Protein AF-0000000085169325 (afdb_homodimer)

Structure (mmCIF, N/CA/C/O backbone):
data_AF-0000000085169325-model_v1
#
loop_
_entity.id
_entity.type
_entity.pdbx_description
1 polymer 'Disulfide bond formation protein B'
#
loop_
_atom_site.group_PDB
_atom_site.id
_atom_site.type_symbol
_atom_site.label_atom_id
_atom_site.label_alt_id
_atom_site.label_comp_id
_atom_site.label_asym_id
_atom_site.label_entity_id
_atom_site.label_seq_id
_atom_site.pdbx_PDB_ins_code
_atom_site.Cartn_x
_atom_site.Cartn_y
_atom_site.Cartn_z
_atom_site.occupancy
_atom_site.B_iso_or_equiv
_atom_site.auth_seq_id
_atom_site.auth_comp_id
_atom_site.auth_asym_id
_atom_site.auth_atom_id
_atom_site.pdbx_PDB_model_num
ATOM 1 N N . MET A 1 1 ? -10.57 23.484 34.562 1 22.92 1 MET A N 1
ATOM 2 C CA . MET A 1 1 ? -9.234 23.125 34.125 1 22.92 1 MET A CA 1
ATOM 3 C C . MET A 1 1 ? -9.242 22.812 32.625 1 22.92 1 MET A C 1
ATOM 5 O O . MET A 1 1 ? -9.945 21.906 32.156 1 22.92 1 MET A O 1
ATOM 9 N N . ASN A 1 2 ? -9.086 23.844 31.766 1 22.2 2 ASN A N 1
ATOM 10 C CA . ASN A 1 2 ? -9.203 24.062 30.328 1 22.2 2 ASN A CA 1
ATOM 11 C C . ASN A 1 2 ? -8.273 23.141 29.547 1 22.2 2 ASN A C 1
ATOM 13 O O . ASN A 1 2 ? -7.055 23.203 29.688 1 22.2 2 ASN A O 1
ATOM 17 N N . ARG A 1 3 ? -8.594 21.938 29.391 1 32 3 ARG A N 1
ATOM 18 C CA . ARG A 1 3 ? -7.738 20.953 28.719 1 32 3 ARG A CA 1
ATOM 19 C C . ARG A 1 3 ? -7.27 21.484 27.359 1 32 3 ARG A C 1
ATOM 21 O O . ARG A 1 3 ? -8.039 21.516 26.391 1 32 3 ARG A O 1
ATOM 28 N N . SER A 1 4 ? -6.395 22.594 27.422 1 27.17 4 SER A N 1
ATOM 29 C CA . SER A 1 4 ? -5.684 23.125 26.25 1 27.17 4 SER A CA 1
ATOM 30 C C . SER A 1 4 ? -5.113 22 25.406 1 27.17 4 SER A C 1
ATOM 32 O O . SER A 1 4 ? -4.348 21.156 25.891 1 27.17 4 SER A O 1
ATOM 34 N N . ILE A 1 5 ? -5.977 21.375 24.75 1 31.83 5 ILE A N 1
ATOM 35 C CA . ILE A 1 5 ? -5.488 20.422 23.75 1 31.83 5 ILE A CA 1
ATOM 36 C C . ILE A 1 5 ? -4.227 20.969 23.094 1 31.83 5 ILE A C 1
ATOM 38 O O . ILE A 1 5 ? -4.273 21.984 22.391 1 31.83 5 ILE A O 1
ATOM 42 N N . VAL A 1 6 ? -3.115 21 23.844 1 28.98 6 VAL A N 1
ATOM 43 C CA . VAL A 1 6 ? -1.795 21.453 23.406 1 28.98 6 VAL A CA 1
ATOM 44 C C . VAL A 1 6 ? -1.494 20.906 22.016 1 28.98 6 VAL A C 1
ATOM 46 O O . VAL A 1 6 ? -1.464 19.688 21.797 1 28.98 6 VAL A O 1
ATOM 49 N N . PHE A 1 7 ? -2.117 21.484 20.984 1 29.97 7 PHE A N 1
ATOM 50 C CA . PHE A 1 7 ? -1.663 21.328 19.609 1 29.97 7 PHE A CA 1
ATOM 51 C C . PHE A 1 7 ? -0.144 21.219 19.547 1 29.97 7 PHE A C 1
ATOM 53 O O . PHE A 1 7 ? 0.561 22.109 20.047 1 29.97 7 PHE A O 1
ATOM 60 N N . THR A 1 8 ? 0.347 20.062 19.828 1 33.53 8 THR A N 1
ATOM 61 C CA . THR A 1 8 ? 1.801 19.969 19.75 1 33.53 8 THR A CA 1
ATOM 62 C C . THR A 1 8 ? 2.33 20.75 18.547 1 33.53 8 THR A C 1
ATOM 64 O O . THR A 1 8 ? 1.838 20.578 17.422 1 33.53 8 THR A O 1
ATOM 67 N N . PRO A 1 9 ? 2.73 21.875 18.734 1 31.84 9 PRO A N 1
ATOM 68 C CA . PRO A 1 9 ? 3.252 22.781 17.719 1 31.84 9 PRO A CA 1
ATOM 69 C C . PRO A 1 9 ? 4.082 22.078 16.656 1 31.84 9 PRO A C 1
ATOM 71 O O . PRO A 1 9 ? 4.66 21.016 16.922 1 31.84 9 PRO A O 1
ATOM 74 N N . ARG A 1 10 ? 3.758 22.203 15.359 1 37.91 10 ARG A N 1
ATOM 75 C CA . ARG A 1 10 ? 4.594 21.828 14.219 1 37.91 10 ARG A CA 1
ATOM 76 C C . ARG A 1 10 ? 6.074 21.969 14.562 1 37.91 10 ARG A C 1
ATOM 78 O O . ARG A 1 10 ? 6.543 23.062 14.867 1 37.91 10 ARG A O 1
ATOM 85 N N . GLU A 1 11 ? 6.66 21.156 15.344 1 38.28 11 GLU A N 1
ATOM 86 C CA . GLU A 1 11 ? 8.047 21.266 15.789 1 38.28 11 GLU A CA 1
ATOM 87 C C . GLU A 1 11 ? 8.992 21.484 14.609 1 38.28 11 GLU A C 1
ATOM 89 O O . GLU A 1 11 ? 8.812 20.891 13.547 1 38.28 11 GLU A O 1
ATOM 94 N N . PRO A 1 12 ? 9.641 22.562 14.539 1 36.84 12 PRO A N 1
ATOM 95 C CA . PRO A 1 12 ? 10.516 22.938 13.43 1 36.84 12 PRO A CA 1
ATOM 96 C C . PRO A 1 12 ? 11.453 21.812 13.008 1 36.84 12 PRO A C 1
ATOM 98 O O . PRO A 1 12 ? 11.93 21.047 13.852 1 36.84 12 PRO A O 1
ATOM 101 N N . VAL A 1 13 ? 11.336 21.156 11.984 1 42.78 13 VAL A N 1
ATOM 102 C CA . VAL A 1 13 ? 12.164 20.109 11.383 1 42.78 13 VAL A CA 1
ATOM 103 C C . VAL A 1 13 ? 13.633 20.547 11.406 1 42.78 13 VAL A C 1
ATOM 105 O O . VAL A 1 13 ? 13.977 21.625 10.898 1 42.78 13 VAL A O 1
ATOM 108 N N . MET A 1 14 ? 14.43 20.406 12.461 1 44.47 14 MET A N 1
ATOM 109 C CA . MET A 1 14 ? 15.875 20.641 12.414 1 44.47 14 MET A CA 1
ATOM 110 C C . MET A 1 14 ? 16.469 20.109 11.117 1 44.47 14 MET A C 1
ATOM 112 O O . MET A 1 14 ? 15.93 19.172 10.516 1 44.47 14 MET A O 1
ATOM 116 N N . PRO A 1 15 ? 17.453 20.953 10.484 1 49.97 15 PRO A N 1
ATOM 117 C CA . PRO A 1 15 ? 18.078 20.609 9.211 1 49.97 15 PRO A CA 1
ATOM 118 C C . PRO A 1 15 ? 18.5 19.141 9.133 1 49.97 15 PRO A C 1
ATOM 120 O O . PRO A 1 15 ? 18.359 18.5 8.094 1 49.97 15 PRO A O 1
ATOM 123 N N . GLY A 1 16 ? 19.125 18.719 10.383 1 54.97 16 GLY A N 1
ATOM 124 C CA . GLY A 1 16 ? 19.562 17.344 10.391 1 54.97 16 GLY A CA 1
ATOM 125 C C . GLY A 1 16 ? 18.422 16.359 10.211 1 54.97 16 GLY A C 1
ATOM 126 O O . GLY A 1 16 ? 18.594 15.305 9.586 1 54.97 16 GLY A O 1
ATOM 127 N N . GLY A 1 17 ? 17.312 16.797 10.703 1 65.31 17 GLY A N 1
ATOM 128 C CA . GLY A 1 17 ? 16.141 15.938 10.609 1 65.31 17 GLY A CA 1
ATOM 129 C C . GLY A 1 17 ? 15.602 15.82 9.195 1 65.31 17 GLY A C 1
ATOM 130 O O . GLY A 1 17 ? 15.219 14.734 8.758 1 65.31 17 GLY A O 1
ATOM 131 N N . LEU A 1 18 ? 15.914 16.906 8.539 1 77.31 18 LEU A N 1
ATOM 132 C CA . LEU A 1 18 ? 15.43 16.922 7.16 1 77.31 18 LEU A CA 1
ATOM 133 C C . LEU A 1 18 ? 16.344 16.094 6.258 1 77.31 18 LEU A C 1
ATOM 135 O O . LEU A 1 18 ? 15.867 15.398 5.355 1 77.31 18 LEU A O 1
ATOM 139 N N . VAL A 1 19 ? 17.672 16.203 6.59 1 78.81 19 VAL A N 1
ATOM 140 C CA . VAL A 1 19 ? 18.625 15.461 5.785 1 78.81 19 VAL A CA 1
ATOM 141 C C . VAL A 1 19 ? 18.438 13.961 6.008 1 78.81 19 VAL A C 1
ATOM 143 O O . VAL A 1 19 ? 18.469 13.18 5.059 1 78.81 19 VAL A O 1
ATOM 146 N N . LEU A 1 20 ? 18.25 13.602 7.266 1 83.06 20 LEU A N 1
ATOM 147 C CA . LEU A 1 20 ? 18.062 12.188 7.578 1 83.06 20 LEU A CA 1
ATOM 148 C C . LEU A 1 20 ? 16.781 11.656 6.945 1 83.06 20 LEU A C 1
ATOM 150 O O . LEU A 1 20 ? 16.766 10.555 6.406 1 83.06 20 LEU A O 1
ATOM 154 N N . ASN A 1 21 ? 15.766 12.484 7.004 1 88.88 21 ASN A N 1
ATOM 155 C CA . ASN A 1 21 ? 14.516 12.078 6.367 1 88.88 21 ASN A CA 1
ATOM 156 C C . ASN A 1 21 ? 14.672 11.969 4.852 1 88.88 21 ASN A C 1
ATOM 158 O O . ASN A 1 21 ? 14.094 11.07 4.23 1 88.88 21 ASN A O 1
ATOM 162 N N . GLY A 1 22 ? 15.445 12.852 4.297 1 89.62 22 GLY A N 1
ATOM 163 C CA . GLY A 1 22 ? 15.703 12.789 2.867 1 89.62 22 GLY A CA 1
ATOM 164 C C . GLY A 1 22 ? 16.5 11.562 2.455 1 89.62 22 GLY A C 1
ATOM 165 O O . GLY A 1 22 ? 16.188 10.93 1.445 1 89.62 22 GLY A O 1
ATOM 166 N N . LEU A 1 23 ? 17.484 11.25 3.197 1 88.25 23 LEU A N 1
ATOM 167 C CA . LEU A 1 23 ? 18.328 10.086 2.916 1 88.25 23 LEU A CA 1
ATOM 168 C C . LEU A 1 23 ? 17.516 8.797 3.031 1 88.25 23 LEU A C 1
ATOM 170 O O . LEU A 1 23 ? 17.656 7.887 2.211 1 88.25 23 LEU A O 1
ATOM 174 N N . CYS A 1 24 ? 16.688 8.734 4.043 1 91.56 24 CYS A N 1
ATOM 175 C CA . CYS A 1 24 ? 15.836 7.562 4.223 1 91.56 24 CYS A CA 1
ATOM 176 C C . CYS A 1 24 ? 14.844 7.422 3.07 1 91.56 24 CYS A C 1
ATOM 178 O O . CYS A 1 24 ? 14.609 6.316 2.586 1 91.56 24 CYS A O 1
ATOM 180 N N . LEU A 1 25 ? 14.344 8.523 2.684 1 94.25 25 LEU A N 1
ATOM 181 C CA . LEU A 1 25 ? 13.406 8.477 1.567 1 94.25 25 LEU A CA 1
ATOM 182 C C . LEU A 1 25 ? 14.109 8.039 0.286 1 94.25 25 LEU A C 1
ATOM 184 O O . LEU A 1 25 ? 13.531 7.297 -0.517 1 94.25 25 LEU A O 1
ATOM 188 N N . LEU A 1 26 ? 15.336 8.453 0.123 1 93.19 26 LEU A N 1
ATOM 189 C CA . LEU A 1 26 ? 16.109 8.023 -1.042 1 93.19 26 LEU A CA 1
ATOM 190 C C . LEU A 1 26 ? 16.375 6.523 -0.992 1 93.19 26 LEU A C 1
ATOM 192 O O . LEU A 1 26 ? 16.328 5.844 -2.02 1 93.19 26 LEU A O 1
ATOM 196 N N . ALA A 1 27 ? 16.641 6.055 0.183 1 92.75 27 ALA A N 1
ATOM 197 C CA . ALA A 1 27 ? 16.859 4.621 0.353 1 92.75 27 ALA A CA 1
ATOM 198 C C . ALA A 1 27 ? 15.617 3.826 -0.007 1 92.75 27 ALA A C 1
ATOM 200 O O . ALA A 1 27 ? 15.695 2.801 -0.686 1 92.75 27 ALA A O 1
ATOM 201 N N . VAL A 1 28 ? 14.516 4.32 0.446 1 94.88 28 VAL A N 1
ATOM 202 C CA . VAL A 1 28 ? 13.242 3.67 0.164 1 94.88 28 VAL A CA 1
ATOM 203 C C . VAL A 1 28 ? 12.969 3.691 -1.339 1 94.88 28 VAL A C 1
ATOM 205 O O . VAL A 1 28 ? 12.539 2.688 -1.913 1 94.88 28 VAL A O 1
ATOM 208 N N . SER A 1 29 ? 13.234 4.809 -2.004 1 95.75 29 SER A N 1
ATOM 209 C CA . SER A 1 29 ? 13.047 4.918 -3.447 1 95.75 29 SER A CA 1
ATOM 210 C C . SER A 1 29 ? 13.938 3.928 -4.195 1 95.75 29 SER A C 1
ATOM 212 O O . SER A 1 29 ? 13.516 3.332 -5.188 1 95.75 29 SER A O 1
ATOM 214 N N . ASN A 1 30 ? 15.094 3.756 -3.699 1 94.88 30 ASN A N 1
ATOM 215 C CA . ASN A 1 30 ? 16 2.807 -4.324 1 94.88 30 ASN A CA 1
ATOM 216 C C . ASN A 1 30 ? 15.492 1.374 -4.207 1 94.88 30 ASN A C 1
ATOM 218 O O . ASN A 1 30 ? 15.711 0.557 -5.102 1 94.88 30 ASN A O 1
ATOM 222 N N . CYS A 1 31 ? 14.883 1.047 -3.092 1 93.94 31 CYS A N 1
ATOM 223 C CA . CYS A 1 31 ? 14.297 -0.278 -2.926 1 93.94 31 CYS A CA 1
ATOM 224 C C . CYS A 1 31 ? 13.219 -0.533 -3.973 1 93.94 31 CYS A C 1
ATOM 226 O O . CYS A 1 31 ? 13.133 -1.629 -4.531 1 93.94 31 CYS A O 1
ATOM 228 N N . LEU A 1 32 ? 12.445 0.467 -4.266 1 94.06 32 LEU A N 1
ATOM 229 C CA . LEU A 1 32 ? 11.398 0.331 -5.27 1 94.06 32 LEU A CA 1
ATOM 230 C C . LEU A 1 32 ? 12 0.147 -6.66 1 94.06 32 LEU A C 1
ATOM 232 O O . LEU A 1 32 ? 11.5 -0.652 -7.457 1 94.06 32 LEU A O 1
ATOM 236 N N . VAL A 1 33 ? 13.078 0.841 -6.918 1 93.38 33 VAL A N 1
ATOM 237 C CA . VAL A 1 33 ? 13.758 0.707 -8.203 1 93.38 33 VAL A CA 1
ATOM 238 C C . VAL A 1 33 ? 14.336 -0.702 -8.336 1 93.38 33 VAL A C 1
ATOM 240 O O . VAL A 1 33 ? 14.312 -1.292 -9.414 1 93.38 33 VAL A O 1
ATOM 243 N N . ALA A 1 34 ? 14.844 -1.224 -7.285 1 90.5 34 ALA A N 1
ATOM 244 C CA . ALA A 1 34 ? 15.383 -2.58 -7.285 1 90.5 34 ALA A CA 1
ATOM 245 C C . ALA A 1 34 ? 14.305 -3.602 -7.621 1 90.5 34 ALA A C 1
ATOM 247 O O . ALA A 1 34 ? 14.555 -4.57 -8.344 1 90.5 34 ALA A O 1
ATOM 248 N N . LEU A 1 35 ? 13.133 -3.381 -7.078 1 88.44 35 LEU A N 1
ATOM 249 C CA . LEU A 1 35 ? 12.023 -4.277 -7.383 1 88.44 35 LEU A CA 1
ATOM 250 C C . LEU A 1 35 ? 11.648 -4.195 -8.859 1 88.44 35 LEU A C 1
ATOM 252 O O . LEU A 1 35 ? 11.352 -5.215 -9.484 1 88.44 35 LEU A O 1
ATOM 256 N N . LEU A 1 36 ? 11.664 -3.008 -9.383 1 87.69 36 LEU A N 1
ATOM 257 C CA . LEU A 1 36 ? 11.391 -2.82 -10.805 1 87.69 36 LEU A CA 1
ATOM 258 C C . LEU A 1 36 ? 12.445 -3.504 -11.664 1 87.69 36 LEU A C 1
ATOM 260 O O . LEU A 1 36 ? 12.133 -4.094 -12.695 1 87.69 36 LEU A O 1
ATOM 264 N N . TYR A 1 37 ? 13.664 -3.422 -11.219 1 88.88 37 TYR A N 1
ATOM 265 C CA . TYR A 1 37 ? 14.781 -4.047 -11.914 1 88.88 37 TYR A CA 1
ATOM 266 C C . TYR A 1 37 ? 14.594 -5.559 -12 1 88.88 37 TYR A C 1
ATOM 268 O O . TYR A 1 37 ? 14.812 -6.16 -13.055 1 88.88 37 TYR A O 1
ATOM 276 N N . THR A 1 38 ? 14.148 -6.191 -10.961 1 84.12 38 THR A N 1
ATOM 277 C CA . THR A 1 38 ? 13.961 -7.637 -10.945 1 84.12 38 THR A CA 1
ATOM 278 C C . THR A 1 38 ? 12.773 -8.039 -11.82 1 84.12 38 THR A C 1
ATOM 280 O O . THR A 1 38 ? 12.82 -9.062 -12.508 1 84.12 38 THR A O 1
ATOM 283 N N . GLU A 1 39 ? 11.828 -7.203 -11.852 1 83.38 39 GLU A N 1
ATOM 284 C CA . GLU A 1 39 ? 10.617 -7.531 -12.602 1 83.38 39 GLU A CA 1
ATOM 285 C C . GLU A 1 39 ? 10.805 -7.297 -14.094 1 83.38 39 GLU A C 1
ATOM 287 O O . GLU A 1 39 ? 10.375 -8.109 -14.914 1 83.38 39 GLU A O 1
ATOM 292 N N . TRP A 1 40 ? 11.492 -6.27 -14.5 1 85.5 40 TRP A N 1
ATOM 293 C CA . TRP A 1 40 ? 11.523 -5.879 -15.906 1 85.5 40 TRP A CA 1
ATOM 294 C C . TRP A 1 40 ? 12.836 -6.285 -16.562 1 85.5 40 TRP A C 1
ATOM 296 O O . TRP A 1 40 ? 12.875 -6.578 -17.766 1 85.5 40 TRP A O 1
ATOM 306 N N . TYR A 1 41 ? 13.859 -6.273 -15.812 1 85.44 41 TYR A N 1
ATOM 307 C CA . TYR A 1 41 ? 15.148 -6.641 -16.375 1 85.44 41 TYR A CA 1
ATOM 308 C C . TYR A 1 41 ? 15.406 -8.133 -16.219 1 85.44 41 TYR A C 1
ATOM 310 O O . TYR A 1 41 ? 15.758 -8.82 -17.172 1 85.44 41 TYR A O 1
ATOM 318 N N . LEU A 1 42 ? 15.188 -8.75 -15.039 1 83.5 42 LEU A N 1
ATOM 319 C CA . LEU A 1 42 ? 15.414 -10.164 -14.781 1 83.5 42 LEU A CA 1
ATOM 320 C C . LEU A 1 42 ? 14.188 -10.992 -15.148 1 83.5 42 LEU A C 1
ATOM 322 O O . LEU A 1 42 ? 14.242 -12.219 -15.172 1 83.5 42 LEU A O 1
ATOM 326 N N . ARG A 1 43 ? 13.031 -10.266 -15.406 1 82.31 43 ARG A N 1
ATOM 327 C CA . ARG A 1 43 ? 11.797 -10.875 -15.891 1 82.31 43 ARG A CA 1
ATOM 328 C C . ARG A 1 43 ? 11.266 -11.898 -14.891 1 82.31 43 ARG A C 1
ATOM 330 O O . ARG A 1 43 ? 10.82 -12.984 -15.289 1 82.31 43 ARG A O 1
ATOM 337 N N . VAL A 1 44 ? 11.469 -11.688 -13.586 1 77.88 44 VAL A N 1
ATOM 338 C CA . VAL A 1 44 ? 10.898 -12.516 -12.531 1 77.88 44 VAL A CA 1
ATOM 339 C C . VAL A 1 44 ? 9.438 -12.133 -12.312 1 77.88 44 VAL A C 1
ATOM 341 O O . VAL A 1 44 ? 9.109 -10.953 -12.141 1 77.88 44 VAL A O 1
ATOM 344 N N . PRO A 1 45 ? 8.594 -13.086 -12.461 1 77.44 45 PRO A N 1
ATOM 345 C CA . PRO A 1 45 ? 7.176 -12.766 -12.266 1 77.44 45 PRO A CA 1
ATOM 346 C C . PRO A 1 45 ? 6.879 -12.242 -10.859 1 77.44 45 PRO A C 1
ATOM 348 O O . PRO A 1 45 ? 7.539 -12.648 -9.898 1 77.44 45 PRO A O 1
ATOM 351 N N . PRO A 1 46 ? 5.965 -11.367 -10.859 1 78.12 46 PRO A N 1
ATOM 352 C CA . PRO A 1 46 ? 5.602 -10.859 -9.539 1 78.12 46 PRO A CA 1
ATOM 353 C C . PRO A 1 46 ? 4.984 -11.93 -8.641 1 78.12 46 PRO A C 1
ATOM 355 O O . PRO A 1 46 ? 4.273 -12.812 -9.125 1 78.12 46 PRO A O 1
ATOM 358 N N . CYS A 1 47 ? 5.344 -11.93 -7.434 1 77.81 47 CYS A N 1
ATOM 359 C CA . CYS A 1 47 ? 4.812 -12.891 -6.477 1 77.81 47 CYS A CA 1
ATOM 360 C C . CYS A 1 47 ? 3.994 -12.195 -5.398 1 77.81 47 CYS A C 1
ATOM 362 O O . CYS A 1 47 ? 4.086 -10.977 -5.234 1 77.81 47 CYS A O 1
ATOM 364 N N . GLU A 1 48 ? 3.273 -12.828 -4.699 1 83.19 48 GLU A N 1
ATOM 365 C CA . GLU A 1 48 ? 2.344 -12.266 -3.725 1 83.19 48 GLU A CA 1
ATOM 366 C C . GLU A 1 48 ? 3.088 -11.602 -2.57 1 83.19 48 GLU A C 1
ATOM 368 O O . GLU A 1 48 ? 2.715 -10.516 -2.125 1 83.19 48 GLU A O 1
ATOM 373 N N . LEU A 1 49 ? 4.156 -12.258 -2.123 1 83.19 49 LEU A N 1
ATOM 374 C CA . LEU A 1 49 ? 4.906 -11.695 -1.005 1 83.19 49 LEU A CA 1
ATOM 375 C C . LEU A 1 49 ? 5.68 -10.453 -1.438 1 83.19 49 LEU A C 1
ATOM 377 O O . LEU A 1 49 ? 5.828 -9.508 -0.663 1 83.19 49 LEU A O 1
ATOM 381 N N . CYS A 1 50 ? 6.074 -10.445 -2.676 1 83.62 50 CYS A N 1
ATOM 382 C CA . CYS A 1 50 ? 6.766 -9.273 -3.195 1 83.62 50 CYS A CA 1
ATOM 383 C C . CYS A 1 50 ? 5.82 -8.086 -3.289 1 83.62 50 CYS A C 1
ATOM 385 O O . CYS A 1 50 ? 6.219 -6.945 -3.035 1 83.62 50 CYS A O 1
ATOM 387 N N . MET A 1 51 ? 4.648 -8.367 -3.633 1 86.94 51 MET A N 1
ATOM 388 C CA . MET A 1 51 ? 3.662 -7.289 -3.703 1 86.94 51 MET A CA 1
ATOM 389 C C . MET A 1 51 ? 3.352 -6.742 -2.312 1 86.94 51 MET A C 1
ATOM 391 O O . MET A 1 51 ? 3.168 -5.539 -2.141 1 86.94 51 MET A O 1
ATOM 395 N N . LEU A 1 52 ? 3.303 -7.633 -1.382 1 87.62 52 LEU A N 1
ATOM 396 C CA . LEU A 1 52 ? 3.07 -7.195 -0.009 1 87.62 52 LEU A CA 1
ATOM 397 C C . LEU A 1 52 ? 4.246 -6.367 0.504 1 87.62 52 LEU A C 1
ATOM 399 O O . LEU A 1 52 ? 4.055 -5.391 1.232 1 87.62 52 LEU A O 1
ATOM 403 N N . GLN A 1 53 ? 5.418 -6.762 0.151 1 88.88 53 GLN A N 1
ATOM 404 C CA . GLN A 1 53 ? 6.605 -6.008 0.536 1 88.88 53 GLN A CA 1
ATOM 405 C C . GLN A 1 53 ? 6.566 -4.594 -0.034 1 88.88 53 GLN A C 1
ATOM 407 O O . GLN A 1 53 ? 6.961 -3.635 0.635 1 88.88 53 GLN A O 1
ATOM 412 N N . ARG A 1 54 ? 6.062 -4.473 -1.251 1 89.25 54 ARG A N 1
ATOM 413 C CA . ARG A 1 54 ? 5.961 -3.162 -1.883 1 89.25 54 ARG A CA 1
ATOM 414 C C . ARG A 1 54 ? 5.047 -2.238 -1.083 1 89.25 54 ARG A C 1
ATOM 416 O O . ARG A 1 54 ? 5.32 -1.044 -0.955 1 89.25 54 ARG A O 1
ATOM 423 N N . THR A 1 55 ? 4.039 -2.805 -0.589 1 91 55 THR A N 1
ATOM 424 C CA . THR A 1 55 ? 3.117 -2.014 0.219 1 91 55 THR A CA 1
ATOM 425 C C . THR A 1 55 ? 3.816 -1.471 1.462 1 91 55 THR A C 1
ATOM 427 O O . THR A 1 55 ? 3.643 -0.304 1.818 1 91 55 THR A O 1
ATOM 430 N N . GLY A 1 56 ? 4.57 -2.318 2.139 1 93.44 56 GLY A N 1
ATOM 431 C CA . GLY A 1 56 ? 5.312 -1.872 3.307 1 93.44 56 GLY A CA 1
ATOM 432 C C . GLY A 1 56 ? 6.332 -0.794 2.988 1 93.44 56 GLY A C 1
ATOM 433 O O . GLY A 1 56 ? 6.473 0.177 3.734 1 93.44 56 GLY A O 1
ATOM 434 N N . ILE A 1 57 ? 7 -0.98 1.877 1 94.81 57 ILE A N 1
ATOM 435 C CA . ILE A 1 57 ? 8.023 -0.03 1.459 1 94.81 57 ILE A CA 1
ATOM 436 C C . ILE A 1 57 ? 7.379 1.315 1.136 1 94.81 57 ILE A C 1
ATOM 438 O O . ILE A 1 57 ? 7.887 2.365 1.537 1 94.81 57 ILE A O 1
ATOM 442 N N . ILE A 1 58 ? 6.258 1.315 0.469 1 92.88 58 ILE A N 1
ATOM 443 C CA . ILE A 1 58 ? 5.539 2.537 0.12 1 92.88 58 ILE A CA 1
ATOM 444 C C . ILE A 1 58 ? 5.055 3.232 1.391 1 92.88 58 ILE A C 1
ATOM 446 O O . ILE A 1 58 ? 5.191 4.449 1.529 1 92.88 58 ILE A O 1
ATOM 450 N N . LEU A 1 59 ? 4.543 2.461 2.316 1 91.56 59 LEU A N 1
ATOM 451 C CA . LEU A 1 59 ? 4.09 3.031 3.58 1 91.56 59 LEU A CA 1
ATOM 452 C C . LEU A 1 59 ? 5.246 3.701 4.32 1 91.56 59 LEU A C 1
ATOM 454 O O . LEU A 1 59 ? 5.082 4.789 4.879 1 91.56 59 LEU A O 1
ATOM 458 N N . THR A 1 60 ? 6.352 3.025 4.348 1 94 60 THR A N 1
ATOM 459 C CA . THR A 1 60 ? 7.539 3.592 4.98 1 94 60 THR A CA 1
ATOM 460 C C . THR A 1 60 ? 7.922 4.918 4.328 1 94 60 THR A C 1
ATOM 462 O O . THR A 1 60 ? 8.18 5.902 5.02 1 94 60 THR A O 1
ATOM 465 N N . GLY A 1 61 ? 7.926 4.961 3.006 1 95 61 GLY A N 1
ATOM 466 C CA . GLY A 1 61 ? 8.258 6.168 2.27 1 95 61 GLY A CA 1
ATOM 467 C C . GLY A 1 61 ? 7.277 7.301 2.504 1 95 61 GLY A C 1
ATOM 468 O O . GLY A 1 61 ? 7.672 8.461 2.586 1 95 61 GLY A O 1
ATOM 469 N N . MET A 1 62 ? 6.039 6.938 2.617 1 91.62 62 MET A N 1
ATOM 470 C CA . MET A 1 62 ? 5.02 7.949 2.885 1 91.62 62 MET A CA 1
ATOM 471 C C . MET A 1 62 ? 5.285 8.648 4.211 1 91.62 62 MET A C 1
ATOM 473 O O . MET A 1 62 ? 5.098 9.859 4.328 1 91.62 62 MET A O 1
ATOM 477 N N . GLY A 1 63 ? 5.695 7.891 5.168 1 89.81 63 GLY A N 1
ATOM 478 C CA . GLY A 1 63 ? 6.031 8.484 6.453 1 89.81 63 GLY A CA 1
ATOM 479 C C . GLY A 1 63 ? 7.156 9.5 6.363 1 89.81 63 GLY A C 1
ATOM 480 O O . GLY A 1 63 ? 7.035 10.609 6.879 1 89.81 63 GLY A O 1
ATOM 481 N N . PHE A 1 64 ? 8.172 9.109 5.699 1 92.19 64 PHE A N 1
ATOM 482 C CA . PHE A 1 64 ? 9.312 10.008 5.57 1 92.19 64 PHE A CA 1
ATOM 483 C C . PHE A 1 64 ? 8.977 11.195 4.676 1 92.19 64 PHE A C 1
ATOM 485 O O . PHE A 1 64 ? 9.438 12.312 4.918 1 92.19 64 PHE A O 1
ATOM 492 N N . MET A 1 65 ? 8.219 10.977 3.643 1 91.69 65 MET A N 1
ATOM 493 C CA . MET A 1 65 ? 7.82 12.062 2.752 1 91.69 65 MET A CA 1
ATOM 494 C C . MET A 1 65 ? 6.988 13.102 3.498 1 91.69 65 MET A C 1
ATOM 496 O O . MET A 1 65 ? 7.16 14.305 3.299 1 91.69 65 MET A O 1
ATOM 500 N N . LYS A 1 66 ? 6.152 12.688 4.363 1 87.19 66 LYS A N 1
ATOM 501 C CA . LYS A 1 66 ? 5.32 13.609 5.125 1 87.19 66 LYS A CA 1
ATOM 502 C C . LYS A 1 66 ? 6.168 14.469 6.062 1 87.19 66 LYS A C 1
ATOM 504 O O . LYS A 1 66 ? 5.855 15.633 6.297 1 87.19 66 LYS A O 1
ATOM 509 N N . ASN A 1 67 ? 7.164 13.828 6.594 1 84.81 67 ASN A N 1
ATOM 510 C CA . ASN A 1 67 ? 8.07 14.609 7.43 1 84.81 67 ASN A CA 1
ATOM 511 C C . ASN A 1 67 ? 8.766 15.703 6.629 1 84.81 67 ASN A C 1
ATOM 513 O O . ASN A 1 67 ? 8.961 16.812 7.125 1 84.81 67 ASN A O 1
ATOM 517 N N . LEU A 1 68 ? 9.078 15.453 5.41 1 85.12 68 LEU A N 1
ATOM 518 C CA . LEU A 1 68 ? 9.75 16.422 4.551 1 85.12 68 LEU A CA 1
ATOM 519 C C . LEU A 1 68 ? 8.789 17.5 4.082 1 85.12 68 LEU A C 1
ATOM 521 O O . LEU A 1 68 ? 9.188 18.641 3.875 1 85.12 68 LEU A O 1
ATOM 525 N N . CYS A 1 69 ? 7.523 17.156 3.988 1 79 69 CYS A N 1
ATOM 526 C CA . CYS A 1 69 ? 6.543 18.094 3.447 1 79 69 CYS A CA 1
ATOM 527 C C . CYS A 1 69 ? 5.852 18.875 4.562 1 79 69 CYS A C 1
ATOM 529 O O . CYS A 1 69 ? 5.543 20.047 4.41 1 79 69 CYS A O 1
ATOM 531 N N . GLN A 1 70 ? 5.516 18.281 5.684 1 76.25 70 GLN A N 1
ATOM 532 C CA . GLN A 1 70 ? 4.664 18.875 6.703 1 76.25 70 GLN A CA 1
ATOM 533 C C . GLN A 1 70 ? 5.426 19.078 8.008 1 76.25 70 GLN A C 1
ATOM 535 O O . GLN A 1 70 ? 4.863 19.547 9 1 76.25 70 GLN A O 1
ATOM 540 N N . GLY A 1 71 ? 6.605 18.781 7.945 1 77.25 71 GLY A N 1
ATOM 541 C CA . GLY A 1 71 ? 7.363 18.875 9.18 1 77.25 71 GLY A CA 1
ATOM 542 C C . GLY A 1 71 ? 7.422 17.578 9.953 1 77.25 71 GLY A C 1
ATOM 543 O O . GLY A 1 71 ? 6.617 16.672 9.719 1 77.25 71 GLY A O 1
ATOM 544 N N . VAL A 1 72 ? 8.375 17.5 10.812 1 76.75 72 VAL A N 1
ATOM 545 C CA . VAL A 1 72 ? 8.656 16.281 11.539 1 76.75 72 VAL A CA 1
ATOM 546 C C . VAL A 1 72 ? 7.598 16.062 12.625 1 76.75 72 VAL A C 1
ATOM 548 O O . VAL A 1 72 ? 7.379 16.938 13.461 1 76.75 72 VAL A O 1
ATOM 551 N N . LYS A 1 73 ? 6.863 15.055 12.508 1 78.12 73 LYS A N 1
ATOM 552 C CA . LYS A 1 73 ? 5.875 14.656 13.508 1 78.12 73 LYS A CA 1
ATOM 553 C C . LYS A 1 73 ? 6.066 13.195 13.906 1 78.12 73 LYS A C 1
ATOM 555 O O . LYS A 1 73 ? 6.461 12.367 13.086 1 78.12 73 LYS A O 1
ATOM 560 N N . SER A 1 74 ? 5.844 12.875 15.172 1 79.88 74 SER A N 1
ATOM 561 C CA . SER A 1 74 ? 5.977 11.516 15.672 1 79.88 74 SER A CA 1
ATOM 562 C C . SER A 1 74 ? 5.031 10.562 14.961 1 79.88 74 SER A C 1
ATOM 564 O O . SER A 1 74 ? 5.348 9.383 14.773 1 79.88 74 SER A O 1
ATOM 566 N N . ALA A 1 75 ? 3.926 11.039 14.578 1 77.31 75 ALA A N 1
ATOM 567 C CA . ALA A 1 75 ? 2.943 10.211 13.883 1 77.31 75 ALA A CA 1
ATOM 568 C C . ALA A 1 75 ? 3.482 9.742 12.531 1 77.31 75 ALA A C 1
ATOM 570 O O . ALA A 1 75 ? 3.193 8.625 12.094 1 77.31 75 ALA A O 1
ATOM 571 N N . HIS A 1 76 ? 4.285 10.609 11.883 1 84.5 76 HIS A N 1
ATOM 572 C CA . HIS A 1 76 ? 4.871 10.242 10.594 1 84.5 76 HIS A CA 1
ATOM 573 C C . HIS A 1 76 ? 5.891 9.117 10.75 1 84.5 76 HIS A C 1
ATOM 575 O O . HIS A 1 76 ? 5.934 8.195 9.938 1 84.5 76 HIS A O 1
ATOM 581 N N . TYR A 1 77 ? 6.594 9.172 11.82 1 85.56 77 TYR A N 1
ATOM 582 C CA . TYR A 1 77 ? 7.566 8.125 12.094 1 85.56 77 TYR A CA 1
ATOM 583 C C . TYR A 1 77 ? 6.875 6.812 12.453 1 85.56 77 TYR A C 1
ATOM 585 O O . TYR A 1 77 ? 7.383 5.73 12.156 1 85.56 77 TYR A O 1
ATOM 593 N N . GLY A 1 78 ? 5.711 6.949 13.109 1 85.19 78 GLY A N 1
ATOM 594 C CA . GLY A 1 78 ? 4.93 5.754 13.383 1 85.19 78 GLY A CA 1
ATOM 595 C C . GLY A 1 78 ? 4.516 5.008 12.125 1 85.19 78 GLY A C 1
ATOM 596 O O . GLY A 1 78 ? 4.598 3.779 12.07 1 85.19 78 GLY A O 1
ATOM 597 N N . VAL A 1 79 ? 4.102 5.75 11.164 1 85.31 79 VAL A N 1
ATOM 598 C CA . VAL A 1 79 ? 3.713 5.16 9.891 1 85.31 79 VAL A CA 1
ATOM 599 C C . VAL A 1 79 ? 4.922 4.496 9.234 1 85.31 79 VAL A C 1
ATOM 601 O O . VAL A 1 79 ? 4.82 3.383 8.719 1 85.31 79 VAL A O 1
ATOM 604 N N . ALA A 1 80 ? 6.02 5.199 9.242 1 92.31 80 ALA A N 1
ATOM 605 C CA . ALA A 1 80 ? 7.246 4.652 8.672 1 92.31 80 ALA A CA 1
ATOM 606 C C . ALA A 1 80 ? 7.664 3.369 9.383 1 92.31 80 ALA A C 1
ATOM 608 O O . ALA A 1 80 ? 8.102 2.41 8.742 1 92.31 80 ALA A O 1
ATOM 609 N N . LEU A 1 81 ? 7.488 3.377 10.68 1 90.12 81 LEU A N 1
ATOM 610 C CA . LEU A 1 81 ? 7.859 2.213 11.477 1 90.12 81 LEU A CA 1
ATOM 611 C C . LEU A 1 81 ? 6.969 1.021 11.148 1 90.12 81 LEU A C 1
ATOM 613 O O . LEU A 1 81 ? 7.457 -0.101 10.992 1 90.12 81 LEU A O 1
ATOM 617 N N . LEU A 1 82 ? 5.742 1.31 11.07 1 87.94 82 LEU A N 1
ATOM 618 C CA . LEU A 1 82 ? 4.801 0.25 10.727 1 87.94 82 LEU A CA 1
ATOM 619 C C . LEU A 1 82 ? 5.129 -0.339 9.359 1 87.94 82 LEU A C 1
ATOM 621 O O . LEU A 1 82 ? 5.086 -1.559 9.172 1 87.94 82 LEU A O 1
ATOM 625 N N . GLY A 1 83 ? 5.422 0.578 8.438 1 93.38 83 GLY A N 1
ATOM 626 C CA . GLY A 1 83 ? 5.805 0.12 7.109 1 93.38 83 GLY A CA 1
ATOM 627 C C . GLY A 1 83 ? 7.07 -0.716 7.105 1 93.38 83 GLY A C 1
ATOM 628 O O . GLY A 1 83 ? 7.133 -1.757 6.445 1 93.38 83 GLY A O 1
ATOM 629 N N . ALA A 1 84 ? 8.008 -0.262 7.828 1 94.56 84 ALA A N 1
ATOM 630 C CA . ALA A 1 84 ? 9.281 -0.975 7.898 1 94.56 84 ALA A CA 1
ATOM 631 C C . ALA A 1 84 ? 9.109 -2.344 8.555 1 94.56 84 ALA A C 1
ATOM 633 O O . ALA A 1 84 ? 9.711 -3.328 8.109 1 94.56 84 ALA A O 1
ATOM 634 N N . LEU A 1 85 ? 8.32 -2.42 9.57 1 92.38 85 LEU A N 1
ATOM 635 C CA . LEU A 1 85 ? 8.039 -3.684 10.242 1 92.38 85 LEU A CA 1
ATOM 636 C C . LEU A 1 85 ? 7.359 -4.664 9.297 1 92.38 85 LEU A C 1
ATOM 638 O O . LEU A 1 85 ? 7.711 -5.844 9.258 1 92.38 85 LEU A O 1
ATOM 642 N N . LEU A 1 86 ? 6.449 -4.133 8.594 1 91.5 86 LEU A N 1
ATOM 643 C CA . LEU A 1 86 ? 5.754 -4.965 7.617 1 91.5 86 LEU A CA 1
ATOM 644 C C . LEU A 1 86 ? 6.723 -5.504 6.57 1 91.5 86 LEU A C 1
ATOM 646 O O . LEU A 1 86 ? 6.727 -6.703 6.277 1 91.5 86 LEU A O 1
ATOM 650 N N . THR A 1 87 ? 7.52 -4.598 6.043 1 93.62 87 THR A N 1
ATOM 651 C CA . THR A 1 87 ? 8.484 -4.98 5.02 1 93.62 87 THR A CA 1
ATOM 652 C C . THR A 1 87 ? 9.453 -6.035 5.555 1 93.62 87 THR A C 1
ATOM 654 O O . THR A 1 87 ? 9.695 -7.047 4.898 1 93.62 87 THR A O 1
ATOM 657 N N . GLY A 1 88 ? 9.969 -5.82 6.695 1 93.69 88 GLY A N 1
ATOM 658 C CA . GLY A 1 88 ? 10.914 -6.746 7.293 1 93.69 88 GLY A CA 1
ATOM 659 C C . GLY A 1 88 ? 10.32 -8.109 7.578 1 93.69 88 GLY A C 1
ATOM 660 O O . GLY A 1 88 ? 10.938 -9.141 7.297 1 93.69 88 GLY A O 1
ATOM 661 N N . LEU A 1 89 ? 9.156 -8.148 8.125 1 92.19 89 LEU A N 1
ATOM 662 C CA . LEU A 1 89 ? 8.5 -9.406 8.461 1 92.19 89 LEU A CA 1
ATOM 663 C C . LEU A 1 89 ? 8.203 -10.219 7.203 1 92.19 89 LEU A C 1
ATOM 665 O O . LEU A 1 89 ? 8.398 -11.438 7.184 1 92.19 89 LEU A O 1
ATOM 669 N N . ILE A 1 90 ? 7.738 -9.539 6.191 1 90.69 90 ILE A N 1
ATOM 670 C CA . ILE A 1 90 ? 7.398 -10.227 4.949 1 90.69 90 ILE A CA 1
ATOM 671 C C . ILE A 1 90 ? 8.672 -10.734 4.277 1 90.69 90 ILE A C 1
ATOM 673 O O . ILE A 1 90 ? 8.695 -11.844 3.725 1 90.69 90 ILE A O 1
ATOM 677 N N . ALA A 1 91 ? 9.68 -9.883 4.297 1 90.88 91 ALA A N 1
ATOM 678 C CA . ALA A 1 91 ? 10.961 -10.297 3.727 1 90.88 91 ALA A CA 1
ATOM 679 C C . ALA A 1 91 ? 11.5 -11.531 4.441 1 90.88 91 ALA A C 1
ATOM 681 O O . ALA A 1 91 ? 12.016 -12.453 3.805 1 90.88 91 ALA A O 1
ATOM 682 N N . LEU A 1 92 ? 11.391 -11.586 5.707 1 88.25 92 LEU A N 1
ATOM 683 C CA . LEU A 1 92 ? 11.844 -12.727 6.492 1 88.25 92 LEU A CA 1
ATOM 684 C C . LEU A 1 92 ? 11.016 -13.969 6.18 1 88.25 92 LEU A C 1
ATOM 686 O O . LEU A 1 92 ? 11.555 -15.078 6.121 1 88.25 92 LEU A O 1
ATOM 690 N N . ARG A 1 93 ? 9.75 -13.719 6.023 1 86.19 93 ARG A N 1
ATOM 691 C CA . ARG A 1 93 ? 8.875 -14.828 5.648 1 86.19 93 ARG A CA 1
A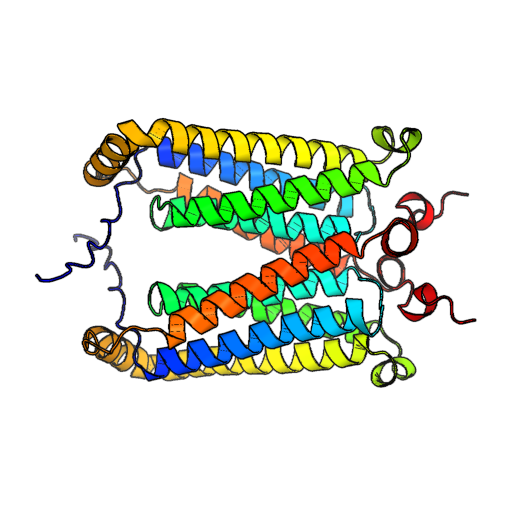TOM 692 C C . ARG A 1 93 ? 9.266 -15.391 4.285 1 86.19 93 ARG A C 1
ATOM 694 O O . ARG A 1 93 ? 9.242 -16.609 4.082 1 86.19 93 ARG A O 1
ATOM 701 N N . GLN A 1 94 ? 9.594 -14.555 3.377 1 83.25 94 GLN A N 1
ATOM 702 C CA . GLN A 1 94 ? 10.031 -14.977 2.049 1 83.25 94 GLN A CA 1
ATOM 703 C C . GLN A 1 94 ? 11.305 -15.812 2.125 1 83.25 94 GLN A C 1
ATOM 705 O O . GLN A 1 94 ? 11.445 -16.812 1.418 1 83.25 94 GLN A O 1
ATOM 710 N N . LEU A 1 95 ? 12.188 -15.414 2.965 1 83.19 95 LEU A N 1
ATOM 711 C CA . LEU A 1 95 ? 13.453 -16.125 3.131 1 83.19 95 LEU A CA 1
ATOM 712 C C . LEU A 1 95 ? 13.242 -17.453 3.844 1 83.19 95 LEU A C 1
ATOM 714 O O . LEU A 1 95 ? 13.945 -18.438 3.568 1 83.19 95 LEU A O 1
ATOM 718 N N . TRP A 1 96 ? 12.289 -17.484 4.66 1 82.5 96 TRP A N 1
ATOM 719 C CA . TRP A 1 96 ? 12.016 -18.688 5.441 1 82.5 96 TRP A CA 1
ATOM 720 C C . TRP A 1 96 ? 11.414 -19.781 4.566 1 82.5 96 TRP A C 1
ATOM 722 O O . TRP A 1 96 ? 11.617 -20.969 4.816 1 82.5 96 TRP A O 1
ATOM 732 N N . MET A 1 97 ? 10.664 -19.422 3.537 1 77.56 97 MET A N 1
ATOM 733 C CA . MET A 1 97 ? 9.961 -20.375 2.684 1 77.56 97 MET A CA 1
ATOM 734 C C . MET A 1 97 ? 10.891 -20.953 1.626 1 77.56 97 MET A C 1
ATOM 736 O O . MET A 1 97 ? 10.594 -22 1.023 1 77.56 97 MET A O 1
ATOM 740 N N . GLN A 1 98 ? 12.031 -20.406 1.359 1 74.31 98 GLN A N 1
ATOM 741 C CA . GLN A 1 98 ? 12.914 -20.844 0.281 1 74.31 98 GLN A CA 1
ATOM 742 C C . GLN A 1 98 ? 14.008 -21.766 0.807 1 74.31 98 GLN A C 1
ATOM 744 O O . GLN A 1 98 ? 14.508 -21.578 1.918 1 74.31 98 GLN A O 1
ATOM 749 N N . PRO A 1 99 ? 14.133 -22.828 -0.023 1 72.31 99 PRO A N 1
ATOM 750 C CA . PRO A 1 99 ? 15.25 -23.688 0.356 1 72.31 99 PRO A CA 1
ATOM 751 C C . PRO A 1 99 ? 16.594 -22.953 0.379 1 72.31 99 PRO A C 1
ATOM 753 O O . PRO A 1 99 ? 16.781 -22 -0.376 1 72.31 99 PRO A O 1
ATOM 756 N N . VAL A 1 100 ? 17.375 -23.391 1.251 1 66.81 100 VAL A N 1
ATOM 757 C CA . VAL A 1 100 ? 18.672 -22.75 1.497 1 66.81 100 VAL A CA 1
ATOM 758 C C . VAL A 1 100 ? 19.469 -22.688 0.2 1 66.81 100 VAL A C 1
ATOM 760 O O . VAL A 1 100 ? 20.188 -21.719 -0.059 1 66.81 100 VAL A O 1
ATOM 763 N N . ALA A 1 101 ? 19.312 -23.75 -0.621 1 66.81 101 ALA A N 1
ATOM 764 C CA . ALA A 1 101 ? 20.047 -23.797 -1.881 1 66.81 101 ALA A CA 1
ATOM 765 C C . ALA A 1 101 ? 19.625 -22.656 -2.807 1 66.81 101 ALA A C 1
ATOM 767 O O . ALA A 1 101 ? 20.422 -22.156 -3.596 1 66.81 101 ALA A O 1
ATOM 768 N N . ALA A 1 102 ? 18.438 -22.156 -2.693 1 68.94 102 ALA A N 1
ATOM 769 C CA . ALA A 1 102 ? 17.859 -21.156 -3.58 1 68.94 102 ALA A CA 1
ATOM 770 C C . ALA A 1 102 ? 18.141 -19.75 -3.055 1 68.94 102 ALA A C 1
ATOM 772 O O . ALA A 1 102 ? 18.047 -18.766 -3.801 1 68.94 102 ALA A O 1
ATOM 773 N N . MET A 1 103 ? 18.656 -19.641 -1.846 1 65.75 103 MET A N 1
ATOM 774 C CA . MET A 1 103 ? 18.797 -18.344 -1.184 1 65.75 103 MET A CA 1
ATOM 775 C C . MET A 1 103 ? 19.844 -17.484 -1.883 1 65.75 103 MET A C 1
ATOM 777 O O . MET A 1 103 ? 19.656 -16.281 -2.061 1 65.75 103 MET A O 1
ATOM 781 N N . LEU A 1 104 ? 20.719 -18.172 -2.35 1 67.12 104 LEU A N 1
ATOM 782 C CA . LEU A 1 104 ? 21.797 -17.391 -2.936 1 67.12 104 LEU A CA 1
ATOM 783 C C . LEU A 1 104 ? 21.688 -17.359 -4.457 1 67.12 104 LEU A C 1
ATOM 785 O O . LEU A 1 104 ? 22.281 -16.5 -5.113 1 67.12 104 LEU A O 1
ATOM 789 N N . SER A 1 105 ? 20.844 -18.109 -4.98 1 72.31 105 SER A N 1
ATOM 790 C CA . SER A 1 105 ? 20.828 -18.203 -6.438 1 72.31 105 SER A CA 1
ATOM 791 C C . SER A 1 105 ? 19.625 -17.484 -7.031 1 72.31 105 SER A C 1
ATOM 793 O O . SER A 1 105 ? 19.703 -16.969 -8.156 1 72.31 105 SER A O 1
ATOM 795 N N . GLN A 1 106 ? 18.688 -17.312 -6.227 1 76.81 106 GLN A N 1
ATOM 796 C CA . GLN A 1 106 ? 17.469 -16.719 -6.781 1 76.81 106 GLN A CA 1
ATOM 797 C C . GLN A 1 106 ? 17.406 -15.227 -6.484 1 76.81 106 GLN A C 1
ATOM 799 O O . GLN A 1 106 ? 17.562 -14.812 -5.336 1 76.81 106 GLN A O 1
ATOM 804 N N . PRO A 1 107 ? 17.281 -14.43 -7.496 1 80.19 107 PRO A N 1
ATOM 805 C CA . PRO A 1 107 ? 17.203 -12.977 -7.32 1 80.19 107 PRO A CA 1
ATOM 806 C C . PRO A 1 107 ? 16.141 -12.562 -6.301 1 80.19 107 PRO A C 1
ATOM 808 O O . PRO A 1 107 ? 16.344 -11.609 -5.547 1 80.19 107 PRO A O 1
ATOM 811 N N . VAL A 1 108 ? 15.07 -13.312 -6.195 1 77.44 108 VAL A N 1
ATOM 812 C CA . VAL A 1 108 ? 13.977 -12.969 -5.289 1 77.44 108 VAL A CA 1
ATOM 813 C C . VAL A 1 108 ? 14.453 -13.078 -3.844 1 77.44 108 VAL A C 1
ATOM 815 O O . VAL A 1 108 ? 14.141 -12.219 -3.016 1 77.44 108 VAL A O 1
ATOM 818 N N . CYS A 1 109 ? 15.289 -14.047 -3.602 1 78.75 109 CYS A N 1
ATOM 819 C CA . CYS A 1 109 ? 15.812 -14.234 -2.254 1 78.75 109 CYS A CA 1
ATOM 820 C C . CYS A 1 109 ? 16.859 -13.18 -1.916 1 78.75 109 CYS A C 1
ATOM 822 O O . CYS A 1 109 ? 16.922 -12.711 -0.78 1 78.75 109 CYS A O 1
ATOM 824 N N . LEU A 1 110 ? 17.641 -12.852 -2.9 1 81.5 110 LEU A N 1
ATOM 825 C CA . LEU A 1 110 ? 18.656 -11.836 -2.693 1 81.5 110 LEU A CA 1
ATOM 826 C C . LEU A 1 110 ? 18.031 -10.492 -2.346 1 81.5 110 LEU A C 1
ATOM 828 O O . LEU A 1 110 ? 18.469 -9.82 -1.404 1 81.5 110 LEU A O 1
ATOM 832 N N . PHE A 1 111 ? 17.047 -10.172 -2.973 1 87 111 PHE A N 1
ATOM 833 C CA . PHE A 1 111 ? 16.406 -8.891 -2.727 1 87 111 PHE A CA 1
ATOM 834 C C . PHE A 1 111 ? 15.586 -8.93 -1.44 1 87 111 PHE A C 1
ATOM 836 O O . PHE A 1 111 ? 15.492 -7.93 -0.724 1 87 111 PHE A O 1
ATOM 843 N N . ALA A 1 112 ? 15.07 -10.055 -1.17 1 87.25 112 ALA A N 1
ATOM 844 C CA . ALA A 1 112 ? 14.375 -10.188 0.109 1 87.25 112 ALA A CA 1
ATOM 845 C C . ALA A 1 112 ? 15.336 -9.961 1.277 1 87.25 112 ALA A C 1
ATOM 847 O O . ALA A 1 112 ? 14.984 -9.297 2.254 1 87.25 112 ALA A O 1
ATOM 848 N N . ALA A 1 113 ? 16.531 -10.508 1.17 1 88.31 113 ALA A N 1
ATOM 849 C CA . ALA A 1 113 ? 17.547 -10.32 2.209 1 88.31 113 ALA A CA 1
ATOM 850 C C . ALA A 1 113 ? 17.938 -8.852 2.324 1 88.31 113 ALA A C 1
ATOM 852 O O . ALA A 1 113 ? 18.094 -8.328 3.432 1 88.31 113 ALA A O 1
ATOM 853 N N . LEU A 1 114 ? 18.094 -8.211 1.169 1 89.06 114 LEU A N 1
ATOM 854 C CA . LEU A 1 114 ? 18.453 -6.793 1.149 1 89.06 114 LEU A CA 1
ATOM 855 C C . LEU A 1 114 ? 17.344 -5.957 1.799 1 89.06 114 LEU A C 1
ATOM 857 O O . LEU A 1 114 ? 17.641 -5.051 2.582 1 89.06 114 LEU A O 1
ATOM 861 N N . PHE A 1 115 ? 16.125 -6.254 1.493 1 92.38 115 PHE A N 1
ATOM 862 C CA . PHE A 1 115 ? 15.008 -5.488 2.035 1 92.38 115 PHE A CA 1
ATOM 863 C C . PHE A 1 115 ? 14.867 -5.73 3.533 1 92.38 115 PHE A C 1
ATOM 865 O O . PHE A 1 115 ? 14.516 -4.816 4.285 1 92.38 115 PHE A O 1
ATOM 872 N N . ALA A 1 116 ? 15.18 -6.949 3.961 1 92.31 116 ALA A N 1
ATOM 873 C CA . ALA A 1 116 ? 15.164 -7.234 5.395 1 92.31 116 ALA A CA 1
ATOM 874 C C . ALA A 1 116 ? 16.219 -6.402 6.125 1 92.31 116 ALA A C 1
ATOM 876 O O . ALA A 1 116 ? 15.945 -5.848 7.195 1 92.31 116 ALA A O 1
ATOM 877 N N . LEU A 1 117 ? 17.359 -6.285 5.504 1 92.25 117 LEU A N 1
ATOM 878 C CA . LEU A 1 117 ? 18.438 -5.508 6.102 1 92.25 117 LEU A CA 1
ATOM 879 C C . LEU A 1 117 ? 18.078 -4.027 6.16 1 92.25 117 LEU A C 1
ATOM 881 O O . LEU A 1 117 ? 18.281 -3.373 7.18 1 92.25 117 LEU A O 1
ATOM 885 N N . VAL A 1 118 ? 17.547 -3.555 5.09 1 92.75 118 VAL A N 1
ATOM 886 C CA . VAL A 1 118 ? 17.172 -2.148 5.043 1 92.75 118 VAL A CA 1
ATOM 887 C C . VAL A 1 118 ? 16.062 -1.875 6.062 1 92.75 118 VAL A C 1
ATOM 889 O O . VAL A 1 118 ? 16.078 -0.84 6.734 1 92.75 118 VAL A O 1
ATOM 892 N N . ALA A 1 119 ? 15.156 -2.748 6.168 1 94.56 119 ALA A N 1
ATOM 893 C CA . ALA A 1 119 ? 14.086 -2.594 7.145 1 94.56 119 ALA A CA 1
ATOM 894 C C . ALA A 1 119 ? 14.641 -2.549 8.562 1 94.56 119 ALA A C 1
ATOM 896 O O . ALA A 1 119 ? 14.227 -1.714 9.375 1 94.56 119 ALA A O 1
ATOM 897 N N . ILE A 1 120 ? 15.594 -3.387 8.875 1 92.56 120 ILE A N 1
ATOM 898 C CA . ILE A 1 120 ? 16.203 -3.432 10.195 1 92.56 120 ILE A CA 1
ATOM 899 C C . ILE A 1 120 ? 16.938 -2.119 10.469 1 92.56 120 ILE A C 1
ATOM 901 O O . ILE A 1 120 ? 16.844 -1.57 11.57 1 92.56 120 ILE A O 1
ATOM 905 N N . ILE A 1 121 ? 17.578 -1.636 9.5 1 91.25 121 ILE A N 1
ATOM 906 C CA . ILE A 1 121 ? 18.328 -0.389 9.648 1 91.25 121 ILE A CA 1
ATOM 907 C C . ILE A 1 121 ? 17.359 0.763 9.898 1 91.25 121 ILE A C 1
ATOM 909 O O . ILE A 1 121 ? 17.594 1.599 10.773 1 91.25 121 ILE A O 1
ATOM 913 N N . VAL A 1 122 ? 16.297 0.828 9.141 1 90.56 122 VAL A N 1
ATOM 914 C CA . VAL A 1 122 ? 15.305 1.881 9.305 1 90.56 122 VAL A CA 1
ATOM 915 C C . VAL A 1 122 ? 14.672 1.785 10.695 1 90.56 122 VAL A C 1
ATOM 917 O O . VAL A 1 122 ? 14.5 2.799 11.375 1 90.56 122 VAL A O 1
ATOM 920 N N . ILE A 1 123 ? 14.367 0.591 11.133 1 90.75 123 ILE A N 1
ATOM 921 C CA . ILE A 1 123 ? 13.773 0.396 12.453 1 90.75 123 ILE A CA 1
ATOM 922 C C . ILE A 1 123 ? 14.758 0.831 13.539 1 90.75 123 ILE A C 1
ATOM 924 O O . ILE A 1 123 ? 14.391 1.536 14.477 1 90.75 123 ILE A O 1
ATOM 928 N N . ALA A 1 124 ? 15.992 0.463 13.375 1 89.38 124 ALA A N 1
ATOM 929 C CA . ALA A 1 124 ? 17.031 0.833 14.328 1 89.38 124 ALA A CA 1
ATOM 930 C C . ALA A 1 124 ? 17.219 2.346 14.375 1 89.38 124 ALA A C 1
ATOM 932 O O . ALA A 1 124 ? 17.344 2.93 15.453 1 89.38 124 ALA A O 1
ATOM 933 N N . CYS A 1 125 ? 17.203 2.961 13.234 1 83.31 125 CYS A N 1
ATOM 934 C CA . CYS A 1 125 ? 17.375 4.406 13.156 1 83.31 125 CYS A CA 1
ATOM 935 C C . CYS A 1 125 ? 16.203 5.133 13.781 1 83.31 125 CYS A C 1
ATOM 937 O O . CYS A 1 125 ? 16.375 6.133 14.484 1 83.31 125 CYS A O 1
ATOM 939 N N . LEU A 1 126 ? 15.062 4.637 13.586 1 84.94 126 LEU A N 1
ATOM 940 C CA . LEU A 1 126 ? 13.867 5.273 14.141 1 84.94 126 LEU A CA 1
ATOM 941 C C . LEU A 1 126 ? 13.797 5.074 15.648 1 84.94 126 LEU A C 1
ATOM 943 O O . LEU A 1 126 ? 13.406 5.988 16.375 1 84.94 126 LEU A O 1
ATOM 947 N N . LEU A 1 127 ? 14.109 3.895 16.062 1 82.5 127 LEU A N 1
ATOM 948 C CA . LEU A 1 127 ? 14.117 3.645 17.5 1 82.5 127 LEU A CA 1
ATOM 949 C C . LEU A 1 127 ? 15.242 4.414 18.172 1 82.5 127 LEU A C 1
ATOM 951 O O . LEU A 1 127 ? 15.086 4.875 19.312 1 82.5 127 LEU A O 1
ATOM 955 N N . GLY A 1 128 ? 16.391 4.484 17.5 1 75 128 GLY A N 1
ATOM 956 C CA . GLY A 1 128 ? 17.484 5.281 18.031 1 75 128 GLY A CA 1
ATOM 957 C C . GLY A 1 128 ? 17.156 6.758 18.141 1 75 128 GLY A C 1
ATOM 958 O O . GLY A 1 128 ? 17.5 7.406 19.125 1 75 128 GLY A O 1
ATOM 959 N N . VAL A 1 129 ? 16.5 7.25 17.141 1 66.31 129 VAL A N 1
ATOM 960 C CA . VAL A 1 129 ? 16.078 8.648 17.172 1 66.31 129 VAL A CA 1
ATOM 961 C C . VAL A 1 129 ? 15.094 8.875 18.312 1 66.31 129 VAL A C 1
ATOM 963 O O . VAL A 1 129 ? 15.164 9.883 19.016 1 66.31 129 VAL A O 1
ATOM 966 N N . LYS A 1 130 ? 14.125 8.023 18.5 1 65.44 130 LYS A N 1
ATOM 967 C CA . LYS A 1 130 ? 13.18 8.156 19.594 1 65.44 130 LYS A CA 1
ATOM 968 C C . LYS A 1 130 ? 13.883 8.07 20.938 1 65.44 130 LYS A C 1
ATOM 970 O O . LYS A 1 130 ? 13.555 8.812 21.875 1 65.44 130 LYS A O 1
ATOM 975 N N . SER A 1 131 ? 14.766 7.094 20.969 1 60.41 131 SER A N 1
ATOM 976 C CA . SER A 1 131 ? 15.508 6.965 22.219 1 60.41 131 SER A CA 1
ATOM 977 C C . SER A 1 131 ? 16.375 8.195 22.484 1 60.41 131 SER A C 1
ATOM 979 O O . SER A 1 131 ? 16.516 8.625 23.625 1 60.41 131 SER A O 1
ATOM 981 N N . ALA A 1 132 ? 16.906 8.711 21.469 1 54.53 132 ALA A N 1
ATOM 982 C CA . ALA A 1 132 ? 17.719 9.914 21.609 1 54.53 132 ALA A CA 1
ATOM 983 C C . ALA A 1 132 ? 16.828 11.141 21.859 1 54.53 132 ALA A C 1
ATOM 985 O O . ALA A 1 132 ? 17.266 12.117 22.469 1 54.53 132 ALA A O 1
ATOM 986 N N . GLU A 1 133 ? 15.672 11.21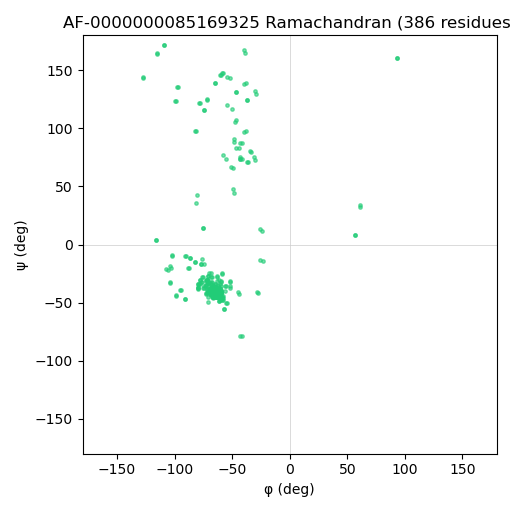1 21.266 1 51.75 133 GLU A N 1
ATOM 987 C CA . GLU A 1 133 ? 14.742 12.328 21.453 1 51.75 133 GLU A CA 1
ATOM 988 C C . GLU A 1 133 ? 14.172 12.32 22.875 1 51.75 133 GLU A C 1
ATOM 990 O O . GLU A 1 133 ? 13.57 13.305 23.312 1 51.75 133 GLU A O 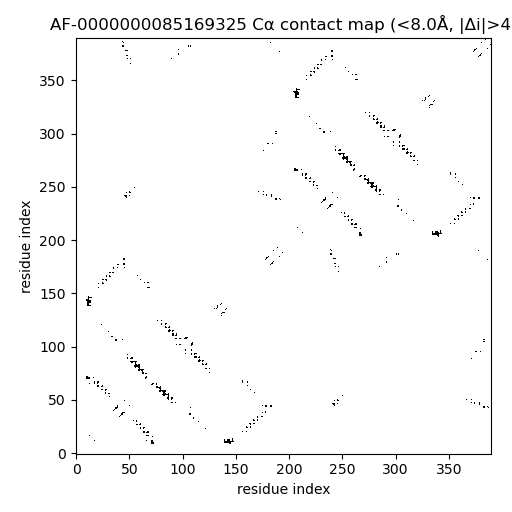1
ATOM 995 N N . TYR A 1 134 ? 14.039 11.352 23.688 1 46.72 134 TYR A N 1
ATOM 996 C CA . TYR A 1 134 ? 13.625 11.578 25.062 1 46.72 134 TYR A CA 1
ATOM 997 C C . TYR A 1 134 ? 14.344 12.781 25.656 1 46.72 134 TYR A C 1
ATOM 999 O O . TYR A 1 134 ? 13.711 13.695 26.188 1 46.72 134 TYR A O 1
ATOM 1007 N N . PRO A 1 135 ? 15.57 12.883 26.125 1 43.97 135 PRO A N 1
ATOM 1008 C CA . PRO A 1 135 ? 16.141 14.172 26.531 1 43.97 135 PRO A CA 1
ATOM 1009 C C . PRO A 1 135 ? 16.188 15.18 25.375 1 43.97 135 PRO A C 1
ATOM 1011 O O . PRO A 1 135 ? 16.016 16.391 25.609 1 43.97 135 PRO A O 1
ATOM 1014 N N . GLY A 1 136 ? 16.391 14.938 24.141 1 40.16 136 GLY A N 1
ATOM 1015 C CA . GLY A 1 136 ? 16.547 15.672 22.891 1 40.16 136 GLY A CA 1
ATOM 1016 C C . GLY A 1 136 ? 15.242 15.961 22.188 1 40.16 136 GLY A C 1
ATOM 1017 O O . GLY A 1 136 ? 15.219 16.641 21.172 1 40.16 136 GLY A O 1
ATOM 1018 N N . THR A 1 137 ? 14.195 15.352 22.375 1 41.97 137 THR A N 1
ATOM 1019 C CA . THR A 1 137 ? 12.875 15.781 21.938 1 41.97 137 THR A CA 1
ATOM 1020 C C . THR A 1 137 ? 12.594 17.219 22.391 1 41.97 137 THR A C 1
ATOM 1022 O O . THR A 1 137 ? 11.852 17.938 21.734 1 41.97 137 THR A O 1
ATOM 1025 N N . LEU A 1 138 ? 13.07 17.562 23.609 1 38.5 138 LEU A N 1
ATOM 1026 C CA . LEU A 1 138 ? 13.117 18.953 24.031 1 38.5 138 LEU A CA 1
ATOM 1027 C C . LEU A 1 138 ? 13.938 19.797 23.047 1 38.5 138 LEU A C 1
ATOM 1029 O O . LEU A 1 138 ? 13.539 20.891 22.688 1 38.5 138 LEU A O 1
ATOM 1033 N N . LEU A 1 139 ? 15.211 19.359 22.812 1 38.09 139 LEU A N 1
ATOM 1034 C CA . LEU A 1 139 ? 16.094 20.078 21.906 1 38.09 139 LEU A CA 1
ATOM 1035 C C . LEU A 1 139 ? 15.57 20.031 20.484 1 38.09 139 LEU A C 1
ATOM 1037 O O . LEU A 1 139 ? 15.648 21.016 19.75 1 38.09 139 LEU A O 1
ATOM 1041 N N . LEU A 1 140 ? 15.094 18.938 20.016 1 39.25 140 LEU A N 1
ATOM 1042 C CA . LEU A 1 140 ? 14.531 18.828 18.688 1 39.25 140 LEU A CA 1
ATOM 1043 C C . LEU A 1 140 ? 13.219 19.609 18.578 1 39.25 140 LEU A C 1
ATOM 1045 O O . LEU A 1 140 ? 12.938 20.219 17.547 1 39.25 140 LEU A O 1
ATOM 1049 N N . LEU A 1 141 ? 12.383 19.578 19.547 1 39.56 141 LEU A N 1
ATOM 1050 C CA . LEU A 1 141 ? 11.273 20.516 19.703 1 39.56 141 LEU A CA 1
ATOM 1051 C C . LEU A 1 141 ? 11.781 21.953 19.766 1 39.56 141 LEU A C 1
ATOM 1053 O O . LEU A 1 141 ? 11.141 22.875 19.234 1 39.56 141 LEU A O 1
ATOM 1057 N N . GLN A 1 142 ? 12.805 22.188 20.594 1 39.22 142 GLN A N 1
ATOM 1058 C CA . GLN A 1 142 ? 13.406 23.516 20.688 1 39.22 142 GLN A CA 1
ATOM 1059 C C . GLN A 1 142 ? 14.047 23.938 19.359 1 39.22 142 GLN A C 1
ATOM 1061 O O . GLN A 1 142 ? 13.984 25.109 18.984 1 39.22 142 GLN A O 1
ATOM 1066 N N . THR A 1 143 ? 14.781 23.047 18.703 1 39.66 143 THR A N 1
ATOM 1067 C CA . THR A 1 143 ? 15.414 23.406 17.438 1 39.66 143 THR A CA 1
ATOM 1068 C C . THR A 1 143 ? 14.398 23.375 16.297 1 39.66 143 THR A C 1
ATOM 1070 O O . THR A 1 143 ? 14.609 24 15.258 1 39.66 143 THR A O 1
ATOM 1073 N N . ALA A 1 144 ? 13.367 22.578 16.266 1 41.06 144 ALA A N 1
ATOM 1074 C CA . ALA A 1 144 ? 12.25 22.688 15.336 1 41.06 144 ALA A CA 1
ATOM 1075 C C . ALA A 1 144 ? 11.57 24.047 15.453 1 41.06 144 ALA A C 1
ATOM 1077 O O . ALA A 1 144 ? 11.078 24.578 14.453 1 41.06 144 ALA A O 1
ATOM 1078 N N . GLU A 1 145 ? 11.305 24.578 16.594 1 39.94 145 GLU A N 1
ATOM 1079 C CA . GLU A 1 145 ? 10.859 25.953 16.781 1 39.94 145 GLU A CA 1
ATOM 1080 C C . GLU A 1 145 ? 11.836 26.938 16.141 1 39.94 145 GLU A C 1
ATOM 1082 O O . GLU A 1 145 ? 11.422 27.969 15.609 1 39.94 145 GLU A O 1
ATOM 1087 N N . ALA A 1 146 ? 13.125 26.828 16.422 1 39.75 146 ALA A N 1
ATOM 1088 C CA . ALA A 1 146 ? 14.031 27.906 16.016 1 39.75 146 ALA A CA 1
ATOM 1089 C C . ALA A 1 146 ? 14.227 27.922 14.508 1 39.75 146 ALA A C 1
ATOM 1091 O O . ALA A 1 146 ? 14.523 28.969 13.922 1 39.75 146 ALA A O 1
ATOM 1092 N N . THR A 1 147 ? 14.477 26.719 13.781 1 37.47 147 THR A N 1
ATOM 1093 C CA . THR A 1 147 ? 15 26.938 12.445 1 37.47 147 THR A CA 1
ATOM 1094 C C . THR A 1 147 ? 13.875 27.266 11.469 1 37.47 147 THR A C 1
ATOM 1096 O O . THR A 1 147 ? 13.18 26.375 10.984 1 37.47 147 THR A O 1
ATOM 1099 N N . ASP A 1 148 ? 12.773 27.969 11.688 1 36.09 148 ASP A N 1
ATOM 1100 C CA . ASP A 1 148 ? 12.133 28.859 10.727 1 36.09 148 ASP A CA 1
ATOM 1101 C C . ASP A 1 148 ? 13.141 29.391 9.703 1 36.09 148 ASP A C 1
ATOM 1103 O O . ASP A 1 148 ? 12.914 30.422 9.07 1 36.09 148 ASP A O 1
ATOM 1107 N N . GLU A 1 149 ? 14.547 29.25 9.922 1 37.47 149 GLU A N 1
ATOM 1108 C CA . GLU A 1 149 ? 15.398 30.016 9.031 1 37.47 149 GLU A CA 1
ATOM 1109 C C . GLU A 1 149 ? 14.953 29.875 7.578 1 37.47 149 GLU A C 1
ATOM 1111 O O . GLU A 1 149 ? 14.453 28.812 7.18 1 37.47 149 GLU A O 1
ATOM 1116 N N . LYS A 1 150 ? 14.812 30.906 6.848 1 41.53 150 LYS A N 1
ATOM 1117 C CA . LYS A 1 150 ? 14.719 31.359 5.465 1 41.53 150 LYS A CA 1
ATOM 1118 C C . LYS A 1 150 ? 15.398 30.375 4.516 1 41.53 150 LYS A C 1
ATOM 1120 O O . LYS A 1 150 ? 16.422 30.703 3.904 1 41.53 150 LYS A O 1
ATOM 1125 N N . HIS A 1 151 ? 15.789 29.141 4.891 1 43.12 151 HIS A N 1
ATOM 1126 C CA . HIS A 1 151 ? 16.688 28.5 3.924 1 43.12 151 HIS A CA 1
ATOM 1127 C C . HIS A 1 151 ? 16.062 28.484 2.529 1 43.12 151 HIS A C 1
ATOM 1129 O O . HIS A 1 151 ? 14.836 28.562 2.389 1 43.12 151 HIS A O 1
ATOM 1135 N N . GLY A 1 152 ? 16.891 28.641 1.558 1 42.16 152 GLY A N 1
ATOM 1136 C CA . GLY A 1 152 ? 16.719 28.703 0.115 1 42.16 152 GLY A CA 1
ATOM 1137 C C . GLY A 1 152 ? 15.688 27.734 -0.414 1 42.16 152 GLY A C 1
ATOM 1138 O O . GLY A 1 152 ? 15.234 26.844 0.313 1 42.16 152 GLY A O 1
ATOM 1139 N N . VAL A 1 153 ? 15.273 27.922 -1.565 1 49.22 153 VAL A N 1
ATOM 1140 C CA . VAL A 1 153 ? 14.234 27.25 -2.346 1 49.22 153 VAL A CA 1
ATOM 1141 C C . VAL A 1 153 ? 14.32 25.75 -2.127 1 49.22 153 VAL A C 1
ATOM 1143 O O . VAL A 1 153 ? 15.352 25.125 -2.393 1 49.22 153 VAL A O 1
ATOM 1146 N N . PRO A 1 154 ? 13.703 24.953 -1.091 1 66.81 154 PRO A N 1
ATOM 1147 C CA . PRO A 1 154 ? 13.852 23.562 -0.633 1 66.81 154 PRO A CA 1
ATOM 1148 C C . PRO A 1 154 ? 13.797 22.562 -1.777 1 66.81 154 PRO A C 1
ATOM 1150 O O . PRO A 1 154 ? 12.969 21.641 -1.761 1 66.81 154 PRO A O 1
ATOM 1153 N N . TRP A 1 155 ? 14.609 22.906 -2.85 1 70.94 155 TRP A N 1
ATOM 1154 C CA . TRP A 1 155 ? 14.633 22.094 -4.059 1 70.94 155 TRP A CA 1
ATOM 1155 C C . TRP A 1 155 ? 14.992 20.641 -3.736 1 70.94 155 TRP A C 1
ATOM 1157 O O . TRP A 1 155 ? 14.469 19.719 -4.355 1 70.94 155 TRP A O 1
ATOM 1167 N N . GLY A 1 156 ? 15.93 20.531 -2.828 1 78.88 156 GLY A N 1
ATOM 1168 C CA . GLY A 1 156 ? 16.344 19.172 -2.504 1 78.88 156 GLY A CA 1
ATOM 1169 C C . GLY A 1 156 ? 15.203 18.328 -1.972 1 78.88 156 GLY A C 1
ATOM 1170 O O . GLY A 1 156 ? 15.039 17.172 -2.377 1 78.88 156 GLY A O 1
ATOM 1171 N N . ARG A 1 157 ? 14.438 18.922 -1.175 1 84.19 157 ARG A N 1
ATOM 1172 C CA . ARG A 1 157 ? 13.305 18.203 -0.591 1 84.19 157 ARG A CA 1
ATOM 1173 C C . ARG A 1 157 ? 12.258 17.875 -1.65 1 84.19 157 ARG A C 1
ATOM 1175 O O . ARG A 1 157 ? 11.727 16.766 -1.681 1 84.19 157 ARG A O 1
ATOM 1182 N N . ILE A 1 158 ? 12.016 18.781 -2.537 1 86.25 158 ILE A N 1
ATOM 1183 C CA . ILE A 1 158 ? 11.023 18.594 -3.584 1 86.25 158 ILE A CA 1
ATOM 1184 C C . ILE A 1 158 ? 11.484 17.5 -4.543 1 86.25 158 ILE A C 1
ATOM 1186 O O . ILE A 1 158 ? 10.688 16.672 -4.98 1 86.25 158 ILE A O 1
ATOM 1190 N N . LEU A 1 159 ? 12.727 17.531 -4.797 1 90.06 159 LEU A N 1
ATOM 1191 C CA . LEU A 1 159 ? 13.273 16.562 -5.727 1 90.06 159 LEU A CA 1
ATOM 1192 C C . LEU A 1 159 ? 13.172 15.148 -5.152 1 90.06 159 LEU A C 1
ATOM 1194 O O . LEU A 1 159 ? 12.75 14.219 -5.848 1 90.06 159 LEU A O 1
ATOM 1198 N N . VAL A 1 160 ? 13.516 14.992 -3.938 1 92 160 VAL A N 1
ATOM 1199 C CA . VAL A 1 160 ? 13.5 13.672 -3.318 1 92 160 VAL A CA 1
ATOM 1200 C C . VAL A 1 160 ? 12.062 13.156 -3.219 1 92 160 VAL A C 1
ATOM 1202 O O . VAL A 1 160 ? 11.797 11.977 -3.455 1 92 160 VAL A O 1
ATOM 1205 N N . CYS A 1 161 ? 11.156 14 -2.965 1 91.69 161 CYS A N 1
ATOM 1206 C CA . CYS A 1 161 ? 9.75 13.625 -2.893 1 91.69 161 CYS A CA 1
ATOM 1207 C C . CYS A 1 161 ? 9.211 13.25 -4.27 1 91.69 161 CYS A C 1
ATOM 1209 O O . CYS A 1 161 ? 8.477 12.266 -4.41 1 91.69 161 CYS A O 1
ATOM 1211 N N . ALA A 1 162 ? 9.617 14.07 -5.246 1 92 162 ALA A N 1
ATOM 1212 C CA . ALA A 1 162 ? 9.188 13.789 -6.613 1 92 162 ALA A CA 1
ATOM 1213 C C . ALA A 1 162 ? 9.727 12.438 -7.09 1 92 162 ALA A C 1
ATOM 1215 O O . ALA A 1 162 ? 9.023 11.68 -7.754 1 92 162 ALA A O 1
ATOM 1216 N N . VAL A 1 163 ? 10.945 12.195 -6.727 1 93.5 163 VAL A N 1
ATOM 1217 C CA . VAL A 1 163 ? 11.555 10.922 -7.109 1 93.5 163 VAL A CA 1
ATOM 1218 C C . VAL A 1 163 ? 10.797 9.773 -6.461 1 93.5 163 VAL A C 1
ATOM 1220 O O . VAL A 1 163 ? 10.531 8.758 -7.109 1 93.5 163 VAL A O 1
ATOM 1223 N N . PHE A 1 164 ? 10.438 9.938 -5.203 1 95.19 164 PHE A N 1
ATOM 1224 C CA . PHE A 1 164 ? 9.703 8.891 -4.508 1 95.19 164 PHE A CA 1
ATOM 1225 C C . PHE A 1 164 ? 8.344 8.656 -5.16 1 95.19 164 PHE A C 1
ATOM 1227 O O . PHE A 1 164 ? 7.977 7.523 -5.465 1 95.19 164 PHE A O 1
ATOM 1234 N N . ILE A 1 165 ? 7.629 9.703 -5.473 1 91.25 165 ILE A N 1
ATOM 1235 C CA . ILE A 1 165 ? 6.301 9.594 -6.074 1 91.25 165 ILE A CA 1
ATOM 1236 C C . ILE A 1 165 ? 6.414 8.953 -7.457 1 91.25 165 ILE A C 1
ATOM 1238 O O . ILE A 1 165 ? 5.605 8.086 -7.812 1 91.25 165 ILE A O 1
ATOM 1242 N N . ALA A 1 166 ? 7.371 9.328 -8.211 1 92.75 166 ALA A N 1
ATOM 1243 C CA . ALA A 1 166 ? 7.574 8.766 -9.547 1 92.75 166 ALA A CA 1
ATOM 1244 C C . ALA A 1 166 ? 7.898 7.273 -9.469 1 92.75 166 ALA A C 1
ATOM 1246 O O . ALA A 1 166 ? 7.375 6.477 -10.25 1 92.75 166 ALA A O 1
ATOM 1247 N N . THR A 1 167 ? 8.75 6.93 -8.516 1 94.12 167 THR A N 1
ATOM 1248 C CA . THR A 1 167 ? 9.133 5.527 -8.398 1 94.12 167 THR A CA 1
ATOM 1249 C C . THR A 1 167 ? 7.945 4.676 -7.953 1 94.12 167 THR A C 1
ATOM 1251 O O . THR A 1 167 ? 7.785 3.539 -8.398 1 94.12 167 THR A O 1
ATOM 1254 N N . VAL A 1 168 ? 7.141 5.199 -7.105 1 92.69 168 VAL A N 1
ATOM 1255 C CA . VAL A 1 168 ? 5.941 4.488 -6.68 1 92.69 168 VAL A CA 1
ATOM 1256 C C . VAL A 1 168 ? 5.012 4.281 -7.871 1 92.69 168 VAL A C 1
ATOM 1258 O O . VAL A 1 168 ? 4.527 3.172 -8.102 1 92.69 168 VAL A O 1
ATOM 1261 N N . ALA A 1 169 ? 4.828 5.301 -8.672 1 89.56 169 ALA A N 1
ATOM 1262 C CA . ALA A 1 169 ? 3.945 5.234 -9.828 1 89.56 169 ALA A CA 1
ATOM 1263 C C . ALA A 1 169 ? 4.453 4.219 -10.852 1 89.56 169 ALA A C 1
ATOM 1265 O O . ALA A 1 169 ? 3.686 3.396 -11.352 1 89.56 169 ALA A O 1
ATOM 1266 N N . VAL A 1 170 ? 5.676 4.254 -11.055 1 91.38 170 VAL A N 1
ATOM 1267 C CA . VAL A 1 170 ? 6.258 3.375 -12.062 1 91.38 170 VAL A CA 1
ATOM 1268 C C . VAL A 1 170 ? 6.238 1.933 -11.562 1 91.38 170 VAL A C 1
ATOM 1270 O O . VAL A 1 170 ? 5.984 1.004 -12.336 1 91.38 170 VAL A O 1
ATOM 1273 N N . THR A 1 171 ? 6.5 1.76 -10.297 1 90.5 171 THR A N 1
ATOM 1274 C CA . THR A 1 171 ? 6.531 0.41 -9.75 1 90.5 171 THR A CA 1
ATOM 1275 C C . THR A 1 171 ? 5.137 -0.21 -9.75 1 90.5 171 THR A C 1
ATOM 1277 O O . THR A 1 171 ? 4.969 -1.369 -10.133 1 90.5 171 THR A O 1
ATOM 1280 N N . LEU A 1 172 ? 4.168 0.553 -9.406 1 87.31 172 LEU A N 1
ATOM 1281 C CA . LEU A 1 172 ? 2.809 0.027 -9.352 1 87.31 172 LEU A CA 1
ATOM 1282 C C . LEU A 1 172 ? 2.271 -0.221 -10.758 1 87.31 172 LEU A C 1
ATOM 1284 O O . LEU A 1 172 ? 1.647 -1.253 -11.016 1 87.31 172 LEU A O 1
ATOM 1288 N N . SER A 1 173 ? 2.518 0.669 -11.703 1 86.94 173 SER A N 1
ATOM 1289 C CA . SER A 1 173 ? 2.102 0.487 -13.094 1 86.94 173 SER A CA 1
ATOM 1290 C C . SER A 1 173 ? 2.846 -0.673 -13.742 1 86.94 173 SER A C 1
ATOM 1292 O O . SER A 1 173 ? 2.254 -1.45 -14.5 1 86.94 173 SER A O 1
ATOM 1294 N N . GLY A 1 174 ? 4.113 -0.654 -13.398 1 86.31 174 GLY A N 1
ATOM 1295 C CA . GLY A 1 174 ? 4.902 -1.743 -13.953 1 86.31 174 GLY A CA 1
ATOM 1296 C C . GLY A 1 174 ? 4.434 -3.111 -13.5 1 86.31 174 GLY A C 1
ATOM 1297 O O . GLY A 1 174 ? 4.363 -4.047 -14.297 1 86.31 174 GLY A O 1
ATOM 1298 N N . SER A 1 175 ? 4.121 -3.244 -12.227 1 83.94 175 SER A N 1
ATOM 1299 C CA . SER A 1 175 ? 3.627 -4.516 -11.711 1 83.94 175 SER A CA 1
ATOM 1300 C C . SER A 1 175 ? 2.293 -4.895 -12.344 1 83.94 175 SER A C 1
ATOM 1302 O O . SER A 1 175 ? 2.039 -6.07 -12.617 1 83.94 175 SER A O 1
ATOM 1304 N N . MET A 1 176 ? 1.484 -3.955 -12.57 1 84.19 176 MET A N 1
ATOM 1305 C CA . MET A 1 176 ? 0.183 -4.207 -13.188 1 84.19 176 MET A CA 1
ATOM 1306 C C . MET A 1 176 ? 0.342 -4.684 -14.625 1 84.19 176 MET A C 1
ATOM 1308 O O . MET A 1 176 ? -0.351 -5.605 -15.055 1 84.19 176 MET A O 1
ATOM 1312 N N . ILE A 1 177 ? 1.213 -4.098 -15.281 1 83.56 177 ILE A N 1
ATOM 1313 C CA . ILE A 1 177 ? 1.409 -4.422 -16.688 1 83.56 177 ILE A CA 1
ATOM 1314 C C . ILE A 1 177 ? 2.07 -5.793 -16.828 1 83.56 177 ILE A C 1
ATOM 1316 O O . ILE A 1 177 ? 1.764 -6.555 -17.734 1 83.56 177 ILE A O 1
ATOM 1320 N N . ASN A 1 178 ? 2.924 -6.086 -15.906 1 81.75 178 ASN A N 1
ATOM 1321 C CA . ASN A 1 178 ? 3.66 -7.344 -15.984 1 81.75 178 ASN A CA 1
ATOM 1322 C C . ASN A 1 178 ? 2.799 -8.523 -15.555 1 81.75 178 ASN A C 1
ATOM 1324 O O . ASN A 1 178 ? 3.143 -9.68 -15.82 1 81.75 178 ASN A O 1
ATOM 1328 N N . CYS A 1 179 ? 1.763 -8.266 -14.914 1 77.06 179 CYS A N 1
ATOM 1329 C CA . CYS A 1 179 ? 0.864 -9.344 -14.523 1 77.06 179 CYS A CA 1
ATOM 1330 C C . CYS A 1 179 ? -0.054 -9.734 -15.68 1 77.06 179 CYS A C 1
ATOM 1332 O O . CYS A 1 179 ? -0.995 -9 -16 1 77.06 179 CYS A O 1
ATOM 1334 N N . THR A 1 180 ? 0.349 -10.75 -16.344 1 75.88 180 THR A N 1
ATOM 1335 C CA . THR A 1 180 ? -0.437 -11.273 -17.453 1 75.88 180 THR A CA 1
ATOM 1336 C C . THR A 1 180 ? -1.067 -12.609 -17.094 1 75.88 180 THR A C 1
ATOM 1338 O O . THR A 1 180 ? -0.863 -13.117 -15.992 1 75.88 180 THR A O 1
ATOM 1341 N N . SER A 1 181 ? -1.98 -13.109 -18 1 71.44 181 SER A N 1
ATOM 1342 C CA . SER A 1 181 ? -2.613 -14.398 -17.766 1 71.44 181 SER A CA 1
ATOM 1343 C C . SER A 1 181 ? -1.576 -15.516 -17.656 1 71.44 181 SER A C 1
ATOM 1345 O O . SER A 1 181 ? -1.796 -16.516 -16.969 1 71.44 181 SER A O 1
ATOM 1347 N N . ALA A 1 182 ? -0.407 -15.297 -18.266 1 67.62 182 ALA A N 1
ATOM 1348 C CA . ALA A 1 182 ? 0.658 -16.297 -18.25 1 67.62 182 ALA A CA 1
ATOM 1349 C C . ALA A 1 182 ? 1.423 -16.25 -16.922 1 67.62 182 ALA A C 1
ATOM 1351 O O . ALA A 1 182 ? 1.814 -17.297 -16.391 1 67.62 182 ALA A O 1
ATOM 1352 N N . THR A 1 183 ? 1.554 -15.039 -16.359 1 67.5 183 THR A N 1
ATOM 1353 C CA . THR A 1 183 ? 2.426 -14.883 -15.203 1 67.5 183 THR A CA 1
ATOM 1354 C C . THR A 1 183 ? 1.611 -14.883 -13.914 1 67.5 183 THR A C 1
ATOM 1356 O O . THR A 1 183 ? 2.057 -15.406 -12.891 1 67.5 183 THR A O 1
ATOM 1359 N N . CYS A 1 184 ? 0.58 -14.195 -13.992 1 63.78 184 CYS A N 1
ATOM 1360 C CA . CYS A 1 184 ? -0.2 -14.039 -12.773 1 63.78 184 CYS A CA 1
ATOM 1361 C C . CYS A 1 184 ? -1.448 -14.906 -12.805 1 63.78 184 CYS A C 1
ATOM 1363 O O . CYS A 1 184 ? -2.154 -15.023 -11.797 1 63.78 184 CYS A O 1
ATOM 1365 N N . GLY A 1 185 ? -1.878 -15.375 -14.023 1 57.03 185 GLY A N 1
ATOM 1366 C CA . GLY A 1 185 ? -3.127 -16.047 -14.336 1 57.03 185 GLY A CA 1
ATOM 1367 C C . GLY A 1 185 ? -3.158 -17.484 -13.859 1 57.03 185 GLY A C 1
ATOM 1368 O O . GLY A 1 185 ? -4.09 -18.234 -14.172 1 57.03 185 GLY A O 1
ATOM 1369 N N . ALA A 1 186 ? -2.018 -18.109 -13.531 1 51.62 186 ALA A N 1
ATOM 1370 C CA . ALA A 1 186 ? -2.43 -19.469 -13.164 1 51.62 186 ALA A CA 1
ATOM 1371 C C . ALA A 1 186 ? -3.611 -19.438 -12.195 1 51.62 186 ALA A C 1
ATOM 1373 O O . ALA A 1 186 ? -3.537 -18.828 -11.133 1 51.62 186 ALA A O 1
ATOM 1374 N N . SER A 1 187 ? -4.844 -19.406 -12.812 1 47.56 187 SER A N 1
ATOM 1375 C CA . SER A 1 187 ? -6.227 -19.25 -12.383 1 47.56 187 SER A CA 1
ATOM 1376 C C . SER A 1 187 ? -6.43 -19.797 -10.977 1 47.56 187 SER A C 1
ATOM 1378 O O . SER A 1 187 ? -5.684 -20.672 -10.523 1 47.56 187 SER A O 1
ATOM 1380 N N . VAL A 1 188 ? -7.191 -18.875 -10.039 1 46.88 188 VAL A N 1
ATOM 1381 C CA . VAL A 1 188 ? -7.793 -19.422 -8.828 1 46.88 188 VAL A CA 1
ATOM 1382 C C . VAL A 1 188 ? -8.156 -20.891 -9.055 1 46.88 188 VAL A C 1
ATOM 1384 O O . VAL A 1 188 ? -7.949 -21.734 -8.18 1 46.88 188 VAL A O 1
ATOM 1387 N N . LEU A 1 189 ? -8.672 -21.172 -10.234 1 48.31 189 LEU A N 1
ATOM 1388 C CA . LEU A 1 189 ? -9.117 -22.531 -10.516 1 48.31 189 LEU A CA 1
ATOM 1389 C C . LEU A 1 189 ? -7.934 -23.5 -10.57 1 48.31 189 LEU A C 1
ATOM 1391 O O . LEU A 1 189 ? -8.016 -24.625 -10.078 1 48.31 189 LEU A O 1
ATOM 1395 N N . GLU A 1 190 ? -6.938 -23 -11.273 1 49.94 190 GLU A N 1
ATOM 1396 C CA . GLU A 1 190 ? -5.797 -23.922 -11.359 1 49.94 190 GLU A CA 1
ATOM 1397 C C . GLU A 1 190 ? -5.133 -24.094 -10 1 49.94 190 GLU A C 1
ATOM 1399 O O . GLU A 1 190 ? -4.648 -25.188 -9.68 1 49.94 190 GLU A O 1
ATOM 1404 N N . ARG A 1 191 ? -5.266 -23.109 -9.281 1 49.75 191 ARG A N 1
ATOM 1405 C CA . ARG A 1 191 ? -4.684 -23.172 -7.945 1 49.75 191 ARG A CA 1
ATOM 1406 C C . ARG A 1 191 ? -5.574 -23.969 -7 1 49.75 191 ARG A C 1
ATOM 1408 O O . ARG A 1 191 ? -5.086 -24.562 -6.035 1 49.75 191 ARG A O 1
ATOM 1415 N N . LEU A 1 192 ? -6.883 -23.844 -7.25 1 48.31 192 LEU A N 1
ATOM 1416 C CA . LEU A 1 192 ? -7.789 -24.672 -6.465 1 48.31 192 LEU A CA 1
ATOM 1417 C C . LEU A 1 192 ? -7.75 -26.125 -6.949 1 48.31 192 LEU A C 1
ATOM 1419 O O . LEU A 1 192 ? -8.352 -27 -6.328 1 48.31 192 LEU A O 1
ATOM 1423 N N . GLY A 1 193 ? -6.77 -26.453 -7.73 1 43.56 193 GLY A N 1
ATOM 1424 C CA . GLY A 1 193 ? -6.656 -27.859 -8.117 1 43.56 193 GLY A CA 1
ATOM 1425 C C . GLY A 1 193 ? -7.902 -28.391 -8.789 1 43.56 193 GLY A C 1
ATOM 1426 O O . GLY A 1 193 ? -8.164 -29.594 -8.75 1 43.56 193 GLY A O 1
ATOM 1427 N N . THR A 1 194 ? -8.914 -27.766 -9.164 1 38.38 194 THR A N 1
ATOM 1428 C CA . THR A 1 194 ? -10.016 -28.547 -9.719 1 38.38 194 THR A CA 1
ATOM 1429 C C . THR A 1 194 ? -9.656 -29.078 -11.102 1 38.38 194 THR A C 1
ATOM 1431 O O . THR A 1 194 ? -9.125 -28.359 -11.938 1 38.38 194 THR A O 1
ATOM 1434 N N . PRO A 1 195 ? -9.719 -30.453 -11.383 1 34.53 195 PRO A N 1
ATOM 1435 C CA . PRO A 1 195 ? -9.547 -31.172 -12.656 1 34.53 195 PRO A CA 1
ATOM 1436 C C . PRO A 1 195 ? -10.305 -30.516 -13.805 1 34.53 195 PRO A C 1
ATOM 1438 O O . PRO A 1 195 ? -11.328 -29.859 -13.586 1 34.53 195 PRO A O 1
ATOM 1441 N N . MET B 1 1 ? 7.793 42.625 -2.691 1 23.34 1 MET B N 1
ATOM 1442 C CA . MET B 1 1 ? 6.527 41.906 -2.814 1 23.34 1 MET B CA 1
ATOM 1443 C C . MET B 1 1 ? 6.609 40.531 -2.139 1 23.34 1 MET B C 1
ATOM 1445 O O . MET B 1 1 ? 7.422 39.719 -2.527 1 23.34 1 MET B O 1
ATOM 1449 N N . ASN B 1 2 ? 6.418 40.5 -0.815 1 22.25 2 ASN B N 1
ATOM 1450 C CA . ASN B 1 2 ? 6.539 39.5 0.253 1 22.25 2 ASN B CA 1
ATOM 1451 C C . ASN B 1 2 ? 5.715 38.25 -0.041 1 22.25 2 ASN B C 1
ATOM 1453 O O . ASN B 1 2 ? 4.488 38.312 -0.116 1 22.25 2 ASN B O 1
ATOM 1457 N N . ARG B 1 3 ? 6.113 37.438 -0.917 1 32.53 3 ARG B N 1
ATOM 1458 C CA . ARG B 1 3 ? 5.375 36.25 -1.333 1 32.53 3 ARG B CA 1
ATOM 1459 C C . ARG B 1 3 ? 4.926 35.438 -0.126 1 32.53 3 ARG B C 1
ATOM 1461 O O . ARG B 1 3 ? 5.73 34.719 0.487 1 32.53 3 ARG B O 1
ATOM 1468 N N . SER B 1 4 ? 3.979 36.062 0.724 1 27.02 4 SER B N 1
ATOM 1469 C CA . SER B 1 4 ? 3.275 35.375 1.813 1 27.02 4 SER B CA 1
ATOM 1470 C C . SER B 1 4 ? 2.801 34 1.396 1 27.02 4 SER B C 1
ATOM 1472 O O . SER B 1 4 ? 2.059 33.875 0.422 1 27.02 4 SER B O 1
ATOM 1474 N N . ILE B 1 5 ? 3.723 33.156 1.298 1 31.98 5 ILE B N 1
ATOM 1475 C CA . ILE B 1 5 ? 3.326 31.781 1.088 1 31.98 5 ILE B CA 1
ATOM 1476 C C . ILE B 1 5 ? 2.055 31.469 1.881 1 31.98 5 ILE B C 1
ATOM 1478 O O . ILE B 1 5 ? 2.066 31.5 3.113 1 31.98 5 ILE B O 1
ATOM 1482 N N . VAL B 1 6 ? 0.906 32.031 1.432 1 28.94 6 VAL B N 1
ATOM 1483 C CA . VAL B 1 6 ? -0.432 31.859 1.993 1 28.94 6 VAL B CA 1
ATOM 1484 C C . VAL B 1 6 ? -0.664 30.406 2.389 1 28.94 6 VAL B C 1
ATOM 1486 O O . VAL B 1 6 ? -0.602 29.516 1.544 1 28.94 6 VAL B O 1
ATOM 1489 N N . PHE B 1 7 ? -0.041 29.969 3.486 1 30.28 7 PHE B N 1
ATOM 1490 C CA . PHE B 1 7 ? -0.458 28.75 4.16 1 30.28 7 PHE B CA 1
ATOM 1491 C C . PHE B 1 7 ? -1.97 28.562 4.078 1 30.28 7 PHE B C 1
ATOM 1493 O O . PHE B 1 7 ? -2.727 29.469 4.461 1 30.28 7 PHE B O 1
ATOM 1500 N N . THR B 1 8 ? -2.408 28.078 2.961 1 34.22 8 THR B N 1
ATOM 1501 C CA . THR B 1 8 ? -3.854 27.891 2.883 1 34.22 8 THR B CA 1
ATOM 1502 C C . THR B 1 8 ? -4.41 27.406 4.211 1 34.22 8 THR B C 1
ATOM 1504 O O . THR B 1 8 ? -3.895 26.438 4.785 1 34.22 8 THR B O 1
ATOM 1507 N N . PRO B 1 9 ? -4.898 28.234 4.957 1 32.69 9 PRO B N 1
ATOM 1508 C CA . PRO B 1 9 ? -5.457 27.984 6.289 1 32.69 9 PRO B CA 1
ATOM 1509 C C . PRO B 1 9 ? -6.211 26.656 6.379 1 32.69 9 PRO B C 1
ATOM 1511 O O . PRO B 1 9 ? -6.738 26.172 5.375 1 32.69 9 PRO B O 1
ATOM 1514 N N . ARG B 1 10 ? -5.863 25.734 7.316 1 40.34 10 ARG B N 1
ATOM 1515 C CA . ARG B 1 10 ? -6.648 24.578 7.699 1 40.34 10 ARG B CA 1
ATOM 1516 C C . ARG B 1 10 ? -8.141 24.844 7.57 1 40.34 10 ARG B C 1
ATOM 1518 O O . ARG B 1 10 ? -8.672 25.734 8.242 1 40.34 10 ARG B O 1
ATOM 1525 N N . GLU B 1 11 ? -8.734 24.875 6.395 1 39.47 11 GLU B N 1
ATOM 1526 C CA . GLU B 1 11 ? -10.141 25.203 6.227 1 39.47 11 GLU B CA 1
ATOM 1527 C C . GLU B 1 11 ? -11.023 24.312 7.09 1 39.47 11 GLU B C 1
ATOM 1529 O O . GLU B 1 11 ? -10.742 23.109 7.246 1 39.47 11 GLU B O 1
ATOM 1534 N N . PRO B 1 12 ? -11.758 24.828 7.945 1 36.53 12 PRO B N 1
ATOM 1535 C CA . PRO B 1 12 ? -12.594 24.094 8.906 1 36.53 12 PRO B CA 1
ATOM 1536 C C . PRO B 1 12 ? -13.406 22.984 8.25 1 36.53 12 PRO B C 1
ATOM 1538 O O . PRO B 1 12 ? -13.883 23.141 7.121 1 36.53 12 PRO B O 1
ATOM 1541 N N . VAL B 1 13 ? -13.164 21.766 8.336 1 42.94 13 VAL B N 1
ATOM 1542 C CA . VAL B 1 13 ? -13.883 20.594 7.863 1 42.94 13 VAL B CA 1
ATOM 1543 C C . VAL B 1 13 ? -15.375 20.75 8.148 1 42.94 13 VAL B C 1
ATOM 1545 O O . VAL B 1 13 ? -15.773 20.969 9.297 1 42.94 13 VAL B O 1
ATOM 1548 N N . MET B 1 14 ? -16.219 21.438 7.355 1 44.5 14 MET B N 1
ATOM 1549 C CA . MET B 1 14 ? -17.672 21.406 7.52 1 44.5 14 MET B CA 1
ATOM 1550 C C . MET B 1 14 ? -18.156 20 7.906 1 44.5 14 MET B C 1
ATOM 1552 O O . MET B 1 14 ? -17.516 19.016 7.566 1 44.5 14 MET B O 1
ATOM 1556 N N . PRO B 1 15 ? -19.172 19.938 8.906 1 49.94 15 PRO B N 1
ATOM 1557 C CA . PRO B 1 15 ? -19.703 18.688 9.422 1 49.94 15 PRO B CA 1
ATOM 1558 C C . PRO B 1 15 ? -20 17.672 8.32 1 49.94 15 PRO B C 1
ATOM 1560 O O . PRO B 1 15 ? -19.766 16.469 8.492 1 49.94 15 PRO B O 1
ATOM 1563 N N . GLY B 1 16 ? -20.594 18.312 7.18 1 55.31 16 GLY B N 1
ATOM 1564 C CA . GLY B 1 16 ? -20.922 17.406 6.09 1 55.31 16 GLY B CA 1
ATOM 1565 C C . GLY B 1 16 ? -19.688 16.734 5.488 1 55.31 16 GLY B C 1
ATOM 1566 O O . GLY B 1 16 ? -19.75 15.586 5.062 1 55.31 16 GLY B O 1
ATOM 1567 N N . GLY B 1 17 ? -18.641 17.5 5.555 1 65.56 17 GLY B N 1
ATOM 1568 C CA . GLY B 1 17 ? -17.406 16.969 4.992 1 65.56 17 GLY B CA 1
ATOM 1569 C C . GLY B 1 17 ? -16.812 15.844 5.816 1 65.56 17 GLY B C 1
ATOM 1570 O O . GLY B 1 17 ? -16.312 14.859 5.262 1 65.56 17 GLY B O 1
ATOM 1571 N N . LEU B 1 18 ? -17.172 15.984 7.055 1 77.5 18 LEU B N 1
ATOM 1572 C CA . LEU B 1 18 ? -16.641 14.969 7.957 1 77.5 18 LEU B CA 1
ATOM 1573 C C . LEU B 1 18 ? -17.453 13.672 7.859 1 77.5 18 LEU B C 1
ATOM 1575 O O . LEU B 1 18 ? -16.891 12.578 7.91 1 77.5 18 LEU B O 1
ATOM 1579 N N . VAL B 1 19 ? -18.781 13.898 7.68 1 79 19 VAL B N 1
ATOM 1580 C CA . VAL B 1 19 ? -19.641 12.727 7.578 1 79 19 VAL B CA 1
ATOM 1581 C C . VAL B 1 19 ? -19.344 11.977 6.281 1 79 19 VAL B C 1
ATOM 1583 O O . VAL B 1 19 ? -19.266 10.75 6.273 1 79 19 VAL B O 1
ATOM 1586 N N . LEU B 1 20 ? -19.188 12.734 5.219 1 82.94 20 LEU B N 1
ATOM 1587 C CA . LEU B 1 20 ? -18.891 12.109 3.936 1 82.94 20 LEU B CA 1
ATOM 1588 C C . LEU B 1 20 ? -17.547 11.391 3.975 1 82.94 20 LEU B C 1
ATOM 1590 O O . LEU B 1 20 ? -17.422 10.273 3.465 1 82.94 20 LEU B O 1
ATOM 1594 N N . ASN B 1 21 ? -16.609 12.031 4.609 1 88.81 21 ASN B N 1
ATOM 1595 C CA . ASN B 1 21 ? -15.305 11.391 4.746 1 88.81 21 ASN B CA 1
ATOM 1596 C C . ASN B 1 21 ? -15.391 10.133 5.613 1 88.81 21 ASN B C 1
ATOM 1598 O O . ASN B 1 21 ? -14.719 9.133 5.336 1 88.81 21 ASN B O 1
ATOM 1602 N N . GLY B 1 22 ? -16.219 10.188 6.609 1 89.69 22 GLY B N 1
ATOM 1603 C CA . GLY B 1 22 ? -16.406 9.023 7.457 1 89.69 22 GLY B CA 1
ATOM 1604 C C . GLY B 1 22 ? -17.094 7.875 6.742 1 89.69 22 GLY B C 1
ATOM 1605 O O . GLY B 1 22 ? -16.688 6.715 6.902 1 89.69 22 GLY B O 1
ATOM 1606 N N . LEU B 1 23 ? -18.078 8.172 5.996 1 88.31 23 LEU B N 1
ATOM 1607 C CA . LEU B 1 23 ? -18.797 7.156 5.242 1 88.31 23 LEU B CA 1
ATOM 1608 C C . LEU B 1 23 ? -17.891 6.504 4.203 1 88.31 23 LEU B C 1
ATOM 1610 O O . LEU B 1 23 ? -17.938 5.285 4.012 1 88.31 23 LEU B O 1
ATOM 1614 N N . CYS B 1 24 ? -17.109 7.316 3.543 1 91.62 24 CYS B N 1
ATOM 1615 C CA . CYS B 1 24 ? -16.172 6.785 2.551 1 91.62 24 CYS B CA 1
ATOM 1616 C C . CYS B 1 24 ? -15.133 5.887 3.207 1 91.62 24 CYS B C 1
ATOM 1618 O O . CYS B 1 24 ? -14.781 4.836 2.666 1 91.62 24 CYS B O 1
ATOM 1620 N N . LEU B 1 25 ? -14.703 6.309 4.324 1 94.25 25 LEU B N 1
ATOM 1621 C CA . LEU B 1 25 ? -13.719 5.496 5.035 1 94.25 25 LEU B CA 1
ATOM 1622 C C . LEU B 1 25 ? -14.328 4.168 5.473 1 94.25 25 LEU B C 1
ATOM 1624 O O . LEU B 1 25 ? -13.664 3.131 5.43 1 94.25 25 LEU B O 1
ATOM 1628 N N . LEU B 1 26 ? -15.578 4.211 5.852 1 93.25 26 LEU B N 1
ATOM 1629 C CA . LEU B 1 26 ? -16.266 2.979 6.227 1 93.25 26 LEU B CA 1
ATOM 1630 C C . LEU B 1 26 ? -16.422 2.055 5.023 1 93.25 26 LEU B C 1
ATOM 1632 O O . LEU B 1 26 ? -16.281 0.837 5.148 1 93.25 26 LEU B O 1
ATOM 1636 N N . ALA B 1 27 ? -16.688 2.646 3.908 1 92.75 27 ALA B N 1
ATOM 1637 C CA . ALA B 1 27 ? -16.797 1.861 2.682 1 92.75 27 ALA B CA 1
ATOM 1638 C C . ALA B 1 27 ? -15.477 1.183 2.344 1 92.75 27 ALA B C 1
ATOM 1640 O O . ALA B 1 27 ? -15.445 0.006 1.976 1 92.75 27 ALA B O 1
ATOM 1641 N N . VAL B 1 28 ? -14.438 1.932 2.482 1 94.88 28 VAL B N 1
ATOM 1642 C CA . VAL B 1 28 ? -13.109 1.406 2.205 1 94.88 28 VAL B CA 1
ATOM 1643 C C . VAL B 1 28 ? -12.781 0.277 3.182 1 94.88 28 VAL B C 1
ATOM 1645 O O . VAL B 1 28 ? -12.258 -0.765 2.783 1 94.88 28 VAL B O 1
ATOM 1648 N N . SER B 1 29 ? -13.109 0.437 4.457 1 95.81 29 SER B N 1
ATOM 1649 C CA . SER B 1 29 ? -12.883 -0.597 5.461 1 95.81 29 SER B CA 1
ATOM 1650 C C . SER B 1 29 ? -13.664 -1.867 5.133 1 95.81 29 SER B C 1
ATOM 1652 O O . SER B 1 29 ? -13.156 -2.977 5.312 1 95.81 29 SER B O 1
ATOM 1654 N N . ASN B 1 30 ? -14.82 -1.676 4.645 1 94.81 30 ASN B N 1
ATOM 1655 C CA . ASN B 1 30 ? -15.625 -2.83 4.27 1 94.81 30 ASN B CA 1
ATOM 1656 C C . ASN B 1 30 ? -15.008 -3.596 3.104 1 94.81 30 ASN B C 1
ATOM 1658 O O . ASN B 1 30 ? -15.125 -4.82 3.029 1 94.81 30 ASN B O 1
ATOM 1662 N N . CYS B 1 31 ? -14.422 -2.895 2.168 1 93.88 31 CYS B N 1
ATOM 1663 C CA . CYS B 1 31 ? -13.734 -3.551 1.06 1 93.88 31 CYS B CA 1
ATOM 1664 C C . CYS B 1 31 ? -12.602 -4.434 1.567 1 93.88 31 CYS B C 1
ATOM 1666 O O . CYS B 1 31 ? -12.406 -5.551 1.078 1 93.88 31 CYS B O 1
ATOM 1668 N N . LEU B 1 32 ? -11.898 -3.959 2.561 1 94 32 LEU B N 1
ATOM 1669 C CA . LEU B 1 32 ? -10.805 -4.738 3.131 1 94 32 LEU B CA 1
ATOM 1670 C C . LEU B 1 32 ? -11.336 -5.977 3.844 1 94 32 LEU B C 1
ATOM 1672 O O . LEU B 1 32 ? -10.742 -7.055 3.752 1 94 32 LEU B O 1
ATOM 1676 N N . VAL B 1 33 ? -12.461 -5.836 4.496 1 93.5 33 VAL B N 1
ATOM 1677 C CA . VAL B 1 33 ? -13.086 -6.969 5.18 1 93.5 33 VAL B CA 1
ATOM 1678 C C . VAL B 1 33 ? -13.539 -8 4.152 1 93.5 33 VAL B C 1
ATOM 1680 O O . VAL B 1 33 ? -13.422 -9.211 4.383 1 93.5 33 VAL B O 1
ATOM 1683 N N . ALA B 1 34 ? -14.047 -7.562 3.076 1 90.5 34 ALA B N 1
ATOM 1684 C CA . ALA B 1 34 ? -14.477 -8.461 2.006 1 90.5 34 ALA B CA 1
ATOM 1685 C C . ALA B 1 34 ? -13.305 -9.273 1.471 1 90.5 34 ALA B C 1
ATOM 1687 O O . ALA B 1 34 ? -13.453 -10.461 1.164 1 90.5 34 ALA B O 1
ATOM 1688 N N . LEU B 1 35 ? -12.18 -8.625 1.338 1 88.44 35 LEU B N 1
ATOM 1689 C CA . LEU B 1 35 ? -10.992 -9.328 0.874 1 88.44 35 LEU B CA 1
ATOM 1690 C C . LEU B 1 35 ? -10.555 -10.383 1.888 1 88.44 35 LEU B C 1
ATOM 1692 O O . LEU B 1 35 ? -10.148 -11.484 1.51 1 88.44 35 LEU B O 1
ATOM 1696 N N . LEU B 1 36 ? -10.656 -10.039 3.145 1 87.81 36 LEU B N 1
ATOM 1697 C CA . LEU B 1 36 ? -10.336 -10.992 4.199 1 87.81 36 LEU B CA 1
ATOM 1698 C C . LEU B 1 36 ? -11.297 -12.18 4.176 1 87.81 36 LEU B C 1
ATOM 1700 O O . LEU B 1 36 ? -10.883 -13.32 4.387 1 87.81 36 LEU B O 1
ATOM 1704 N N . TYR B 1 37 ? -12.539 -11.891 3.926 1 88.31 37 TYR B N 1
ATOM 1705 C CA . TYR B 1 37 ? -13.57 -12.914 3.844 1 88.31 37 TYR B CA 1
ATOM 1706 C C . TYR B 1 37 ? -13.266 -13.914 2.732 1 88.31 37 TYR B C 1
ATOM 1708 O O . TYR B 1 37 ? -13.391 -15.125 2.924 1 88.31 37 TYR B O 1
ATOM 1716 N N . THR B 1 38 ? -12.812 -13.484 1.587 1 84 38 THR B N 1
ATOM 1717 C CA . THR B 1 38 ? -12.5 -14.359 0.463 1 84 38 THR B CA 1
ATOM 1718 C C . THR B 1 38 ? -11.25 -15.188 0.751 1 84 38 THR B C 1
ATOM 1720 O O . THR B 1 38 ? -11.18 -16.359 0.382 1 84 38 THR B O 1
ATOM 1723 N N . GLU B 1 39 ? -10.383 -14.609 1.45 1 83.31 39 GLU B N 1
ATOM 1724 C CA . GLU B 1 39 ? -9.117 -15.289 1.711 1 83.31 39 GLU B CA 1
ATOM 1725 C C . GLU B 1 39 ? -9.258 -16.312 2.832 1 83.31 39 GLU B C 1
ATOM 1727 O O . GLU B 1 39 ? -8.727 -17.422 2.738 1 83.31 39 GLU B O 1
ATOM 1732 N N . TRP B 1 40 ? -10.016 -16.047 3.85 1 85.81 40 TRP B N 1
ATOM 1733 C CA . TRP B 1 40 ? -10.016 -16.891 5.039 1 85.81 40 TRP B CA 1
ATOM 1734 C C . TRP B 1 40 ? -11.266 -17.766 5.082 1 85.81 40 TRP B C 1
ATOM 1736 O O . TRP B 1 40 ? -11.227 -18.891 5.598 1 85.81 40 TRP B O 1
ATOM 1746 N N . TYR B 1 41 ? -12.32 -17.25 4.578 1 85.56 41 TYR B N 1
ATOM 1747 C CA . TYR B 1 41 ? -13.555 -18.031 4.602 1 85.56 41 TYR B CA 1
ATOM 1748 C C . TYR B 1 41 ? -13.695 -18.859 3.332 1 85.56 41 TYR B C 1
ATOM 1750 O O . TYR B 1 41 ? -13.953 -20.062 3.396 1 85.56 41 TYR B O 1
ATOM 1758 N N . LEU B 1 42 ? -13.484 -18.312 2.127 1 83.31 42 LEU B N 1
ATOM 1759 C CA . LEU B 1 42 ? -13.609 -19.031 0.857 1 83.31 42 LEU B CA 1
ATOM 1760 C C . LEU B 1 42 ? -12.305 -19.734 0.502 1 83.31 42 LEU B C 1
ATOM 1762 O O . LEU B 1 42 ? -12.258 -20.516 -0.444 1 83.31 42 LEU B O 1
ATOM 1766 N N . ARG B 1 43 ? -11.203 -19.375 1.266 1 82.25 43 ARG B N 1
ATOM 1767 C CA . ARG B 1 43 ? -9.906 -20.016 1.15 1 82.25 43 ARG B CA 1
ATOM 1768 C C . ARG B 1 43 ? -9.328 -19.859 -0.254 1 82.25 43 ARG B C 1
ATOM 1770 O O . ARG B 1 43 ? -8.781 -20.797 -0.824 1 82.25 43 ARG B O 1
ATOM 1777 N N . VAL B 1 44 ? -9.594 -18.734 -0.921 1 77.81 44 VAL B N 1
ATOM 1778 C CA . VAL B 1 44 ? -9 -18.375 -2.207 1 77.81 44 VAL B CA 1
ATOM 1779 C C . VAL B 1 44 ? -7.582 -17.859 -1.996 1 77.81 44 VAL B C 1
ATOM 1781 O O . VAL B 1 44 ? -7.359 -16.953 -1.18 1 77.81 44 VAL B O 1
ATOM 1784 N N . PRO B 1 45 ? -6.664 -18.5 -2.613 1 77.19 45 PRO B N 1
ATOM 1785 C CA . PRO B 1 45 ? -5.285 -18.047 -2.432 1 77.19 45 PRO B CA 1
ATOM 1786 C C . PRO B 1 45 ? -5.082 -16.594 -2.904 1 77.19 45 PRO B C 1
ATOM 1788 O O . PRO B 1 45 ? -5.746 -16.156 -3.846 1 77.19 45 PRO B O 1
ATOM 1791 N N . PRO B 1 46 ? -4.23 -15.984 -2.201 1 78.06 46 PRO B N 1
ATOM 1792 C CA . PRO B 1 46 ? -3.959 -14.617 -2.627 1 78.06 46 PRO B CA 1
ATOM 1793 C C . PRO B 1 46 ? -3.301 -14.539 -4.004 1 78.06 46 PRO B C 1
ATOM 1795 O O . PRO B 1 46 ? -2.508 -15.414 -4.359 1 78.06 46 PRO B O 1
ATOM 1798 N N . CYS B 1 47 ? -3.697 -13.633 -4.77 1 77.69 47 CYS B N 1
ATOM 1799 C CA . CYS B 1 47 ? -3.141 -13.445 -6.105 1 77.69 47 CYS B CA 1
ATOM 1800 C C . CYS B 1 47 ? -2.42 -12.109 -6.215 1 77.69 47 CYS B C 1
ATOM 1802 O O . CYS B 1 47 ? -2.611 -11.227 -5.375 1 77.69 47 CYS B O 1
ATOM 1804 N N . GLU B 1 48 ? -1.674 -11.914 -7.105 1 83.19 48 GLU B N 1
ATOM 1805 C CA . GLU B 1 48 ? -0.828 -10.734 -7.254 1 83.19 48 GLU B CA 1
ATOM 1806 C C . GLU B 1 48 ? -1.666 -9.477 -7.496 1 83.19 48 GLU B C 1
ATOM 1808 O O . GLU B 1 48 ? -1.397 -8.422 -6.918 1 83.19 48 GLU B O 1
ATOM 1813 N N . LEU B 1 49 ? -2.691 -9.625 -8.328 1 83.06 49 LEU B N 1
ATOM 1814 C CA . LEU B 1 49 ? -3.523 -8.461 -8.625 1 83.06 49 LEU B CA 1
ATOM 1815 C C . LEU B 1 49 ? -4.379 -8.086 -7.422 1 83.06 49 LEU B C 1
ATOM 1817 O O . LEU B 1 49 ? -4.629 -6.898 -7.188 1 83.06 49 LEU B O 1
ATOM 1821 N N . CYS B 1 50 ? -4.727 -9.078 -6.656 1 83.62 50 CYS B N 1
ATOM 1822 C CA . CYS B 1 50 ? -5.492 -8.797 -5.445 1 83.62 50 CYS B CA 1
ATOM 1823 C C . CYS B 1 50 ? -4.645 -8.039 -4.43 1 83.62 50 CYS B C 1
ATOM 1825 O O . CYS B 1 50 ? -5.145 -7.16 -3.725 1 83.62 50 CYS B O 1
ATOM 1827 N N . MET B 1 51 ? -3.438 -8.391 -4.391 1 87 51 MET B N 1
ATOM 1828 C CA . MET B 1 51 ? -2.541 -7.691 -3.475 1 87 51 MET B CA 1
ATOM 1829 C C . MET B 1 51 ? -2.326 -6.246 -3.918 1 87 51 MET B C 1
ATOM 1831 O O . MET B 1 51 ? -2.244 -5.344 -3.086 1 87 51 MET B O 1
ATOM 1835 N N . LEU B 1 52 ? -2.229 -6.078 -5.184 1 87.5 52 LEU B N 1
ATOM 1836 C CA . LEU B 1 52 ? -2.084 -4.723 -5.703 1 87.5 52 LEU B CA 1
ATOM 1837 C C . LEU B 1 52 ? -3.34 -3.902 -5.438 1 87.5 52 LEU B C 1
ATOM 1839 O O . LEU B 1 52 ? -3.256 -2.711 -5.133 1 87.5 52 LEU B O 1
ATOM 1843 N N . GLN B 1 53 ? -4.461 -4.523 -5.57 1 88.88 53 GLN B N 1
ATOM 1844 C CA . GLN B 1 53 ? -5.719 -3.85 -5.281 1 88.88 53 GLN B CA 1
ATOM 1845 C C . GLN B 1 53 ? -5.777 -3.398 -3.824 1 88.88 53 GLN B C 1
ATOM 1847 O O . GLN B 1 53 ? -6.277 -2.312 -3.525 1 88.88 53 GLN B O 1
ATOM 1852 N N . ARG B 1 54 ? -5.25 -4.219 -2.941 1 89.12 54 ARG B N 1
ATOM 1853 C CA . ARG B 1 54 ? -5.234 -3.875 -1.524 1 89.12 54 ARG B CA 1
ATOM 1854 C C . ARG B 1 54 ? -4.43 -2.604 -1.276 1 89.12 54 ARG B C 1
ATOM 1856 O O . ARG B 1 54 ? -4.805 -1.778 -0.441 1 89.12 54 ARG B O 1
ATOM 1863 N N . THR B 1 55 ? -3.395 -2.498 -1.986 1 91.06 55 THR B N 1
ATOM 1864 C CA . THR B 1 55 ? -2.572 -1.301 -1.849 1 91.06 55 THR B CA 1
ATOM 1865 C C . THR B 1 55 ? -3.361 -0.055 -2.24 1 91.06 55 THR B C 1
ATOM 1867 O O . THR B 1 55 ? -3.297 0.968 -1.555 1 91.06 55 THR B O 1
ATOM 1870 N N . GLY B 1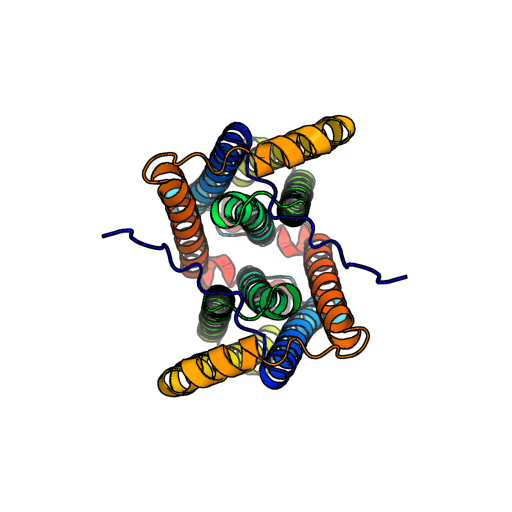 56 ? -4.074 -0.121 -3.352 1 93.44 56 GLY B N 1
ATOM 1871 C CA . GLY B 1 56 ? -4.895 1.002 -3.771 1 93.44 56 GLY B CA 1
ATOM 1872 C C . GLY B 1 56 ? -5.984 1.349 -2.775 1 93.44 56 GLY B C 1
ATOM 1873 O O . GLY B 1 56 ? -6.23 2.525 -2.5 1 93.44 56 GLY B O 1
ATOM 1874 N N . ILE B 1 57 ? -6.586 0.323 -2.242 1 94.81 57 ILE B N 1
ATOM 1875 C CA . ILE B 1 57 ? -7.668 0.513 -1.281 1 94.81 57 ILE B CA 1
ATOM 1876 C C . ILE B 1 57 ? -7.121 1.158 -0.01 1 94.81 57 ILE B C 1
ATOM 1878 O O . ILE B 1 57 ? -7.727 2.09 0.529 1 94.81 57 ILE B O 1
ATOM 1882 N N . ILE B 1 58 ? -5.984 0.728 0.455 1 92.88 58 ILE B N 1
ATOM 1883 C CA . ILE B 1 58 ? -5.355 1.282 1.648 1 92.88 58 ILE B CA 1
ATOM 1884 C C . ILE B 1 58 ? -4.977 2.74 1.403 1 92.88 58 ILE B C 1
ATOM 1886 O O . ILE B 1 58 ? -5.215 3.602 2.252 1 92.88 58 ILE B O 1
ATOM 1890 N N . LEU B 1 59 ? -4.43 3.02 0.239 1 91.69 59 LEU B N 1
ATOM 1891 C CA . LEU B 1 59 ? -4.074 4.391 -0.102 1 91.69 59 LEU B CA 1
ATOM 1892 C C . LEU B 1 59 ? -5.305 5.289 -0.098 1 91.69 59 LEU B C 1
ATOM 1894 O O . LEU B 1 59 ? -5.254 6.422 0.392 1 91.69 59 LEU B O 1
ATOM 1898 N N . THR B 1 60 ? -6.363 4.801 -0.679 1 94 60 THR B N 1
ATOM 1899 C CA . THR B 1 60 ? -7.613 5.551 -0.688 1 94 60 THR B CA 1
ATOM 1900 C C . THR B 1 60 ? -8.078 5.848 0.736 1 94 60 THR B C 1
ATOM 1902 O O . THR B 1 60 ? -8.445 6.98 1.052 1 94 60 THR B O 1
ATOM 1905 N N . GLY B 1 61 ? -8.031 4.844 1.608 1 95 61 GLY B N 1
ATOM 1906 C CA . GLY B 1 61 ? -8.43 5.012 2.996 1 95 61 GLY B CA 1
ATOM 1907 C C . GLY B 1 61 ? -7.551 5.984 3.76 1 95 61 GLY B C 1
ATOM 1908 O O . GLY B 1 61 ? -8.039 6.746 4.598 1 95 61 GLY B O 1
ATOM 1909 N N . MET B 1 62 ? -6.297 5.941 3.453 1 91.62 62 MET B N 1
ATOM 1910 C CA . MET B 1 62 ? -5.375 6.867 4.105 1 91.62 62 MET B CA 1
ATOM 1911 C C . MET B 1 62 ? -5.75 8.312 3.797 1 91.62 62 MET B C 1
ATOM 1913 O O . MET B 1 62 ? -5.664 9.18 4.668 1 91.62 62 MET B O 1
ATOM 1917 N N . GLY B 1 63 ? -6.129 8.539 2.586 1 89.81 63 GLY B N 1
ATOM 1918 C CA . GLY B 1 63 ? -6.559 9.883 2.221 1 89.81 63 GLY B CA 1
ATOM 1919 C C . GLY B 1 63 ? -7.758 10.359 3.018 1 89.81 63 GLY B C 1
ATOM 1920 O O . GLY B 1 63 ? -7.75 11.469 3.557 1 89.81 63 GLY B O 1
ATOM 1921 N N . PHE B 1 64 ? -8.711 9.523 3.109 1 92.25 64 PHE B N 1
ATOM 1922 C CA . PHE B 1 64 ? -9.922 9.891 3.84 1 92.25 64 PHE B CA 1
ATOM 1923 C C . PHE B 1 64 ? -9.648 9.969 5.336 1 92.25 64 PHE B C 1
ATOM 1925 O O . PHE B 1 64 ? -10.203 10.82 6.031 1 92.25 64 PHE B O 1
ATOM 1932 N N . MET B 1 65 ? -8.844 9.086 5.848 1 91.69 65 MET B N 1
ATOM 1933 C CA . MET B 1 65 ? -8.5 9.109 7.266 1 91.69 65 MET B CA 1
ATOM 1934 C C . MET B 1 65 ? -7.777 10.406 7.629 1 91.69 65 MET B C 1
ATOM 1936 O O . MET B 1 65 ? -8.039 10.992 8.68 1 91.69 65 MET B O 1
ATOM 1940 N N . LYS B 1 66 ? -6.941 10.883 6.793 1 87.12 66 LYS B N 1
ATOM 1941 C CA . LYS B 1 66 ? -6.215 12.117 7.059 1 87.12 66 LYS B CA 1
ATOM 1942 C C . LYS B 1 66 ? -7.164 13.312 7.094 1 87.12 66 LYS B C 1
ATOM 1944 O O . LYS B 1 66 ? -6.957 14.258 7.867 1 87.12 66 LYS B O 1
ATOM 1949 N N . ASN B 1 67 ? -8.125 13.25 6.215 1 84.69 67 ASN B N 1
ATOM 1950 C CA . ASN B 1 67 ? -9.117 14.312 6.258 1 84.69 67 ASN B CA 1
ATOM 1951 C C . ASN B 1 67 ? -9.875 14.328 7.586 1 84.69 67 ASN B C 1
ATOM 1953 O O . ASN B 1 67 ? -10.18 15.398 8.117 1 84.69 67 ASN B O 1
ATOM 1957 N N . LEU B 1 68 ? -10.109 13.203 8.156 1 85.19 68 LEU B N 1
ATOM 1958 C CA . LEU B 1 68 ? -10.828 13.094 9.422 1 85.19 68 LEU B CA 1
ATOM 1959 C C . LEU B 1 68 ? -9.938 13.484 10.594 1 85.19 68 LEU B C 1
ATOM 1961 O O . LEU B 1 68 ? -10.422 14.008 11.594 1 85.19 68 LEU B O 1
ATOM 1965 N N . CYS B 1 69 ? -8.648 13.297 10.445 1 79.19 69 CYS B N 1
ATOM 1966 C CA . CYS B 1 69 ? -7.727 13.547 11.547 1 79.19 69 CYS B CA 1
ATOM 1967 C C . CYS B 1 69 ? -7.141 14.945 11.461 1 79.19 69 CYS B C 1
ATOM 1969 O O . CYS B 1 69 ? -6.918 15.594 12.484 1 79.19 69 CYS B O 1
ATOM 1971 N N . GLN B 1 70 ? -6.801 15.469 10.312 1 76.25 70 GLN B N 1
ATOM 1972 C CA . GLN B 1 70 ? -6.035 16.703 10.164 1 76.25 70 GLN B CA 1
ATOM 1973 C C . GLN B 1 70 ? -6.859 17.781 9.461 1 76.25 70 GLN B C 1
ATOM 1975 O O . GLN B 1 70 ? -6.375 18.891 9.227 1 76.25 70 GLN B O 1
ATOM 1980 N N . GLY B 1 71 ? -8.008 17.438 9.227 1 77.31 71 GLY B N 1
ATOM 1981 C CA . GLY B 1 71 ? -8.82 18.406 8.5 1 77.31 71 GLY B CA 1
ATOM 1982 C C . GLY B 1 71 ? -8.797 18.188 6.996 1 77.31 71 GLY B C 1
ATOM 1983 O O . GLY B 1 71 ? -7.922 17.484 6.477 1 77.31 71 GLY B O 1
ATOM 1984 N N . VAL B 1 72 ? -9.773 18.734 6.371 1 76.81 72 VAL B N 1
ATOM 1985 C CA . VAL B 1 72 ? -9.984 18.5 4.945 1 76.81 72 VAL B CA 1
ATOM 1986 C C . VAL B 1 72 ? -8.961 19.281 4.137 1 76.81 72 VAL B C 1
ATOM 1988 O O . VAL B 1 72 ? -8.836 20.5 4.297 1 76.81 72 VAL B O 1
ATOM 1991 N N . LYS B 1 73 ? -8.133 18.625 3.459 1 78.19 73 LYS B N 1
ATOM 1992 C CA . LYS B 1 73 ? -7.156 19.234 2.553 1 78.19 73 LYS B CA 1
ATOM 1993 C C . LYS B 1 73 ? -7.246 18.609 1.162 1 78.19 73 LYS B C 1
ATOM 1995 O O . LYS B 1 73 ? -7.539 17.422 1.025 1 78.19 73 LYS B O 1
ATOM 2000 N N . SER B 1 74 ? -7.062 19.406 0.127 1 79.75 74 SER B N 1
ATOM 2001 C CA . SER B 1 74 ? -7.109 18.922 -1.252 1 79.75 74 SER B CA 1
ATOM 2002 C C . SER B 1 74 ? -6.059 17.859 -1.502 1 79.75 74 SER B C 1
ATOM 2004 O O . SER B 1 74 ? -6.273 16.938 -2.305 1 79.75 74 SER B O 1
ATOM 2006 N N . ALA B 1 75 ? -4.98 17.953 -0.846 1 77.25 75 ALA B N 1
ATOM 2007 C CA . ALA B 1 75 ? -3.906 16.969 -1.008 1 77.25 75 ALA B CA 1
ATOM 2008 C C . ALA B 1 75 ? -4.348 15.586 -0.54 1 77.25 75 ALA B C 1
ATOM 2010 O O . ALA B 1 75 ? -3.953 14.57 -1.12 1 77.25 75 ALA B O 1
ATOM 2011 N N . HIS B 1 76 ? -5.191 15.555 0.499 1 84.44 76 HIS B N 1
ATOM 2012 C CA . HIS B 1 76 ? -5.695 14.281 1.01 1 84.44 76 HIS B CA 1
ATOM 2013 C C . HIS B 1 76 ? -6.629 13.617 0.005 1 84.44 76 HIS B C 1
ATOM 2015 O O . HIS B 1 76 ? -6.566 12.398 -0.195 1 84.44 76 HIS B O 1
ATOM 2021 N N . TYR B 1 77 ? -7.371 14.422 -0.648 1 85.56 77 TYR B N 1
ATOM 2022 C CA . TYR B 1 77 ? -8.266 13.891 -1.67 1 85.56 77 TYR B CA 1
ATOM 2023 C C . TYR B 1 77 ? -7.484 13.406 -2.885 1 85.56 77 TYR B C 1
ATOM 2025 O O . TYR B 1 77 ? -7.891 12.445 -3.549 1 85.56 77 TYR B O 1
ATOM 2033 N N . GLY B 1 78 ? -6.367 14.094 -3.154 1 85.25 78 GLY B N 1
ATOM 2034 C CA . GLY B 1 78 ? -5.504 13.617 -4.223 1 85.25 78 GLY B CA 1
ATOM 2035 C C . GLY B 1 78 ? -4.98 12.211 -3.99 1 85.25 78 GLY B C 1
ATOM 2036 O O . GLY B 1 78 ? -4.965 11.391 -4.91 1 85.25 78 GLY B O 1
ATOM 2037 N N . VAL B 1 79 ? -4.605 11.969 -2.795 1 85.25 79 VAL B N 1
ATOM 2038 C CA . VAL B 1 79 ? -4.117 10.641 -2.43 1 85.25 79 VAL B CA 1
ATOM 2039 C C . VAL B 1 79 ? -5.242 9.617 -2.576 1 85.25 79 VAL B C 1
ATOM 2041 O O . VAL B 1 79 ? -5.027 8.523 -3.107 1 85.25 79 VAL B O 1
ATOM 2044 N N . ALA B 1 80 ? -6.387 9.984 -2.076 1 92.31 80 ALA B N 1
ATOM 2045 C CA . ALA B 1 80 ? -7.539 9.094 -2.18 1 92.31 80 ALA B CA 1
ATOM 2046 C C . ALA B 1 80 ? -7.879 8.805 -3.641 1 92.31 80 ALA B C 1
ATOM 2048 O O . ALA B 1 80 ? -8.211 7.672 -3.994 1 92.31 80 ALA B O 1
ATOM 2049 N N . LEU B 1 81 ? -7.762 9.82 -4.445 1 90.19 81 LEU B N 1
ATOM 2050 C CA . LEU B 1 81 ? -8.062 9.68 -5.867 1 90.19 81 LEU B CA 1
ATOM 2051 C C . LEU B 1 81 ? -7.066 8.75 -6.547 1 90.19 81 LEU B C 1
ATOM 2053 O O . LEU B 1 81 ? -7.457 7.887 -7.336 1 90.19 81 LEU B O 1
ATOM 2057 N N . LEU B 1 82 ? -5.867 8.969 -6.223 1 87.94 82 LEU B N 1
ATOM 2058 C CA . LEU B 1 82 ? -4.832 8.117 -6.789 1 87.94 82 LEU B CA 1
ATOM 2059 C C . LEU B 1 82 ? -5.055 6.66 -6.395 1 87.94 82 LEU B C 1
ATOM 2061 O O . LEU B 1 82 ? -4.902 5.758 -7.223 1 87.94 82 LEU B O 1
ATOM 2065 N N . GLY B 1 83 ? -5.391 6.5 -5.117 1 93.31 83 GLY B N 1
ATOM 2066 C CA . GLY B 1 83 ? -5.684 5.152 -4.648 1 93.31 83 GLY B CA 1
ATOM 2067 C C . GLY B 1 83 ? -6.879 4.527 -5.348 1 93.31 83 GLY B C 1
ATOM 2068 O O . GLY B 1 83 ? -6.832 3.357 -5.738 1 93.31 83 GLY B O 1
ATOM 2069 N N . ALA B 1 84 ? -7.871 5.293 -5.488 1 94.5 84 ALA B N 1
ATOM 2070 C CA . ALA B 1 84 ? -9.086 4.797 -6.137 1 94.5 84 ALA B CA 1
ATOM 2071 C C . ALA B 1 84 ? -8.82 4.457 -7.598 1 94.5 84 ALA B C 1
ATOM 2073 O O . ALA B 1 84 ? -9.328 3.453 -8.109 1 94.5 84 ALA B O 1
ATOM 2074 N N . LEU B 1 85 ? -8.086 5.258 -8.273 1 92.31 85 LEU B N 1
ATOM 2075 C CA . LEU B 1 85 ? -7.727 5.008 -9.664 1 92.31 85 LEU B CA 1
ATOM 2076 C C . LEU B 1 85 ? -6.93 3.713 -9.797 1 92.31 85 LEU B C 1
ATOM 2078 O O . LEU B 1 85 ? -7.184 2.914 -10.703 1 92.31 85 LEU B O 1
ATOM 2082 N N . LEU B 1 86 ? -6.039 3.574 -8.914 1 91.5 86 LEU B N 1
ATOM 2083 C CA . LEU B 1 86 ? -5.238 2.354 -8.914 1 91.5 86 LEU B CA 1
ATOM 2084 C C . LEU B 1 86 ? -6.121 1.127 -8.703 1 91.5 86 LEU B C 1
ATOM 2086 O O . LEU B 1 86 ? -6.016 0.148 -9.445 1 91.5 86 LEU B O 1
ATOM 2090 N N . THR B 1 87 ? -6.965 1.225 -7.703 1 93.62 87 THR B N 1
ATOM 2091 C CA . THR B 1 87 ? -7.859 0.115 -7.391 1 93.62 87 THR B CA 1
ATOM 2092 C C . THR B 1 87 ? -8.758 -0.209 -8.578 1 93.62 87 THR B C 1
ATOM 2094 O O . THR B 1 87 ? -8.891 -1.374 -8.961 1 93.62 87 THR B O 1
ATOM 2097 N N . GLY B 1 88 ? -9.328 0.771 -9.148 1 93.69 88 GLY B N 1
ATOM 2098 C CA . GLY B 1 88 ? -10.227 0.574 -10.281 1 93.69 88 GLY B CA 1
ATOM 2099 C C . GLY B 1 88 ? -9.523 -0.013 -11.492 1 93.69 88 GLY B C 1
ATOM 2100 O O . GLY B 1 88 ? -10.055 -0.924 -12.141 1 93.69 88 GLY B O 1
ATOM 2101 N N . LEU B 1 89 ? -8.391 0.475 -11.82 1 92.19 89 LEU B N 1
ATOM 2102 C CA . LEU B 1 89 ? -7.648 -0.001 -12.977 1 92.19 89 LEU B CA 1
ATOM 2103 C C . LEU B 1 89 ? -7.242 -1.461 -12.805 1 92.19 89 LEU B C 1
ATOM 2105 O O . LEU B 1 89 ? -7.336 -2.254 -13.742 1 92.19 89 LEU B O 1
ATOM 2109 N N . ILE B 1 90 ? -6.793 -1.782 -11.617 1 90.69 90 ILE B N 1
ATOM 2110 C CA . ILE B 1 90 ? -6.355 -3.148 -11.352 1 90.69 90 ILE B CA 1
ATOM 2111 C C . ILE B 1 90 ? -7.559 -4.09 -11.375 1 90.69 90 ILE B C 1
ATOM 2113 O O . ILE B 1 90 ? -7.469 -5.211 -11.875 1 90.69 90 ILE B O 1
ATOM 2117 N N . ALA B 1 91 ? -8.625 -3.619 -10.766 1 90.88 91 ALA B N 1
ATOM 2118 C CA . ALA B 1 91 ? -9.844 -4.426 -10.781 1 90.88 91 ALA B CA 1
ATOM 2119 C C . ALA B 1 91 ? -10.312 -4.691 -12.211 1 90.88 91 ALA B C 1
ATOM 2121 O O . ALA B 1 91 ? -10.727 -5.805 -12.539 1 90.88 91 ALA B O 1
ATOM 2122 N N . LEU B 1 92 ? -10.242 -3.73 -13.047 1 88.25 92 LEU B N 1
ATOM 2123 C CA . LEU B 1 92 ? -10.633 -3.879 -14.445 1 88.25 92 LEU B CA 1
ATOM 2124 C C . LEU B 1 92 ? -9.695 -4.836 -15.172 1 88.25 92 LEU B C 1
ATOM 2126 O O . LEU B 1 92 ? -10.133 -5.617 -16.016 1 88.25 92 LEU B O 1
ATOM 2130 N N . ARG B 1 93 ? -8.461 -4.699 -14.82 1 86.19 93 ARG B N 1
ATOM 2131 C CA . ARG B 1 93 ? -7.488 -5.621 -15.406 1 86.19 93 ARG B CA 1
ATOM 2132 C C . ARG B 1 93 ? -7.781 -7.059 -15 1 86.19 93 ARG B C 1
ATOM 2134 O O . ARG B 1 93 ? -7.652 -7.98 -15.805 1 86.19 93 ARG B O 1
ATOM 2141 N N . GLN B 1 94 ? -8.148 -7.262 -13.789 1 83.25 94 GLN B N 1
ATOM 2142 C CA . GLN B 1 94 ? -8.492 -8.586 -13.297 1 83.25 94 GLN B CA 1
ATOM 2143 C C . GLN B 1 94 ? -9.703 -9.156 -14.039 1 83.25 94 GLN B C 1
ATOM 2145 O O . GLN B 1 94 ? -9.734 -10.336 -14.375 1 83.25 94 GLN B O 1
ATOM 2150 N N . LEU B 1 95 ? -10.641 -8.328 -14.305 1 83.19 95 LEU B N 1
ATOM 2151 C CA . LEU B 1 95 ? -11.844 -8.75 -15.008 1 83.19 95 LEU B CA 1
ATOM 2152 C C . LEU B 1 95 ? -11.555 -9.016 -16.484 1 83.19 95 LEU B C 1
ATOM 2154 O O . LEU B 1 95 ? -12.164 -9.891 -17.094 1 83.19 95 LEU B O 1
ATOM 2158 N N . TRP B 1 96 ? -10.641 -8.32 -16.984 1 82.38 96 TRP B N 1
ATOM 2159 C CA . TRP B 1 96 ? -10.297 -8.445 -18.391 1 82.38 96 TRP B CA 1
ATOM 2160 C C . TRP B 1 96 ? -9.57 -9.758 -18.672 1 82.38 96 TRP B C 1
ATOM 2162 O O . TRP B 1 96 ? -9.688 -10.336 -19.75 1 82.38 96 TRP B O 1
ATOM 2172 N N . MET B 1 97 ? -8.82 -10.273 -17.719 1 77.62 97 MET B N 1
ATOM 2173 C CA . MET B 1 97 ? -8.008 -11.469 -17.891 1 77.62 97 MET B CA 1
ATOM 2174 C C . MET B 1 97 ? -8.844 -12.727 -17.703 1 77.62 97 MET B C 1
ATOM 2176 O O . MET B 1 97 ? -8.438 -13.82 -18.109 1 77.62 97 MET B O 1
ATOM 2180 N N . GLN B 1 98 ? -10 -12.695 -17.156 1 74.19 98 GLN B N 1
ATOM 2181 C CA . GLN B 1 98 ? -10.805 -13.867 -16.844 1 74.19 98 GLN B CA 1
ATOM 2182 C C . GLN B 1 98 ? -11.844 -14.133 -17.938 1 74.19 98 GLN B C 1
ATOM 2184 O O . GLN B 1 98 ? -12.406 -13.188 -18.5 1 74.19 98 GLN B O 1
ATOM 2189 N N . PRO B 1 99 ? -11.852 -15.438 -18.219 1 71.94 99 PRO B N 1
ATOM 2190 C CA . PRO B 1 99 ? -12.914 -15.781 -19.172 1 71.94 99 PRO B CA 1
ATOM 2191 C C . PRO B 1 99 ? -14.305 -15.414 -18.672 1 71.94 99 PRO B C 1
ATOM 2193 O O . PRO B 1 99 ? -14.547 -15.406 -17.453 1 71.94 99 PRO B O 1
ATOM 2196 N N . VAL B 1 100 ? -15.109 -15.086 -19.578 1 66.75 100 VAL B N 1
ATOM 2197 C CA . VAL B 1 100 ? -16.453 -14.602 -19.297 1 66.75 100 VAL B CA 1
ATOM 2198 C C . VAL B 1 100 ? -17.203 -15.633 -18.453 1 66.75 100 VAL B C 1
ATOM 2200 O O . VAL B 1 100 ? -17.984 -15.273 -17.562 1 66.75 100 VAL B O 1
ATOM 2203 N N . ALA B 1 101 ? -16.922 -16.906 -18.75 1 66.69 101 ALA B N 1
ATOM 2204 C CA . ALA B 1 101 ? -17.594 -17.969 -18.031 1 66.69 101 ALA B CA 1
ATOM 2205 C C . ALA B 1 101 ? -17.234 -17.938 -16.547 1 66.69 101 ALA B C 1
ATOM 2207 O O . ALA B 1 101 ? -18.047 -18.312 -15.695 1 66.69 101 ALA B O 1
ATOM 2208 N N . ALA B 1 102 ? -16.094 -17.453 -16.188 1 68.75 102 ALA B N 1
ATOM 2209 C CA . ALA B 1 102 ? -15.578 -17.453 -14.828 1 68.75 102 ALA B CA 1
ATOM 2210 C C . ALA B 1 102 ? -15.977 -16.188 -14.078 1 68.75 102 ALA B C 1
ATOM 2212 O O . ALA B 1 102 ? -15.938 -16.156 -12.852 1 68.75 102 ALA B O 1
ATOM 2213 N N . MET B 1 103 ? -16.531 -15.227 -14.789 1 65.75 103 MET B N 1
ATOM 2214 C CA . MET B 1 103 ? -16.797 -13.914 -14.211 1 65.75 103 MET B CA 1
ATOM 2215 C C . MET B 1 103 ? -17.891 -14 -13.148 1 65.75 103 MET B C 1
ATOM 2217 O O . MET B 1 103 ? -17.781 -13.367 -12.094 1 65.75 103 MET B O 1
ATOM 2221 N N . LEU B 1 104 ? -18.688 -14.859 -13.422 1 66.88 104 LEU B N 1
ATOM 2222 C CA . LEU B 1 104 ? -19.812 -14.898 -12.484 1 66.88 104 LEU B CA 1
ATOM 2223 C C . LEU B 1 104 ? -19.641 -16.047 -11.492 1 66.88 104 LEU B C 1
ATOM 2225 O O . LEU B 1 104 ? -20.281 -16.062 -10.445 1 66.88 104 LEU B O 1
ATOM 2229 N N . SER B 1 105 ? -18.75 -16.875 -11.703 1 72.12 105 SER B N 1
ATOM 2230 C CA . SER B 1 105 ? -18.672 -18.062 -10.867 1 72.12 105 SER B CA 1
ATOM 2231 C C . SER B 1 105 ? -17.5 -17.969 -9.875 1 72.12 105 SER B C 1
ATOM 2233 O O . SER B 1 105 ? -17.578 -18.531 -8.781 1 72.12 105 SER B O 1
ATOM 2235 N N . GLN B 1 106 ? -16.609 -17.172 -10.219 1 76.69 106 GLN B N 1
ATOM 2236 C CA . GLN B 1 106 ? -15.422 -17.125 -9.367 1 76.69 106 GLN B CA 1
ATOM 2237 C C . GLN B 1 106 ? -15.484 -15.953 -8.398 1 76.69 106 GLN B C 1
ATOM 2239 O O . GLN B 1 106 ? -15.719 -14.812 -8.805 1 76.69 106 GLN B O 1
ATOM 2244 N N . PRO B 1 107 ? -15.383 -16.219 -7.137 1 80.19 107 PRO B N 1
ATOM 2245 C CA . PRO B 1 107 ? -15.43 -15.156 -6.125 1 80.19 107 PRO B CA 1
ATOM 2246 C C . PRO B 1 107 ? -14.453 -14.023 -6.406 1 80.19 107 PRO B C 1
ATOM 2248 O O . PRO B 1 107 ? -14.766 -12.852 -6.156 1 80.19 107 PRO B O 1
ATOM 2251 N N . VAL B 1 108 ? -13.336 -14.32 -7.012 1 77.44 108 VAL B N 1
ATOM 2252 C CA . VAL B 1 108 ? -12.312 -13.32 -7.281 1 77.44 108 VAL B CA 1
ATOM 2253 C C . VAL B 1 108 ? -12.828 -12.305 -8.297 1 77.44 108 VAL B C 1
ATOM 2255 O O . VAL B 1 108 ? -12.617 -11.102 -8.148 1 77.44 108 VAL B O 1
ATOM 2258 N N . CYS B 1 109 ? -13.594 -12.797 -9.219 1 78.5 109 CYS B N 1
ATOM 2259 C CA . CYS B 1 109 ? -14.148 -11.922 -10.242 1 78.5 109 CYS B CA 1
ATOM 2260 C C . CYS B 1 109 ? -15.289 -11.078 -9.68 1 78.5 109 CYS B C 1
ATOM 2262 O O . CYS B 1 109 ? -15.438 -9.906 -10.039 1 78.5 109 CYS B O 1
ATOM 2264 N N . LEU B 1 110 ? -16.047 -11.688 -8.828 1 81.56 110 LEU B N 1
ATOM 2265 C CA . LEU B 1 110 ? -17.156 -10.969 -8.211 1 81.56 110 LEU B CA 1
ATOM 2266 C C . LEU B 1 110 ? -16.641 -9.805 -7.367 1 81.56 110 LEU B C 1
ATOM 2268 O O . LEU B 1 110 ? -17.156 -8.695 -7.461 1 81.56 110 LEU B O 1
ATOM 2272 N N . PHE B 1 111 ? -15.664 -10.016 -6.703 1 86.94 111 PHE B N 1
ATOM 2273 C CA . PHE B 1 111 ? -15.133 -8.969 -5.84 1 86.94 111 PHE B CA 1
ATOM 2274 C C . PHE B 1 111 ? -14.367 -7.93 -6.656 1 86.94 111 PHE B C 1
ATOM 2276 O O . PHE B 1 111 ? -14.375 -6.742 -6.332 1 86.94 111 PHE B O 1
ATOM 2283 N N . ALA B 1 112 ? -13.781 -8.391 -7.664 1 87.25 112 ALA B N 1
ATOM 2284 C CA . ALA B 1 112 ? -13.125 -7.434 -8.555 1 87.25 112 ALA B CA 1
ATOM 2285 C C . ALA B 1 112 ? -14.141 -6.461 -9.148 1 87.25 112 ALA B C 1
ATOM 2287 O O . ALA B 1 112 ? -13.883 -5.258 -9.234 1 87.25 112 ALA B O 1
ATOM 2288 N N . ALA B 1 113 ? -15.297 -6.977 -9.555 1 88.19 113 ALA B N 1
ATOM 2289 C CA . ALA B 1 113 ? -16.359 -6.137 -10.102 1 88.19 113 ALA B CA 1
ATOM 2290 C C . ALA B 1 113 ? -16.875 -5.156 -9.055 1 88.19 113 ALA B C 1
ATOM 2292 O O . ALA B 1 113 ? -17.109 -3.982 -9.352 1 88.19 113 ALA B O 1
ATOM 2293 N N . LEU B 1 114 ? -17.031 -5.656 -7.832 1 88.81 114 LEU B N 1
ATOM 2294 C CA . LEU B 1 114 ? -17.484 -4.809 -6.738 1 88.81 114 LEU B CA 1
ATOM 2295 C C . LEU B 1 114 ? -16.484 -3.695 -6.457 1 88.81 114 LEU B C 1
ATOM 2297 O O . LEU B 1 114 ? -16.875 -2.541 -6.258 1 88.81 114 LEU B O 1
ATOM 2301 N N . PHE B 1 115 ? -15.227 -4.02 -6.445 1 92.31 115 PHE B N 1
ATOM 2302 C CA . PHE B 1 115 ? -14.203 -3.027 -6.148 1 92.31 115 PHE B CA 1
ATOM 2303 C C . PHE B 1 115 ? -14.094 -2.008 -7.273 1 92.31 115 PHE B C 1
ATOM 2305 O O . PHE B 1 115 ? -13.844 -0.825 -7.027 1 92.31 115 PHE B O 1
ATOM 2312 N N . ALA B 1 116 ? -14.328 -2.469 -8.5 1 92.25 116 ALA B N 1
ATOM 2313 C CA . ALA B 1 116 ? -14.344 -1.536 -9.617 1 92.25 116 ALA B CA 1
ATOM 2314 C C . ALA B 1 116 ? -15.484 -0.531 -9.477 1 92.25 116 ALA B C 1
ATOM 2316 O O . ALA B 1 116 ? -15.297 0.665 -9.719 1 92.25 116 ALA B O 1
ATOM 2317 N N . LEU B 1 117 ? -16.609 -1.037 -9.047 1 92.12 117 LEU B N 1
ATOM 2318 C CA . LEU B 1 117 ? -17.766 -0.172 -8.875 1 92.12 117 LEU B CA 1
ATOM 2319 C C . LEU B 1 117 ? -17.531 0.833 -7.75 1 92.12 117 LEU B C 1
ATOM 2321 O O . LEU B 1 117 ? -17.828 2.02 -7.898 1 92.12 117 LEU B O 1
ATOM 2325 N N . VAL B 1 118 ? -17.016 0.353 -6.684 1 92.62 118 VAL B N 1
ATOM 2326 C CA . VAL B 1 118 ? -16.75 1.231 -5.551 1 92.62 118 VAL B CA 1
ATOM 2327 C C . VAL B 1 118 ? -15.711 2.283 -5.941 1 92.62 118 VAL B C 1
ATOM 2329 O O . VAL B 1 118 ? -15.828 3.453 -5.57 1 92.62 118 VAL B O 1
ATOM 2332 N N . ALA B 1 119 ? -14.727 1.875 -6.648 1 94.5 119 ALA B N 1
ATOM 2333 C CA . ALA B 1 119 ? -13.711 2.814 -7.105 1 94.5 119 ALA B CA 1
ATOM 2334 C C . ALA B 1 119 ? -14.32 3.898 -7.988 1 94.5 119 ALA B C 1
ATOM 2336 O O . ALA B 1 119 ? -14 5.082 -7.84 1 94.5 119 ALA B O 1
ATOM 2337 N N . ILE B 1 120 ? -15.203 3.531 -8.867 1 92.44 120 ILE B N 1
ATOM 2338 C CA . ILE B 1 120 ? -15.852 4.48 -9.766 1 92.44 120 ILE B CA 1
ATOM 2339 C C . ILE B 1 120 ? -16.703 5.461 -8.953 1 92.44 120 ILE B C 1
ATOM 2341 O O . ILE B 1 120 ? -16.703 6.664 -9.219 1 92.44 120 ILE B O 1
ATOM 2345 N N . ILE B 1 121 ? -17.344 4.965 -7.984 1 91.12 121 ILE B N 1
ATOM 2346 C CA . ILE B 1 121 ? -18.203 5.805 -7.148 1 91.12 121 ILE B CA 1
ATOM 2347 C C . ILE B 1 121 ? -17.328 6.801 -6.379 1 91.12 121 ILE B C 1
ATOM 2349 O O . ILE B 1 121 ? -17.672 7.988 -6.297 1 91.12 121 ILE B O 1
ATOM 2353 N N . VAL B 1 122 ? -16.266 6.344 -5.809 1 90.5 122 VAL B N 1
ATOM 2354 C CA . VAL B 1 122 ? -15.359 7.211 -5.055 1 90.5 122 VAL B CA 1
ATOM 2355 C C . VAL B 1 122 ? -14.773 8.273 -5.98 1 90.5 122 VAL B C 1
ATOM 2357 O O . VAL B 1 122 ? -14.711 9.453 -5.621 1 90.5 122 VAL B O 1
ATOM 2360 N N . ILE B 1 123 ? -14.383 7.887 -7.164 1 90.69 123 ILE B N 1
ATOM 2361 C CA . ILE B 1 123 ? -13.82 8.828 -8.125 1 90.69 123 ILE B CA 1
ATOM 2362 C C . ILE B 1 123 ? -14.875 9.859 -8.516 1 90.69 123 ILE B C 1
ATOM 2364 O O . ILE B 1 123 ? -14.602 11.062 -8.547 1 90.69 123 ILE B O 1
ATOM 2368 N N . ALA B 1 124 ? -16.078 9.406 -8.742 1 89.25 124 ALA B N 1
ATOM 2369 C CA . ALA B 1 124 ? -17.172 10.297 -9.109 1 89.25 124 ALA B CA 1
ATOM 2370 C C . ALA B 1 124 ? -17.484 11.266 -7.977 1 89.25 124 ALA B C 1
ATOM 2372 O O . ALA B 1 124 ? -17.703 12.461 -8.211 1 89.25 124 ALA B O 1
ATOM 2373 N N . CYS B 1 125 ? -17.484 10.773 -6.789 1 83.06 125 CYS B N 1
ATOM 2374 C CA . CYS B 1 125 ? -17.781 11.602 -5.629 1 83.06 125 CYS B CA 1
ATOM 2375 C C . CYS B 1 125 ? -16.672 12.641 -5.414 1 83.06 125 CYS B C 1
ATOM 2377 O O . CYS B 1 125 ? -16.969 13.797 -5.09 1 83.06 125 CYS B O 1
ATOM 2379 N N . LEU B 1 126 ? -15.5 12.273 -5.625 1 84.94 126 LEU B N 1
ATOM 2380 C CA . LEU B 1 126 ? -14.383 13.188 -5.43 1 84.94 126 LEU B CA 1
ATOM 2381 C C . LEU B 1 126 ? -14.344 14.242 -6.531 1 84.94 126 LEU B C 1
ATOM 2383 O O . LEU B 1 126 ? -14.055 15.406 -6.273 1 84.94 126 LEU B O 1
ATOM 2387 N N . LEU B 1 127 ? -14.578 13.781 -7.715 1 82.44 127 LEU B N 1
ATOM 2388 C CA . LEU B 1 127 ? -14.602 14.734 -8.82 1 82.44 127 LEU B CA 1
ATOM 2389 C C . LEU B 1 127 ? -15.812 15.656 -8.711 1 82.44 127 LEU B C 1
ATOM 2391 O O . LEU B 1 127 ? -15.734 16.828 -9.07 1 82.44 127 LEU B O 1
ATOM 2395 N N . GLY B 1 128 ? -16.938 15.094 -8.289 1 74.75 128 GLY B N 1
ATOM 2396 C CA . GLY B 1 128 ? -18.109 15.914 -8.055 1 74.75 128 GLY B CA 1
ATOM 2397 C C . GLY B 1 128 ? -17.906 16.953 -6.969 1 74.75 128 GLY B C 1
ATOM 2398 O O . GLY B 1 128 ? -18.344 18.094 -7.109 1 74.75 128 GLY B O 1
ATOM 2399 N N . VAL B 1 129 ? -17.266 16.562 -5.926 1 66.06 129 VAL B N 1
ATOM 2400 C CA . VAL B 1 129 ? -16.953 17.484 -4.848 1 66.06 129 VAL B CA 1
ATOM 2401 C C . VAL B 1 129 ? -16.031 18.594 -5.359 1 66.06 129 VAL B C 1
ATOM 2403 O O . VAL B 1 129 ? -16.219 19.766 -5.027 1 66.06 129 VAL B O 1
ATOM 2406 N N . LYS B 1 130 ? -15.023 18.266 -6.098 1 65.06 130 LYS B N 1
ATOM 2407 C CA . LYS B 1 130 ? -14.125 19.281 -6.652 1 65.06 130 LYS B CA 1
ATOM 2408 C C . LYS B 1 130 ? -14.867 20.203 -7.613 1 65.06 130 LYS B C 1
ATOM 2410 O O . LYS B 1 130 ? -14.641 21.406 -7.613 1 65.06 130 LYS B O 1
ATOM 2415 N N . SER B 1 131 ? -15.648 19.531 -8.422 1 59.91 131 SER B N 1
ATOM 2416 C CA . SER B 1 131 ? -16.422 20.359 -9.352 1 59.91 131 SER B CA 1
ATOM 2417 C C . SER B 1 131 ? -17.391 21.266 -8.609 1 59.91 131 SER B C 1
ATOM 2419 O O . SER B 1 131 ? -17.609 22.406 -9.023 1 59.91 131 SER B O 1
ATOM 2421 N N . ALA B 1 132 ? -17.938 20.781 -7.605 1 54.31 132 ALA B N 1
ATOM 2422 C CA . ALA B 1 132 ? -18.844 21.578 -6.801 1 54.31 132 ALA B CA 1
ATOM 2423 C C . ALA B 1 132 ? -18.078 22.625 -5.98 1 54.31 132 ALA B C 1
ATOM 2425 O O . ALA B 1 132 ? -18.609 23.688 -5.66 1 54.31 132 ALA B O 1
ATOM 2426 N N . GLU B 1 133 ? -16.891 22.297 -5.504 1 51.41 133 GLU B N 1
ATOM 2427 C CA . GLU B 1 133 ? -16.078 23.234 -4.742 1 51.41 133 GLU B CA 1
ATOM 2428 C C . GLU B 1 133 ? -15.539 24.344 -5.637 1 51.41 133 GLU B C 1
ATOM 2430 O O . GLU B 1 133 ? -15 25.344 -5.141 1 51.41 133 GLU B O 1
ATOM 2435 N N . TYR B 1 134 ? -15.328 24.359 -6.879 1 46.31 134 TYR B N 1
ATOM 2436 C CA . TYR B 1 134 ? -14.961 25.594 -7.574 1 46.31 134 TYR B CA 1
ATOM 2437 C C . TYR B 1 134 ? -15.773 26.766 -7.059 1 46.31 134 TYR B C 1
ATOM 2439 O O . TYR B 1 134 ? -15.211 27.812 -6.688 1 46.31 134 TYR B O 1
ATOM 2447 N N . PRO B 1 135 ? -17.031 27.125 -7.328 1 43.59 135 PRO B N 1
ATOM 2448 C CA . PRO B 1 135 ? -17.672 28.234 -6.617 1 43.59 135 PRO B CA 1
ATOM 2449 C C . PRO B 1 135 ? -17.734 28 -5.109 1 43.59 135 PRO B C 1
ATOM 2451 O O . PRO B 1 135 ? -17.625 28.953 -4.332 1 43.59 135 PRO B O 1
ATOM 2454 N N . GLY B 1 136 ? -17.922 26.875 -4.504 1 39.41 136 GLY B N 1
ATOM 2455 C CA . GLY B 1 136 ? -18.109 26.406 -3.143 1 39.41 136 GLY B CA 1
ATOM 2456 C C . GLY B 1 136 ? -16.812 26.094 -2.436 1 39.41 136 GLY B C 1
ATOM 2457 O O . GLY B 1 136 ? -16.812 25.719 -1.257 1 39.41 136 GLY B O 1
ATOM 2458 N N . THR B 1 137 ? -15.742 25.875 -2.998 1 41.66 137 THR B N 1
ATOM 2459 C CA . THR B 1 137 ? -14.445 25.828 -2.336 1 41.66 137 THR B CA 1
ATOM 2460 C C . THR B 1 137 ? -14.219 27.078 -1.495 1 41.66 137 THR B C 1
ATOM 2462 O O . THR B 1 137 ? -13.492 27.047 -0.502 1 41.66 137 THR B O 1
ATOM 2465 N N . LEU B 1 138 ? -14.711 28.234 -1.994 1 38.28 138 LEU B N 1
ATOM 2466 C CA . LEU B 1 138 ? -14.828 29.422 -1.172 1 38.28 138 LEU B CA 1
ATOM 2467 C C . LEU B 1 138 ? -15.68 29.156 0.065 1 38.28 138 LEU B C 1
ATOM 2469 O O . LEU B 1 138 ? -15.328 29.578 1.17 1 38.28 138 LEU B O 1
ATOM 2473 N N . LEU B 1 139 ? -16.938 28.656 -0.16 1 37.81 139 LEU B N 1
ATOM 2474 C CA . LEU B 1 139 ? -17.844 28.359 0.938 1 37.81 139 LEU B CA 1
ATOM 2475 C C . LEU B 1 139 ? -17.312 27.234 1.818 1 37.81 139 LEU B C 1
ATOM 2477 O O . LEU B 1 139 ? -17.438 27.297 3.045 1 37.81 139 LEU B O 1
ATOM 2481 N N . LEU B 1 140 ? -16.766 26.219 1.271 1 39 140 LEU B N 1
ATOM 2482 C CA . LEU B 1 140 ? -16.188 25.125 2.057 1 39 140 LEU B CA 1
ATOM 2483 C C . LEU B 1 140 ? -14.914 25.578 2.766 1 39 140 LEU B C 1
ATOM 2485 O O . LEU B 1 140 ? -14.656 25.188 3.904 1 39 140 LEU B O 1
ATOM 2489 N N . LEU B 1 141 ? -14.086 26.344 2.17 1 39.5 141 LEU B N 1
ATOM 2490 C CA . LEU B 1 141 ? -13.023 27.094 2.842 1 39.5 141 LEU B CA 1
ATOM 2491 C C . LEU B 1 141 ? -13.609 28.031 3.883 1 39.5 141 LEU B C 1
ATOM 2493 O O . LEU B 1 141 ? -13.023 28.234 4.949 1 39.5 141 LEU B O 1
ATOM 2497 N N . GLN B 1 142 ? -14.648 28.797 3.512 1 39.19 142 GLN B N 1
ATOM 2498 C CA . GLN B 1 142 ? -15.32 29.703 4.438 1 39.19 142 GLN B CA 1
ATOM 2499 C C . GLN B 1 142 ? -15.984 28.938 5.578 1 39.19 142 GLN B C 1
ATOM 2501 O O . GLN B 1 142 ? -15.984 29.391 6.723 1 39.19 142 GLN B O 1
ATOM 2506 N N . THR B 1 143 ? -16.672 27.812 5.285 1 39.34 143 THR B N 1
ATOM 2507 C CA . THR B 1 143 ? -17.312 27.047 6.348 1 39.34 143 THR B CA 1
ATOM 2508 C C . THR B 1 143 ? -16.281 26.203 7.102 1 39.34 143 THR B C 1
ATOM 2510 O O . THR B 1 143 ? -16.531 25.797 8.242 1 39.34 143 THR B O 1
ATOM 2513 N N . ALA B 1 144 ? -15.227 25.734 6.559 1 41.19 144 ALA B N 1
ATOM 2514 C CA . ALA B 1 144 ? -14.109 25.141 7.289 1 41.19 144 ALA B CA 1
ATOM 2515 C C . ALA B 1 144 ? -13.508 26.141 8.273 1 41.19 144 ALA B C 1
ATOM 2517 O O . ALA B 1 144 ? -13.062 25.766 9.359 1 41.19 144 ALA B O 1
ATOM 2518 N N . GLU B 1 145 ? -13.273 27.359 7.926 1 39.72 145 GLU B N 1
ATOM 2519 C CA . GLU B 1 145 ? -12.898 28.391 8.875 1 39.72 145 GLU B CA 1
ATOM 2520 C C . GLU B 1 145 ? -13.922 28.5 10.008 1 39.72 145 GLU B C 1
ATOM 2522 O O . GLU B 1 145 ? -13.562 28.828 11.141 1 39.72 145 GLU B O 1
ATOM 2527 N N . ALA B 1 146 ? -15.227 28.609 9.719 1 39.47 146 ALA B N 1
ATOM 2528 C CA . ALA B 1 146 ? -16.172 28.953 10.766 1 39.47 146 ALA B CA 1
ATOM 2529 C C . ALA B 1 146 ? -16.359 27.797 11.758 1 39.47 146 ALA B C 1
ATOM 2531 O O . ALA B 1 146 ? -16.656 28.016 12.93 1 39.47 146 ALA B O 1
ATOM 2532 N N . THR B 1 147 ? -16.625 26.484 11.289 1 37 147 THR B N 1
ATOM 2533 C CA . THR B 1 147 ? -17.156 25.609 12.328 1 37 147 THR B CA 1
ATOM 2534 C C . THR B 1 147 ? -16.031 25.078 13.219 1 37 147 THR B C 1
ATOM 2536 O O . THR B 1 147 ? -15.32 24.156 12.836 1 37 147 THR B O 1
ATOM 2539 N N . ASP B 1 148 ? -15 25.75 13.695 1 36.03 148 ASP B N 1
ATOM 2540 C CA . ASP B 1 148 ? -14.414 25.594 15.023 1 36.03 148 ASP B CA 1
ATOM 2541 C C . ASP B 1 148 ? -15.43 25 16 1 36.03 148 ASP B C 1
ATOM 2543 O O . ASP B 1 148 ? -15.289 25.141 17.219 1 36.03 148 ASP B O 1
ATOM 2547 N N . GLU B 1 149 ? -16.828 24.953 15.664 1 37.25 149 GLU B N 1
ATOM 2548 C CA . GLU B 1 149 ? -17.734 24.656 16.766 1 37.25 149 GLU B CA 1
ATOM 2549 C C . GLU B 1 149 ? -17.219 23.469 17.578 1 37.25 149 GLU B C 1
ATOM 2551 O O . GLU B 1 149 ? -16.609 22.547 17.031 1 37.25 149 GLU B O 1
ATOM 2556 N N . LYS B 1 150 ? -17.156 23.547 18.844 1 41.31 150 LYS B N 1
ATOM 2557 C CA . LYS B 1 150 ? -17.062 22.75 20.062 1 41.31 150 LYS B CA 1
ATOM 2558 C C . LYS B 1 150 ? -17.641 21.359 19.844 1 41.31 150 LYS B C 1
ATOM 2560 O O . LYS B 1 150 ? -18.688 21.031 20.391 1 41.31 150 LYS B O 1
ATOM 2565 N N . HIS B 1 151 ? -17.922 20.859 18.641 1 43.19 151 HIS B N 1
ATOM 2566 C CA . HIS B 1 151 ? -18.719 19.641 18.688 1 43.19 151 HIS B CA 1
ATOM 2567 C C . HIS B 1 151 ? -18.094 18.609 19.609 1 43.19 151 HIS B C 1
ATOM 2569 O O . HIS B 1 151 ? -16.891 18.641 19.859 1 43.19 151 HIS B O 1
ATOM 2575 N N . GLY B 1 152 ? -18.938 17.906 20.297 1 41.97 152 GLY B N 1
ATOM 2576 C CA . GLY B 1 152 ? -18.766 16.859 21.297 1 41.97 152 GLY B CA 1
ATOM 2577 C C . GLY B 1 152 ? -17.641 15.898 20.953 1 41.97 152 GLY B C 1
ATOM 2578 O O . GLY B 1 152 ? -17.094 15.922 19.844 1 41.97 152 GLY B O 1
ATOM 2579 N N . VAL B 1 153 ? -17.266 15.125 21.859 1 49.12 153 VAL B N 1
ATOM 2580 C CA . VAL B 1 153 ? -16.172 14.18 21.953 1 49.12 153 VAL B CA 1
ATOM 2581 C C . VAL B 1 153 ? -16.047 13.383 20.656 1 49.12 153 VAL B C 1
ATOM 2583 O O . VAL B 1 153 ? -16.984 12.703 20.25 1 49.12 153 VAL B O 1
ATOM 2586 N N . PRO B 1 154 ? -15.297 13.734 19.469 1 66.75 154 PRO B N 1
ATOM 2587 C CA . PRO B 1 154 ? -15.219 13.219 18.094 1 66.75 154 PRO B CA 1
ATOM 2588 C C . PRO B 1 154 ? -15.055 11.703 18.047 1 66.75 154 PRO B C 1
ATOM 2590 O O . PRO B 1 154 ? -14.148 11.195 17.375 1 66.75 154 PRO B O 1
ATOM 2593 N N . TRP B 1 155 ? -15.914 11.039 18.938 1 71.44 155 TRP B N 1
ATOM 2594 C CA . TRP B 1 155 ? -15.812 9.586 19.078 1 71.44 155 TRP B CA 1
ATOM 2595 C C . TRP B 1 155 ? -16.062 8.898 17.734 1 71.44 155 TRP B C 1
ATOM 2597 O O . TRP B 1 155 ? -15.445 7.879 17.438 1 71.44 155 TRP B O 1
ATOM 2607 N N . GLY B 1 156 ? -17.031 9.453 17.047 1 79.12 156 GLY B N 1
ATOM 2608 C CA . GLY B 1 156 ? -17.344 8.812 15.773 1 79.12 156 GLY B CA 1
ATOM 2609 C C . GLY B 1 156 ? -16.156 8.789 14.82 1 79.12 156 GLY B C 1
ATOM 2610 O O . GLY B 1 156 ? -15.891 7.762 14.188 1 79.12 156 GLY B O 1
ATOM 2611 N N . ARG B 1 157 ? -15.484 9.844 14.805 1 84.38 157 ARG B N 1
ATOM 2612 C CA . ARG B 1 157 ? -14.32 9.93 13.93 1 84.38 157 ARG B CA 1
ATOM 2613 C C . ARG B 1 157 ? -13.211 8.992 14.383 1 84.38 157 ARG B C 1
ATOM 2615 O O . ARG B 1 157 ? -12.594 8.312 13.562 1 84.38 157 ARG B O 1
ATOM 2622 N N . ILE B 1 158 ? -13.016 8.898 15.656 1 86.44 158 ILE B N 1
ATOM 2623 C CA . ILE B 1 158 ? -11.969 8.047 16.203 1 86.44 158 ILE B CA 1
ATOM 2624 C C . ILE B 1 158 ? -12.312 6.578 15.945 1 86.44 158 ILE B C 1
ATOM 2626 O O . ILE B 1 158 ? -11.43 5.781 15.609 1 86.44 158 ILE B O 1
ATOM 2630 N N . LEU B 1 159 ? -13.539 6.309 16.078 1 90.12 159 LEU B N 1
ATOM 2631 C CA . LEU B 1 159 ? -13.969 4.93 15.891 1 90.12 159 LEU B CA 1
ATOM 2632 C C . LEU B 1 159 ? -13.773 4.5 14.438 1 90.12 159 LEU B C 1
ATOM 2634 O O . LEU B 1 159 ? -13.266 3.408 14.172 1 90.12 159 LEU B O 1
ATOM 2638 N N . VAL B 1 160 ? -14.148 5.316 13.539 1 92.06 160 VAL B N 1
ATOM 2639 C CA . VAL B 1 160 ? -14.055 4.969 12.125 1 92.06 160 VAL B CA 1
ATOM 2640 C C . VAL B 1 160 ? -12.586 4.844 11.719 1 92.06 160 VAL B C 1
ATOM 2642 O O . VAL B 1 160 ? -12.219 3.938 10.969 1 92.06 160 VAL B O 1
ATOM 2645 N N . CYS B 1 161 ? -11.766 5.633 12.25 1 91.75 161 CYS B N 1
ATOM 2646 C CA . CYS B 1 161 ? -10.336 5.566 11.969 1 91.75 161 CYS B CA 1
ATOM 2647 C C . CYS B 1 161 ? -9.719 4.309 12.57 1 91.75 161 CYS B C 1
ATOM 2649 O O . CYS B 1 161 ? -8.906 3.645 11.93 1 91.75 161 CYS B O 1
ATOM 2651 N N . ALA B 1 162 ? -10.164 4.027 13.805 1 92.12 162 ALA B N 1
ATOM 2652 C CA . ALA B 1 162 ? -9.656 2.826 14.461 1 92.12 162 ALA B CA 1
ATOM 2653 C C . ALA B 1 162 ? -10.07 1.57 13.703 1 92.12 162 ALA B C 1
ATOM 2655 O O . ALA B 1 162 ? -9.273 0.637 13.562 1 92.12 162 ALA B O 1
ATOM 2656 N N . VAL B 1 163 ? -11.266 1.602 13.25 1 93.62 163 VAL B N 1
ATOM 2657 C CA . VAL B 1 163 ? -11.75 0.458 12.484 1 93.62 163 VAL B CA 1
ATOM 2658 C C . VAL B 1 163 ? -10.922 0.297 11.211 1 93.62 163 VAL B C 1
ATOM 2660 O O . VAL B 1 163 ? -10.555 -0.819 10.844 1 93.62 163 VAL B O 1
ATOM 2663 N N . PHE B 1 164 ? -10.633 1.415 10.555 1 95.19 164 PHE B N 1
ATOM 2664 C CA . PHE B 1 164 ? -9.836 1.357 9.336 1 95.19 164 PHE B CA 1
ATOM 2665 C C . PHE B 1 164 ? -8.438 0.82 9.625 1 95.19 164 PHE B C 1
ATOM 2667 O O . PHE B 1 164 ? -7.973 -0.1 8.945 1 95.19 164 PHE B O 1
ATOM 2674 N N . ILE B 1 165 ? -7.801 1.276 10.656 1 91.38 165 ILE B N 1
ATOM 2675 C CA . ILE B 1 165 ? -6.449 0.851 11 1 91.38 165 ILE B CA 1
ATOM 2676 C C . ILE B 1 165 ? -6.453 -0.63 11.375 1 91.38 165 ILE B C 1
ATOM 2678 O O . ILE B 1 165 ? -5.566 -1.382 10.969 1 91.38 165 ILE B O 1
ATOM 2682 N N . ALA B 1 166 ? -7.414 -1.064 12.094 1 92.94 166 ALA B N 1
ATOM 2683 C CA . ALA B 1 166 ? -7.523 -2.467 12.492 1 92.94 166 ALA B CA 1
ATOM 2684 C C . ALA B 1 166 ? -7.723 -3.365 11.273 1 92.94 166 ALA B C 1
ATOM 2686 O O . ALA B 1 166 ? -7.105 -4.426 11.172 1 92.94 166 ALA B O 1
ATOM 2687 N N . THR B 1 167 ? -8.578 -2.908 10.367 1 94.25 167 THR B N 1
ATOM 2688 C CA . THR B 1 167 ? -8.844 -3.732 9.195 1 94.25 167 THR B CA 1
ATOM 2689 C C . THR B 1 167 ? -7.609 -3.82 8.305 1 94.25 167 THR B C 1
ATOM 2691 O O . THR B 1 167 ? -7.344 -4.867 7.707 1 94.25 167 THR B O 1
ATOM 2694 N N . VAL B 1 168 ? -6.883 -2.771 8.211 1 92.75 168 VAL B N 1
ATOM 2695 C CA . VAL B 1 168 ? -5.645 -2.789 7.438 1 92.75 168 VAL B CA 1
ATOM 2696 C C . VAL B 1 168 ? -4.656 -3.768 8.062 1 92.75 168 VAL B C 1
ATOM 2698 O O . VAL B 1 168 ? -4.074 -4.605 7.371 1 92.75 168 VAL B O 1
ATOM 2701 N N . ALA B 1 169 ? -4.527 -3.73 9.367 1 89.75 169 ALA B N 1
ATOM 2702 C CA . ALA B 1 169 ? -3.596 -4.602 10.078 1 89.75 169 ALA B CA 1
ATOM 2703 C C . ALA B 1 169 ? -3.98 -6.07 9.914 1 89.75 169 ALA B C 1
ATOM 2705 O O . ALA B 1 169 ? -3.129 -6.91 9.625 1 89.75 169 ALA B O 1
ATOM 2706 N N . VAL B 1 170 ? -5.203 -6.297 10.023 1 91.56 170 VAL B N 1
ATOM 2707 C CA . VAL B 1 170 ? -5.672 -7.68 9.961 1 91.56 170 VAL B CA 1
ATOM 2708 C C . VAL B 1 170 ? -5.555 -8.195 8.531 1 91.56 170 VAL B C 1
ATOM 2710 O O . VAL B 1 170 ? -5.199 -9.359 8.305 1 91.56 170 VAL B O 1
ATOM 2713 N N . THR B 1 171 ? -5.844 -7.344 7.594 1 90.5 171 THR B N 1
ATOM 2714 C CA . THR B 1 171 ? -5.793 -7.77 6.199 1 90.5 171 THR B CA 1
ATOM 2715 C C . THR B 1 171 ? -4.352 -8.047 5.773 1 90.5 171 THR B C 1
ATOM 2717 O O . THR B 1 171 ? -4.074 -9.055 5.125 1 90.5 171 THR B O 1
ATOM 2720 N N . LEU B 1 172 ? -3.457 -7.219 6.18 1 87.38 172 LEU B N 1
ATOM 2721 C CA . LEU B 1 172 ? -2.062 -7.402 5.793 1 87.38 172 LEU B CA 1
ATOM 2722 C C . LEU B 1 172 ? -1.453 -8.602 6.512 1 87.38 172 LEU B C 1
ATOM 2724 O O . LEU B 1 172 ? -0.74 -9.398 5.898 1 87.38 172 LEU B O 1
ATOM 2728 N N . SER B 1 173 ? -1.747 -8.797 7.781 1 87.19 173 SER B N 1
ATOM 2729 C CA . SER B 1 173 ? -1.263 -9.953 8.531 1 87.19 173 SER B CA 1
ATOM 2730 C C . SER B 1 173 ? -1.888 -11.242 8.023 1 87.19 173 SER B C 1
ATOM 2732 O O . SER B 1 173 ? -1.211 -12.266 7.918 1 87.19 173 SER B O 1
ATOM 2734 N N . GLY B 1 174 ? -3.164 -11.07 7.781 1 86.44 174 GLY B N 1
ATOM 2735 C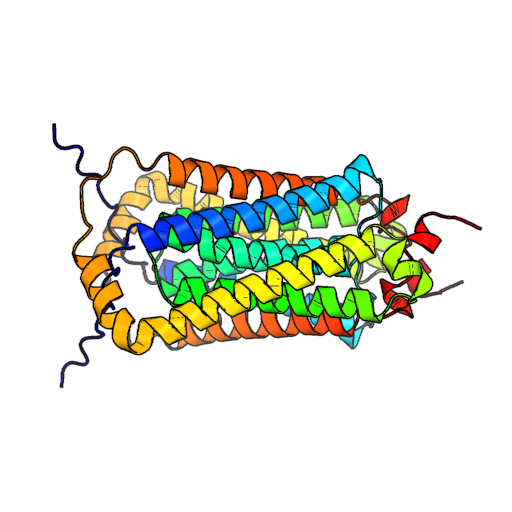 CA . GLY B 1 174 ? -3.844 -12.25 7.262 1 86.44 174 GLY B CA 1
ATOM 2736 C C . GLY B 1 174 ? -3.285 -12.719 5.93 1 86.44 174 GLY B C 1
ATOM 2737 O O . GLY B 1 174 ? -3.113 -13.922 5.715 1 86.44 174 GLY B O 1
ATOM 2738 N N . SER B 1 175 ? -3.008 -11.797 5.035 1 83.94 175 SER B N 1
ATOM 2739 C CA . SER B 1 175 ? -2.436 -12.156 3.742 1 83.94 175 SER B CA 1
ATOM 2740 C C . SER B 1 175 ? -1.054 -12.781 3.904 1 83.94 175 SER B C 1
ATOM 2742 O O . SER B 1 175 ? -0.697 -13.711 3.178 1 83.94 175 SER B O 1
ATOM 2744 N N . MET B 1 176 ? -0.304 -12.297 4.805 1 84.12 176 MET B N 1
ATOM 2745 C CA . MET B 1 176 ? 1.035 -12.828 5.051 1 84.12 176 MET B CA 1
ATOM 2746 C C . MET B 1 176 ? 0.968 -14.25 5.586 1 84.12 176 MET B C 1
ATOM 2748 O O . MET B 1 176 ? 1.748 -15.117 5.172 1 84.12 176 MET B O 1
ATOM 2752 N N . ILE B 1 177 ? 0.069 -14.461 6.418 1 83.5 177 ILE B N 1
ATOM 2753 C CA . ILE B 1 177 ? -0.049 -15.766 7.047 1 83.5 177 ILE B CA 1
ATOM 2754 C C . ILE B 1 177 ? -0.595 -16.781 6.043 1 83.5 177 ILE B C 1
ATOM 2756 O O . ILE B 1 177 ? -0.192 -17.938 6.039 1 83.5 177 ILE B O 1
ATOM 2760 N N . ASN B 1 178 ? -1.448 -16.328 5.203 1 81.69 178 ASN B N 1
ATOM 2761 C CA . ASN B 1 178 ? -2.08 -17.234 4.25 1 81.69 178 ASN B CA 1
ATOM 2762 C C . ASN B 1 178 ? -1.142 -17.578 3.096 1 81.69 178 ASN B C 1
ATOM 2764 O O . ASN B 1 178 ? -1.382 -18.531 2.357 1 81.69 178 ASN B O 1
ATOM 2768 N N . CYS B 1 179 ? -0.156 -16.828 2.936 1 77.06 179 CYS B N 1
ATOM 2769 C CA . CYS B 1 179 ? 0.811 -17.141 1.889 1 77.06 179 CYS B CA 1
ATOM 2770 C C . CYS B 1 179 ? 1.799 -18.188 2.355 1 77.06 179 CYS B C 1
ATOM 2772 O O . CYS B 1 179 ? 2.693 -17.906 3.154 1 77.06 179 CYS B O 1
ATOM 2774 N N . THR B 1 180 ? 1.509 -19.375 1.976 1 76.06 180 THR B N 1
ATOM 2775 C CA . THR B 1 180 ? 2.375 -20.5 2.307 1 76.06 180 THR B CA 1
ATOM 2776 C C . THR B 1 180 ? 3.096 -21.016 1.062 1 76.06 180 THR B C 1
ATOM 2778 O O . THR B 1 180 ? 2.895 -20.484 -0.037 1 76.06 180 THR B O 1
ATOM 2781 N N . SER B 1 181 ? 4.074 -21.953 1.283 1 71.44 181 SER B N 1
ATOM 2782 C CA . SER B 1 181 ? 4.797 -22.531 0.162 1 71.44 181 SER B CA 1
ATOM 2783 C C . SER B 1 181 ? 3.846 -23.234 -0.809 1 71.44 181 SER B C 1
ATOM 2785 O O . SER B 1 181 ? 4.117 -23.297 -2.01 1 71.44 181 SER B O 1
ATOM 2787 N N . ALA B 1 182 ? 2.691 -23.672 -0.299 1 67.5 182 ALA B N 1
ATOM 2788 C CA . ALA B 1 182 ? 1.706 -24.359 -1.127 1 67.5 182 ALA B CA 1
ATOM 2789 C C . ALA B 1 182 ? 0.889 -23.359 -1.949 1 67.5 182 ALA B C 1
ATOM 2791 O O . ALA B 1 182 ? 0.561 -23.625 -3.107 1 67.5 182 ALA B O 1
ATOM 2792 N N . THR B 1 183 ? 0.639 -22.172 -1.374 1 67.75 183 THR B N 1
ATOM 2793 C CA . THR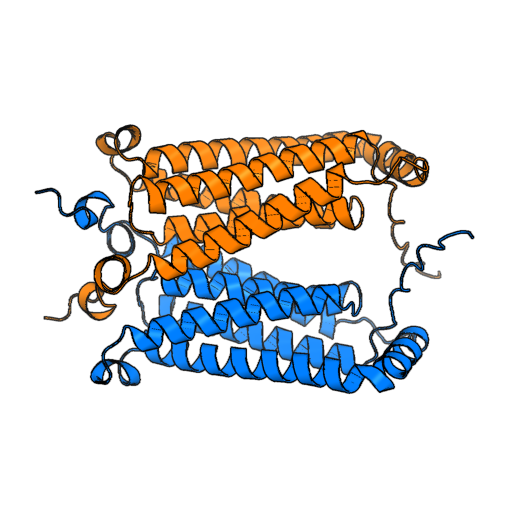 B 1 183 ? -0.286 -21.25 -2.016 1 67.75 183 THR B CA 1
ATOM 2794 C C . THR B 1 183 ? 0.474 -20.188 -2.801 1 67.75 183 THR B C 1
ATOM 2796 O O . THR B 1 183 ? 0.034 -19.766 -3.873 1 67.75 183 THR B O 1
ATOM 2799 N N . CYS B 1 184 ? 1.454 -19.719 -2.182 1 64.12 184 CYS B N 1
ATOM 2800 C CA . CYS B 1 184 ? 2.168 -18.609 -2.807 1 64.12 184 CYS B CA 1
ATOM 2801 C C . CYS B 1 184 ? 3.477 -19.078 -3.426 1 64.12 184 CYS B C 1
ATOM 2803 O O . CYS B 1 184 ? 4.137 -18.328 -4.148 1 64.12 184 CYS B O 1
ATOM 2805 N N . GLY B 1 185 ? 4.027 -20.281 -2.996 1 57.31 185 GLY B N 1
ATOM 2806 C CA . GLY B 1 185 ? 5.336 -20.844 -3.287 1 57.31 185 GLY B CA 1
ATOM 2807 C C . GLY B 1 185 ? 5.434 -21.438 -4.68 1 57.31 185 GLY B C 1
ATOM 2808 O O . GLY B 1 185 ? 6.398 -22.141 -4.996 1 57.31 185 GLY B O 1
ATOM 2809 N N . ALA B 1 186 ? 4.328 -21.641 -5.441 1 51.25 186 ALA B N 1
ATOM 2810 C CA . ALA B 1 186 ? 4.867 -22.188 -6.688 1 51.25 186 ALA B CA 1
ATOM 2811 C C . ALA B 1 186 ? 6.039 -21.344 -7.188 1 51.25 186 ALA B C 1
ATOM 2813 O O . ALA B 1 186 ? 5.922 -20.125 -7.34 1 51.25 186 ALA B O 1
ATOM 2814 N N . SER B 1 187 ? 7.285 -21.766 -6.727 1 47.56 187 SER B N 1
ATOM 2815 C CA . SER B 1 187 ? 8.648 -21.25 -6.824 1 47.56 187 SER B CA 1
ATOM 2816 C C . SER B 1 187 ? 8.844 -20.453 -8.109 1 47.56 187 SER B C 1
ATOM 2818 O O . SER B 1 187 ? 8.156 -20.688 -9.102 1 47.56 187 SER B O 1
ATOM 2820 N N . VAL B 1 188 ? 9.461 -19.078 -7.918 1 46.81 188 VAL B N 1
ATOM 2821 C CA . VAL B 1 188 ? 10.047 -18.422 -9.086 1 46.81 188 VAL B CA 1
ATOM 2822 C C . VAL B 1 188 ? 10.523 -19.484 -10.078 1 46.81 188 VAL B C 1
ATOM 2824 O O . VAL B 1 188 ? 10.344 -19.344 -11.289 1 46.81 188 VAL B O 1
ATOM 2827 N N . LEU B 1 189 ? 11.125 -20.516 -9.531 1 48.62 189 LEU B N 1
ATOM 2828 C CA . LEU B 1 189 ? 11.68 -21.562 -10.398 1 48.62 189 LEU B CA 1
ATOM 2829 C C . LEU B 1 189 ? 10.562 -22.297 -11.141 1 48.62 189 LEU B C 1
ATOM 2831 O O . LEU B 1 189 ? 10.711 -22.609 -12.32 1 48.62 189 LEU B O 1
ATOM 2835 N N . GLU B 1 190 ? 9.555 -22.594 -10.352 1 50.28 190 GLU B N 1
ATOM 2836 C CA . GLU B 1 190 ? 8.492 -23.312 -11.039 1 50.28 190 GLU B CA 1
ATOM 2837 C C . GLU B 1 190 ? 7.785 -22.422 -12.055 1 50.28 190 GLU B C 1
ATOM 2839 O 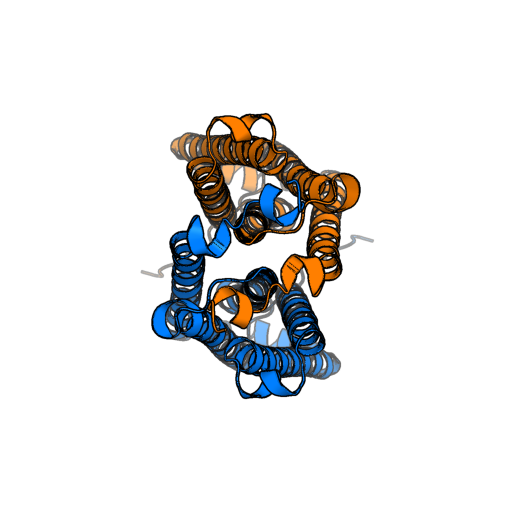O . GLU B 1 190 ? 7.367 -22.891 -13.117 1 50.28 190 GLU B O 1
ATOM 2844 N N . ARG B 1 191 ? 7.828 -21.25 -11.734 1 49.94 191 ARG B N 1
ATOM 2845 C CA . ARG B 1 191 ? 7.203 -20.297 -12.648 1 49.94 191 ARG B CA 1
ATOM 2846 C C . ARG B 1 191 ? 8.109 -20.016 -13.844 1 49.94 191 ARG B C 1
ATOM 2848 O O . ARG B 1 191 ? 7.625 -19.688 -14.93 1 49.94 191 ARG B O 1
ATOM 2855 N N . LEU B 1 192 ? 9.406 -20.031 -13.555 1 48.38 192 LEU B N 1
ATOM 2856 C CA . LEU B 1 192 ? 10.336 -19.875 -14.664 1 48.38 192 LEU B CA 1
ATOM 2857 C C . LEU B 1 192 ? 10.422 -21.172 -15.477 1 48.38 192 LEU B C 1
ATOM 2859 O O . LEU B 1 192 ? 11.055 -21.203 -16.531 1 48.38 192 LEU B O 1
ATOM 2863 N N . GLY B 1 193 ? 9.5 -22.062 -15.258 1 43.84 193 GLY B N 1
ATOM 2864 C CA . GLY B 1 193 ? 9.508 -23.266 -16.078 1 43.84 193 GLY B CA 1
ATOM 2865 C C . GLY B 1 193 ? 10.82 -24.031 -16.016 1 43.84 193 GLY B C 1
ATOM 2866 O O . GLY B 1 193 ? 11.164 -24.75 -16.953 1 43.84 193 GLY B O 1
ATOM 2867 N N . THR B 1 194 ? 11.789 -23.812 -15.258 1 38.78 194 THR B N 1
ATOM 2868 C CA . THR B 1 194 ? 12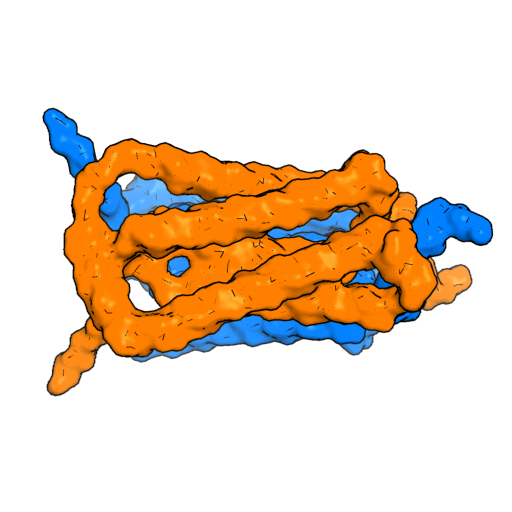.977 -24.641 -15.461 1 38.78 194 THR B CA 1
ATOM 2869 C C . THR B 1 194 ? 12.727 -26.062 -14.984 1 38.78 194 THR B C 1
ATOM 2871 O O . THR B 1 194 ? 12.18 -26.281 -13.898 1 38.78 194 THR B O 1
ATOM 2874 N N . PRO B 1 195 ? 12.922 -27.156 -15.836 1 34.72 195 PRO B N 1
ATOM 2875 C CA . PRO B 1 195 ? 12.859 -28.594 -15.555 1 34.72 195 PRO B CA 1
ATOM 2876 C C . PRO B 1 195 ? 13.602 -28.969 -14.273 1 34.72 195 PRO B C 1
ATOM 2878 O O . PRO B 1 195 ? 14.555 -28.297 -13.883 1 34.72 195 PRO B O 1
#

Secondary structure (DSSP, 8-state):
--------------HHHHHHHHHHHHHHHHHHHHHHIIIIIS-PPP-HHHHHHHHHHHHHHHHHHHHHHH---HHHHHHHHHHHHHHHHHHHHHHHHS-HHHHTT-HHHHHHHHHHHHHHHHHHHHHHHHHHHHHHHHHHHHHHHH-----S--HHHHHHHHHHHHHHHHHHHHHHHH--TTTT-S-HHHHTT--/--------------HHHHHHHHHHHHHHHHHHHHHHIIIIIS-PPP-HHHHHHHHHHHHHHHHHHHHHHH---HHHHHHHHHHHHHHHHHHHHHHHHS-HHHHTT-HHHHHHHHHHHHHHHHHHHHHHHHHHHHHHHHHHHHHHHH-----S--HHHHHHHHHHHHHHHHHHHHHHHH--TTTT-S-HHHHTT--

pLDDT: mean 73.79, std 20.77, range [22.2, 95.81]

Foldseek 3Di:
DPPPPPPLPLQACFPVNLVVLLVLLLVLLVLLVLLLCCCPVVVAADDDLNVQLLVLSLQLNQLSLCCLVRNDDPVSLVSNLSSLVSNLVSLVVVLVPDDPVCCVPPSSNVSSVVSNVSSVVSNVVSVVVVVVCPVCVVVSSVSNVPPPPPDPDVVSSVVSSVSSVVSSVCSVVSNVVSDDCVRPVCPPVVVVVDD/DPPPVPPLPLQACPPVNLVVLLVLLLVLLVLLVLLLCCCPVVVAADDDLNVQLLVLSLQLNQLSLCCLVRNDDPVSLVSNLSSLVSNLVSLVVVLVPDDPVCCVPPSSNVSSVVSNVSSVVSNCVSVVVVVVCPVCVCVSSVNNVPPPPPDPDVVSSVVSSVSSVVSSVCSVVSNVVSDDCVRPVCPPCVVVVDD

Radius of gyration: 22.09 Å; Cα contacts (8 Å, |Δi|>4): 490; chains: 2; bounding box: 43×73×53 Å

Solvent-accessible surface area (backbone atoms only — not comparable to full-atom values): 20280 Å² total; per-residue (Å²): 136,80,78,68,74,71,68,75,66,78,27,20,47,34,69,68,53,46,50,53,34,48,52,50,32,50,52,43,35,49,53,45,50,52,53,41,43,41,40,69,70,69,60,44,68,79,42,47,65,56,46,52,29,50,45,13,45,50,38,21,33,50,14,32,45,42,28,71,72,70,33,50,47,73,68,31,51,48,42,20,44,53,11,26,52,47,22,23,55,44,20,48,50,56,52,67,68,44,56,75,83,45,42,80,70,33,67,70,39,47,50,25,52,51,46,26,50,51,20,50,50,51,46,48,51,52,51,47,48,52,63,50,24,64,81,35,40,58,50,45,41,50,37,4,60,62,50,70,65,81,70,66,85,65,53,68,60,51,50,56,47,50,50,36,55,50,40,51,52,50,39,53,52,46,53,56,67,63,50,37,63,84,59,54,34,72,38,72,55,62,70,64,59,64,131,133,81,79,68,74,70,67,75,67,79,24,18,49,35,72,67,53,46,51,52,34,48,52,51,30,50,52,43,35,48,52,45,50,51,53,42,43,40,40,70,71,70,59,43,69,78,43,47,65,58,46,51,29,48,47,14,46,49,38,21,32,50,13,32,43,43,28,71,73,73,34,51,47,72,70,30,52,49,42,19,44,54,11,26,51,46,21,23,52,44,21,49,51,56,53,68,67,46,56,75,81,44,41,79,71,33,67,68,37,46,49,27,53,52,46,27,52,52,21,50,50,51,47,49,50,53,51,47,48,52,63,54,23,65,82,36,40,57,50,46,40,49,37,3,58,60,51,70,66,80,69,68,84,64,52,68,60,50,48,55,47,48,50,36,54,51,41,52,52,49,38,55,50,48,53,56,66,64,50,36,62,84,59,53,34,71,37,75,52,60,70,63,60,63,131

InterPro domains:
  IPR023380 DsbB-like superfamily [G3DSA:1.20.1550.10] (18-117)
  IPR023380 DsbB-like superfamily [SSF158442] (25-111)

Organism: Herbaspirillum seropedicae (strain SmR1) (NCBI:txid757424)

Sequence (390 aa):
MNRSIVFTPREPVMPGGLVLNGLCLLAVSNCLVALLYTEWYLRVPPCELCMLQRTGIILTGMGFMKNLCQGVKSAHYGVALLGALLTGLIALRQLWMQPVAAMLSQPVCLFAALFALVAIIVIACLLGVKSAEYPGTLLLLQTAEATDEKHGVPWGRILVCAVFIATVAVTLSGSMINCTSATCGASVLERLGTPMNRSIVFTPREPVMPGGLVLNGLCLLAVSNCLVALLYTEWYLRVPPCELCMLQRTGIILTGMGFMKNLCQGVKSAHYGVALLGALLTGLIALRQLWMQPVAAMLSQPVCLFAALFALVAIIVIACLLGVKSAEYPGTLLLLQTAEATDEKHGVPWGRILVCAVFIATVAVTLSGSMINCTSATCGASVLERLGTP

Nearest PDB structures (foldseek):
  3zx6-assembly1_B  TM=3.469E-01  e=4.494E+00  Archaeoglobus fulgidus DSM 4304
  3ja6-assembly1_I  TM=2.423E-01  e=4.494E+00  Escherichia coli
  3zx6-assembly1_B  TM=3.473E-01  e=5.413E+00  Archaeoglobus fulgidus DSM 4304
  3ja6-assembly1_I  TM=2.420E-01  e=6.496E+00  Escherichia coli